Protein AF-0000000079854579 (afdb_homodimer)

Radius of gyration: 24.7 Å; Cα contacts (8 Å, |Δi|>4): 1040; chains: 2; bounding box: 47×77×63 Å

Secondary structure (DSSP, 8-state):
-HHHHHHHHHHHHHHHSEEEHHHHHHHHT--HHHHHHHHHHHHHTTSEEEETTEEEE-------S---HHHHHHTTHHHHHHHHHHHHTT--TT-EEEE-SSHHHHTHHHHTTT-SSEEEEE-BHHHHHHHTT-TTEEEEEPPEEEEGGGTEEESHHHHHHHTT--EEEEEE--SEEETTTEEEES-HHHHHHHHHHHHHEEEEEEE--GGGBT---SEEEE-GGG-SEEEESS---HHHHHHHHHTT-EEEE----/-HHHHHHHHHHHHHHHSEEEHHHHHHHHT--HHHHHHHHHHHHHTTSEEEETTEEEE-------S---HHHHHHTTHHHHHHHHHHHHTT--TT-EEEE-SSHHHHTHHHHTTT-SSEEEEE-BHHHHHHHTT-TTEEEEEPPEEEEGGGTEEESHHHHHHHTT--EEEEEE--SEEETTTEEEES-HHHHHHHHHHHHHEEEEEEE--GGGBT---SEEEE-GGG-SEEEESS---HHHHHHHHHTT-EEEE----

Sequence (514 aa):
MRAKRIDLIEQYIYECKSVSLDKLCEKFKVSKNTIRRDINYLTEKGVIKKVYGGVTINESSNISDLVSFEARHLTNMDEKNRIAKLAADYVNDGDTIFIDSGTTPLNMIDQLKDKKNLTIITYSVQIVIKAIQYPEITVISLPGVLKRPTYSFIGSGSYEYLQTFNINKAFMSCTGLSIENGICNASAEEFDIKKTAVSKSQTIILLADHSKFNKVALMTFCDMDKIHCIITDKTPSANFIEFFENNGIELQVIDKNMRAKRIDLIEQYIYECKSVSLDKLCEKFKVSKNTIRRDINYLTEKGVIKKVYGGVTINESSNISDLVSFEARHLTNMDEKNRIAKLAADYVNDGDTIFIDSGTTPLNMIDQLKDKKNLTIITYSVQIVIKAIQYPEITVISLPGVLKRPTYSFIGSGSYEYLQTFNINKAFMSCTGLSIENGICNASAEEFDIKKTAVSKSQTIILLADHSKFNKVALMTFCDMDKIHCIITDKTPSANFIEFFENNGIELQVIDKN

Structure (mmCIF, N/CA/C/O backbone):
data_AF-0000000079854579-model_v1
#
loop_
_entity.id
_entity.type
_entity.pdbx_description
1 polymer 'DeoR/GlpR transcriptional regulator'
#
loop_
_atom_site.group_PDB
_atom_site.id
_atom_site.type_symbol
_atom_site.label_atom_id
_atom_site.label_alt_id
_atom_site.label_comp_id
_atom_site.label_asym_id
_atom_site.label_entity_id
_atom_site.label_seq_id
_atom_site.pdbx_PDB_ins_code
_atom_site.Cartn_x
_atom_site.Cartn_y
_atom_site.Cartn_z
_atom_site.occupancy
_atom_site.B_iso_or_equiv
_atom_site.auth_seq_id
_atom_site.auth_comp_id
_atom_site.auth_asym_id
_atom_site.auth_atom_id
_atom_site.pdbx_PDB_model_num
ATOM 1 N N . MET A 1 1 ? -2.412 -4.328 26.125 1 54.38 1 MET A N 1
ATOM 2 C CA . MET A 1 1 ? -1.401 -3.945 27.109 1 54.38 1 MET A CA 1
ATOM 3 C C . MET A 1 1 ? 0.002 -4.105 26.531 1 54.38 1 MET A C 1
ATOM 5 O O . MET A 1 1 ? 0.815 -3.182 26.609 1 54.38 1 MET A O 1
ATOM 9 N N . ARG A 1 2 ? 0.23 -5.258 25.953 1 58.38 2 ARG A N 1
ATOM 10 C CA . ARG A 1 2 ? 1.58 -5.461 25.438 1 58.38 2 ARG A CA 1
ATOM 11 C C . ARG A 1 2 ? 1.857 -4.547 24.25 1 58.38 2 ARG A C 1
ATOM 13 O O . ARG A 1 2 ? 2.896 -3.887 24.203 1 58.38 2 ARG A O 1
ATOM 20 N N . ALA A 1 3 ? 0.937 -4.477 23.422 1 59.25 3 ALA A N 1
ATOM 21 C CA . ALA A 1 3 ? 1.143 -3.635 22.25 1 59.25 3 ALA A CA 1
ATOM 22 C C . ALA A 1 3 ? 1.315 -2.17 22.641 1 59.25 3 ALA A C 1
ATOM 24 O O . ALA A 1 3 ? 2.182 -1.475 22.109 1 59.25 3 ALA A O 1
ATOM 25 N N . LYS A 1 4 ? 0.489 -1.722 23.531 1 65.75 4 LYS A N 1
ATOM 26 C CA . LYS A 1 4 ? 0.638 -0.352 24 1 65.75 4 LYS A CA 1
ATOM 27 C C . LYS A 1 4 ? 1.994 -0.15 24.672 1 65.75 4 LYS A C 1
ATOM 29 O O . LYS A 1 4 ? 2.631 0.891 24.5 1 65.75 4 LYS A O 1
ATOM 34 N N . ARG A 1 5 ? 2.361 -1.203 25.453 1 75.75 5 ARG A N 1
ATOM 35 C CA . ARG A 1 5 ? 3.648 -1.107 26.141 1 75.75 5 ARG A CA 1
ATOM 36 C C . ARG A 1 5 ? 4.793 -1.029 25.125 1 75.75 5 ARG A C 1
ATOM 38 O O . ARG A 1 5 ? 5.703 -0.213 25.281 1 75.75 5 ARG A O 1
ATOM 45 N N . ILE A 1 6 ? 4.688 -1.819 24.141 1 77.12 6 ILE A N 1
ATOM 46 C CA . ILE A 1 6 ? 5.754 -1.854 23.141 1 77.12 6 ILE A CA 1
ATOM 47 C C . ILE A 1 6 ? 5.863 -0.495 22.453 1 77.12 6 ILE A C 1
ATOM 49 O O . ILE A 1 6 ? 6.965 0.014 22.234 1 77.12 6 ILE A O 1
ATOM 53 N N . ASP A 1 7 ? 4.746 0.039 22.25 1 70.94 7 ASP A N 1
ATOM 54 C CA . ASP A 1 7 ? 4.75 1.378 21.672 1 70.94 7 ASP A CA 1
ATOM 55 C C . ASP A 1 7 ? 5.406 2.385 22.609 1 70.94 7 ASP A C 1
ATOM 57 O O . ASP A 1 7 ? 6.168 3.248 22.172 1 70.94 7 ASP A O 1
ATOM 61 N N . LEU A 1 8 ? 5.047 2.238 23.844 1 76.81 8 LEU A N 1
ATOM 62 C CA . LEU A 1 8 ? 5.602 3.148 24.828 1 76.81 8 LEU A CA 1
ATOM 63 C C . LEU A 1 8 ? 7.102 2.926 25 1 76.81 8 LEU A C 1
ATOM 65 O O . LEU A 1 8 ? 7.859 3.885 25.172 1 76.81 8 LEU A O 1
ATOM 69 N N . ILE A 1 9 ? 7.484 1.666 24.953 1 80.94 9 ILE A N 1
ATOM 70 C CA . ILE A 1 9 ? 8.906 1.338 25.031 1 80.94 9 ILE A CA 1
ATOM 71 C C . ILE A 1 9 ? 9.641 1.938 23.844 1 80.94 9 ILE A C 1
ATOM 73 O O . ILE A 1 9 ? 10.688 2.568 24 1 80.94 9 ILE A O 1
ATOM 77 N N . GLU A 1 10 ? 9.055 1.75 22.75 1 76 10 GLU A N 1
ATOM 78 C CA . GLU A 1 10 ? 9.648 2.295 21.547 1 76 10 GLU A CA 1
ATOM 79 C C . GLU A 1 10 ? 9.773 3.814 21.625 1 76 10 GLU A C 1
ATOM 81 O O . GLU A 1 10 ? 10.812 4.379 21.281 1 76 10 GLU A O 1
ATOM 86 N N . GLN A 1 11 ? 8.758 4.434 22.109 1 72.38 11 GLN A N 1
ATOM 87 C CA . GLN A 1 11 ? 8.766 5.879 22.281 1 72.38 11 GLN A CA 1
ATOM 88 C C . GLN A 1 11 ? 9.867 6.305 23.25 1 72.38 11 GLN A C 1
ATOM 90 O O . GLN A 1 11 ? 10.57 7.285 23.016 1 72.38 11 GLN A O 1
ATOM 95 N N . TYR A 1 12 ? 9.875 5.539 24.281 1 76.25 12 TYR A N 1
ATOM 96 C CA . TYR A 1 12 ? 10.859 5.859 25.312 1 76.25 12 TYR A CA 1
ATOM 97 C C . TYR A 1 12 ? 12.281 5.699 24.781 1 76.25 12 TYR A C 1
ATOM 99 O O . TYR A 1 12 ? 13.148 6.539 25.031 1 76.25 12 TYR A O 1
ATOM 107 N N . ILE A 1 13 ? 12.531 4.711 24.016 1 76.31 13 ILE A N 1
ATOM 108 C CA . ILE A 1 13 ? 13.844 4.48 23.438 1 76.31 13 ILE A CA 1
ATOM 109 C C . ILE A 1 13 ? 14.188 5.617 22.469 1 76.31 13 ILE A C 1
ATOM 111 O O . ILE A 1 13 ? 15.32 6.094 22.438 1 76.31 13 ILE A O 1
ATOM 115 N N . TYR A 1 14 ? 13.211 6.008 21.797 1 67.94 14 TYR A N 1
ATOM 116 C CA . TYR A 1 14 ? 13.414 7.098 20.859 1 67.94 14 TYR A CA 1
ATOM 117 C C . TYR A 1 14 ? 13.727 8.398 21.578 1 67.94 14 TYR A C 1
ATOM 119 O O . TYR A 1 14 ? 14.609 9.156 21.156 1 67.94 14 TYR A O 1
ATOM 127 N N . GLU A 1 15 ? 13.023 8.625 22.578 1 67.31 15 GLU A N 1
ATOM 128 C CA . GLU A 1 15 ? 13.234 9.836 23.375 1 67.31 15 GLU A CA 1
ATOM 129 C C . GLU A 1 15 ? 14.625 9.844 24 1 67.31 15 GLU A C 1
ATOM 131 O O . GLU A 1 15 ? 15.281 10.891 24.047 1 67.31 15 GLU A O 1
ATOM 136 N N . CYS A 1 16 ? 15.031 8.672 24.406 1 68.25 16 CYS A N 1
ATOM 137 C CA . CYS A 1 16 ? 16.281 8.594 25.156 1 68.25 16 CYS A CA 1
ATOM 138 C C . CYS A 1 16 ? 17.453 8.297 24.219 1 68.25 16 CYS A C 1
ATOM 140 O O . CYS A 1 16 ? 18.609 8.312 24.656 1 68.25 16 CYS A O 1
ATOM 142 N N . LYS A 1 17 ? 17.094 8.125 22.875 1 67.12 17 LYS A N 1
ATOM 143 C CA . LYS A 1 17 ? 18.062 7.77 21.844 1 67.12 17 LYS A CA 1
ATOM 144 C C . LYS A 1 17 ? 18.75 6.445 22.156 1 67.12 17 LYS A C 1
ATOM 146 O O . LYS A 1 17 ? 18.906 5.59 21.281 1 67.12 17 LYS A O 1
ATOM 151 N N . SER A 1 18 ? 19.219 6.273 23.375 1 73.75 18 SER A N 1
ATOM 152 C CA . SER A 1 18 ? 19.797 5.035 23.891 1 73.75 18 SER A CA 1
ATOM 153 C C . SER A 1 18 ? 19.344 4.77 25.328 1 73.75 18 SER A C 1
ATOM 155 O O . SER A 1 18 ? 19.25 5.691 26.141 1 73.75 18 SER A O 1
ATOM 157 N N . VAL A 1 19 ? 18.859 3.479 25.5 1 82.38 19 VAL A N 1
ATOM 158 C CA . VAL A 1 19 ? 18.391 3.148 26.844 1 82.38 19 VAL A CA 1
ATOM 159 C C . VAL A 1 19 ? 18.875 1.756 27.234 1 82.38 19 VAL A C 1
ATOM 161 O O . VAL A 1 19 ? 18.891 0.843 26.406 1 82.38 19 VAL A O 1
ATOM 164 N N . SER A 1 20 ? 19.391 1.662 28.453 1 83.69 20 SER A N 1
ATOM 165 C CA . SER A 1 20 ? 19.797 0.353 28.953 1 83.69 20 SER A CA 1
ATOM 166 C C . SER A 1 20 ? 18.594 -0.533 29.234 1 83.69 20 SER A C 1
ATOM 168 O O . SER A 1 20 ? 17.5 -0.033 29.5 1 83.69 20 SER A O 1
ATOM 170 N N . LEU A 1 21 ? 18.797 -1.838 29.156 1 86.19 21 LEU A N 1
ATOM 171 C CA . LEU A 1 21 ? 17.719 -2.783 29.469 1 86.19 21 LEU A CA 1
ATOM 172 C C . LEU A 1 21 ? 17.234 -2.6 30.891 1 86.19 21 LEU A C 1
ATOM 174 O O . LEU A 1 21 ? 16.031 -2.688 31.156 1 86.19 21 LEU A O 1
ATOM 178 N N . ASP A 1 22 ? 18.125 -2.275 31.734 1 83.69 22 ASP A N 1
ATOM 179 C CA . ASP A 1 22 ? 17.781 -2.084 33.156 1 83.69 22 ASP A CA 1
ATOM 180 C C . ASP A 1 22 ? 16.875 -0.872 33.312 1 83.69 22 ASP A C 1
ATOM 182 O O . ASP A 1 22 ? 15.906 -0.92 34.094 1 83.69 22 ASP A O 1
ATOM 186 N N . LYS A 1 23 ? 17.172 0.177 32.656 1 86.62 23 LYS A N 1
ATOM 187 C CA . LYS A 1 23 ? 16.344 1.381 32.719 1 86.62 23 LYS A CA 1
ATOM 188 C C . LYS A 1 23 ? 14.945 1.12 32.156 1 86.62 23 LYS A C 1
ATOM 190 O O . LYS A 1 23 ? 13.961 1.635 32.719 1 86.62 23 LYS A O 1
ATOM 195 N N . LEU A 1 24 ? 14.859 0.379 31.141 1 87.44 24 LEU A N 1
ATOM 196 C CA . LEU A 1 24 ? 13.57 0.025 30.578 1 87.44 24 LEU A CA 1
ATOM 197 C C . LEU A 1 24 ? 12.75 -0.802 31.562 1 87.44 24 LEU A C 1
ATOM 199 O O . LEU A 1 24 ? 11.539 -0.593 31.688 1 87.44 24 LEU A O 1
ATOM 203 N N . CYS A 1 25 ? 13.383 -1.689 32.25 1 87.06 25 CYS A N 1
ATOM 204 C CA . CYS A 1 25 ? 12.727 -2.502 33.281 1 87.06 25 CYS A CA 1
ATOM 205 C C . CYS A 1 25 ? 12.164 -1.629 34.406 1 87.06 25 CYS A C 1
ATOM 207 O O . CYS A 1 25 ? 11.031 -1.834 34.844 1 87.06 25 CYS A O 1
ATOM 209 N N . GLU A 1 26 ? 12.984 -0.713 34.781 1 86.56 26 GLU A N 1
ATOM 210 C CA . GLU A 1 26 ? 12.586 0.188 35.844 1 86.56 26 GLU A CA 1
ATOM 211 C C . GLU A 1 26 ? 11.422 1.08 35.406 1 86.56 26 GLU A C 1
ATOM 213 O O . GLU A 1 26 ? 10.461 1.26 36.156 1 86.56 26 GLU A O 1
ATOM 218 N N . LYS A 1 27 ? 11.562 1.6 34.25 1 85.38 27 LYS A N 1
ATOM 219 C CA . LYS A 1 27 ? 10.602 2.572 33.75 1 85.38 27 LYS A CA 1
ATOM 220 C C . LYS A 1 27 ? 9.242 1.924 33.5 1 85.38 27 LYS A C 1
ATOM 222 O O . LYS A 1 27 ? 8.203 2.521 33.781 1 85.38 27 LYS A O 1
ATOM 227 N N . PHE A 1 28 ? 9.266 0.725 33 1 86.56 28 PHE A N 1
ATOM 228 C CA . PHE A 1 28 ? 8.023 0.102 32.562 1 86.56 28 PHE A CA 1
ATOM 229 C C . PHE A 1 28 ? 7.598 -0.999 33.531 1 86.56 28 PHE A C 1
ATOM 231 O O . PHE A 1 28 ? 6.578 -1.657 33.312 1 86.56 28 PHE A O 1
ATOM 238 N N . LYS A 1 29 ? 8.375 -1.166 34.5 1 85.31 29 LYS A N 1
ATOM 239 C CA . LYS A 1 29 ? 8.102 -2.076 35.625 1 85.31 29 LYS A CA 1
ATOM 240 C C . LYS A 1 29 ? 7.793 -3.482 35.125 1 85.31 29 LYS A C 1
ATOM 242 O O . LYS A 1 29 ? 6.793 -4.086 35.5 1 85.31 29 LYS A O 1
ATOM 247 N N . VAL A 1 30 ? 8.664 -3.879 34.219 1 85.94 30 VAL A N 1
ATOM 248 C CA . VAL A 1 30 ? 8.555 -5.242 33.719 1 85.94 30 VAL A CA 1
ATOM 249 C C . VAL A 1 30 ? 9.906 -5.949 33.844 1 85.94 30 VAL A C 1
ATOM 251 O O . VAL A 1 30 ? 10.938 -5.305 34.031 1 85.94 30 VAL A O 1
ATOM 254 N N . SER A 1 31 ? 9.883 -7.262 33.781 1 84.88 31 SER A N 1
ATOM 255 C CA . SER A 1 31 ? 11.102 -8.055 33.938 1 84.88 31 SER A CA 1
ATOM 256 C C . SER A 1 31 ? 12.047 -7.859 32.781 1 84.88 31 SER A C 1
ATOM 258 O O . SER A 1 31 ? 11.625 -7.43 31.688 1 84.88 31 SER A O 1
ATOM 260 N N . LYS A 1 32 ? 13.328 -8.164 33.031 1 85.69 32 LYS A N 1
ATOM 261 C CA . LYS A 1 32 ? 14.336 -8.078 31.969 1 85.69 32 LYS A CA 1
ATOM 262 C C . LYS A 1 32 ? 13.992 -8.992 30.797 1 85.69 32 LYS A C 1
ATOM 264 O O . LYS A 1 32 ? 14.25 -8.656 29.641 1 85.69 32 LYS A O 1
ATOM 269 N N . ASN A 1 33 ? 13.375 -10.109 31.125 1 84.06 33 ASN A N 1
ATOM 270 C CA . ASN A 1 33 ? 12.984 -11.047 30.078 1 84.06 33 ASN A CA 1
ATOM 271 C C . ASN A 1 33 ? 11.867 -10.477 29.203 1 84.06 33 ASN A C 1
ATOM 273 O O . ASN A 1 33 ? 11.891 -10.633 27.984 1 84.06 33 ASN A O 1
ATOM 277 N N . THR A 1 34 ? 11 -9.781 29.719 1 81.06 34 THR A N 1
ATOM 278 C CA . THR A 1 34 ? 9.914 -9.141 28.984 1 81.06 34 THR A CA 1
ATOM 279 C C . THR A 1 34 ? 10.438 -8.039 28.078 1 81.06 34 THR A C 1
ATOM 281 O O . THR A 1 34 ? 10.047 -7.945 26.906 1 81.06 34 THR A O 1
ATOM 284 N N . ILE A 1 35 ? 11.32 -7.27 28.703 1 86.31 35 ILE A N 1
ATOM 285 C CA . ILE A 1 35 ? 11.906 -6.18 27.922 1 86.31 35 ILE A CA 1
ATOM 286 C C . ILE A 1 35 ? 12.688 -6.746 26.734 1 86.31 35 ILE A C 1
ATOM 288 O O . ILE A 1 35 ? 12.602 -6.219 25.625 1 86.31 35 ILE A O 1
ATOM 292 N N . ARG A 1 36 ? 13.438 -7.801 26.984 1 83.5 36 ARG A N 1
ATOM 293 C CA . ARG A 1 36 ? 14.219 -8.414 25.906 1 83.5 36 ARG A CA 1
ATOM 294 C C . ARG A 1 36 ? 13.312 -8.883 24.766 1 83.5 36 ARG A C 1
ATOM 296 O O . ARG A 1 36 ? 13.648 -8.711 23.594 1 83.5 36 ARG A O 1
ATOM 303 N N . ARG A 1 37 ? 12.258 -9.359 25.094 1 80.69 37 ARG A N 1
ATOM 304 C CA . ARG A 1 37 ? 11.305 -9.828 24.094 1 80.69 37 ARG A CA 1
ATOM 305 C C . ARG A 1 37 ? 10.711 -8.664 23.312 1 80.69 37 ARG A C 1
ATOM 307 O O . ARG A 1 37 ? 10.594 -8.734 22.094 1 80.69 37 ARG A O 1
ATOM 314 N N . ASP A 1 38 ? 10.359 -7.703 24.062 1 81 38 ASP A N 1
ATOM 315 C CA . ASP A 1 38 ? 9.805 -6.512 23.422 1 81 38 ASP A CA 1
ATOM 316 C C . ASP A 1 38 ? 10.828 -5.848 22.5 1 81 38 ASP A C 1
ATOM 318 O O . ASP A 1 38 ? 10.484 -5.418 21.391 1 81 38 ASP A O 1
ATOM 322 N N . ILE A 1 39 ? 12.031 -5.887 23.016 1 80.94 39 ILE A N 1
ATOM 323 C CA . ILE A 1 39 ? 13.109 -5.258 22.266 1 80.94 39 ILE A CA 1
ATOM 324 C C . ILE A 1 39 ? 13.406 -6.066 21 1 80.94 39 ILE A C 1
ATOM 326 O O . ILE A 1 39 ? 13.648 -5.5 19.938 1 80.94 39 ILE A O 1
ATOM 330 N N . ASN A 1 40 ? 13.391 -7.312 21.109 1 78.31 40 ASN A N 1
ATOM 331 C CA . ASN A 1 40 ? 13.602 -8.156 19.938 1 78.31 40 ASN A CA 1
ATOM 332 C C . ASN A 1 40 ? 12.555 -7.883 18.859 1 78.31 40 ASN A C 1
ATOM 334 O O . ASN A 1 40 ? 12.883 -7.801 17.672 1 78.31 40 ASN A O 1
ATOM 338 N N . TYR A 1 41 ? 11.422 -7.707 19.312 1 73.81 41 TYR A N 1
ATOM 339 C CA . TYR A 1 41 ? 10.328 -7.352 18.406 1 73.81 41 TYR A CA 1
ATOM 340 C C . TYR A 1 41 ? 10.609 -6.027 17.703 1 73.81 41 TYR A C 1
ATOM 342 O O . TYR A 1 41 ? 10.438 -5.906 16.484 1 73.81 41 TYR A O 1
ATOM 350 N N . LEU A 1 42 ? 11.023 -5.133 18.438 1 74.56 42 LEU A N 1
ATOM 351 C CA . LEU A 1 42 ? 11.289 -3.793 17.938 1 74.56 42 LEU A CA 1
ATOM 352 C C . LEU A 1 42 ? 12.508 -3.787 17.016 1 74.56 42 LEU A C 1
ATOM 354 O O . LEU A 1 42 ? 12.547 -3.037 16.031 1 74.56 42 LEU A O 1
ATOM 358 N N . THR A 1 43 ? 13.469 -4.629 17.375 1 72.69 43 THR A N 1
ATOM 359 C CA . THR A 1 43 ? 14.672 -4.703 16.547 1 72.69 43 THR A CA 1
ATOM 360 C C . THR A 1 43 ? 14.359 -5.344 15.195 1 72.69 43 THR A C 1
ATOM 362 O O . THR A 1 43 ? 14.906 -4.938 14.172 1 72.69 43 THR A O 1
ATOM 365 N N . GLU A 1 44 ? 13.555 -6.211 15.258 1 65.81 44 GLU A N 1
ATOM 366 C CA . GLU A 1 44 ? 13.156 -6.895 14.039 1 65.81 44 GLU A CA 1
ATOM 367 C C . GLU A 1 44 ? 12.406 -5.949 13.102 1 65.81 44 GLU A C 1
ATOM 369 O O . GLU A 1 44 ? 12.484 -6.086 11.875 1 65.81 44 GLU A O 1
ATOM 374 N N . LYS A 1 45 ? 11.812 -5.02 13.734 1 60.5 45 LYS A N 1
ATOM 375 C CA . LYS A 1 45 ? 11.094 -3.996 12.969 1 60.5 45 LYS A CA 1
ATOM 376 C C . LYS A 1 45 ? 12.062 -2.996 12.344 1 60.5 45 LYS A C 1
ATOM 378 O O . LYS A 1 45 ? 11.688 -2.236 11.453 1 60.5 45 LYS A O 1
ATOM 383 N N . GLY A 1 46 ? 13.32 -3.066 12.859 1 59.34 46 GLY A N 1
ATOM 384 C CA . GLY A 1 46 ? 14.375 -2.221 12.328 1 59.34 46 GLY A CA 1
ATOM 385 C C . GLY A 1 46 ? 14.43 -0.852 12.984 1 59.34 46 GLY A C 1
ATOM 386 O O . GLY A 1 46 ? 15.188 0.018 12.555 1 59.34 46 GLY A O 1
ATOM 387 N N . VAL A 1 47 ? 13.695 -0.595 13.922 1 59.59 47 VAL A N 1
ATOM 388 C CA . VAL A 1 47 ? 13.547 0.724 14.523 1 59.59 47 VAL A CA 1
ATOM 389 C C . VAL A 1 47 ? 14.695 0.976 15.5 1 59.59 47 VAL A C 1
ATOM 391 O O . VAL A 1 47 ? 15.219 2.09 15.578 1 59.59 47 VAL A O 1
ATOM 394 N N . ILE A 1 48 ? 14.984 -0.115 16.219 1 69.88 48 ILE A N 1
ATOM 395 C CA . ILE A 1 48 ? 16.016 0.002 17.234 1 69.88 48 ILE A CA 1
ATOM 396 C C . ILE A 1 48 ? 17.062 -1.098 17.047 1 69.88 48 ILE A C 1
ATOM 398 O O . ILE A 1 48 ? 16.797 -2.105 16.391 1 69.88 48 ILE A O 1
ATOM 402 N N . LYS A 1 49 ? 18.188 -0.794 17.344 1 75.44 49 LYS A N 1
ATOM 403 C CA . LYS A 1 49 ? 19.234 -1.81 17.328 1 75.44 49 LYS A CA 1
ATOM 404 C C . LYS A 1 49 ? 19.75 -2.068 18.75 1 75.44 49 LYS A C 1
ATOM 406 O O . LYS A 1 49 ? 19.766 -1.162 19.578 1 75.44 49 LYS A O 1
ATOM 411 N N . LYS A 1 50 ? 20.094 -3.406 18.906 1 77.94 50 LYS A N 1
ATOM 412 C CA . LYS A 1 50 ? 20.656 -3.801 20.203 1 77.94 50 LYS A CA 1
ATOM 413 C C . LYS A 1 50 ? 22.125 -3.393 20.312 1 77.94 50 LYS A C 1
ATOM 415 O O . LYS A 1 50 ? 22.875 -3.477 19.328 1 77.94 50 LYS A O 1
ATOM 420 N N . VAL A 1 51 ? 22.422 -2.666 21.422 1 71.12 51 VAL A N 1
ATOM 421 C CA . VAL A 1 51 ? 23.812 -2.383 21.766 1 71.12 51 VAL A CA 1
ATOM 422 C C . VAL A 1 51 ? 24.156 -3.076 23.094 1 71.12 51 VAL A C 1
ATOM 424 O O . VAL A 1 51 ? 23.297 -3.662 23.734 1 71.12 51 VAL A O 1
ATOM 427 N N . TYR A 1 52 ? 25.5 -3.152 23.422 1 70.5 52 TYR A N 1
ATOM 428 C CA . TYR A 1 52 ? 25.922 -3.777 24.672 1 70.5 52 TYR A CA 1
ATOM 429 C C . TYR A 1 52 ? 25.141 -3.209 25.859 1 70.5 52 TYR A C 1
ATOM 431 O O . TYR A 1 52 ? 25.188 -2.004 26.109 1 70.5 52 TYR A O 1
ATOM 439 N N . GLY A 1 53 ? 24.312 -4.035 26.609 1 72.25 53 GLY A N 1
ATOM 440 C CA . GLY A 1 53 ? 23.609 -3.674 27.828 1 72.25 53 GLY A CA 1
ATOM 441 C C . GLY A 1 53 ? 22.344 -2.889 27.562 1 72.25 53 GLY A C 1
ATOM 442 O O . GLY A 1 53 ? 21.672 -2.441 28.5 1 72.25 53 GLY A O 1
ATOM 443 N N . GLY A 1 54 ? 22.078 -2.557 26.125 1 79 54 GLY A N 1
ATOM 444 C CA . GLY A 1 54 ? 20.906 -1.735 25.891 1 79 54 GLY A CA 1
ATOM 445 C C . GLY A 1 54 ? 20.484 -1.711 24.422 1 79 54 GLY A C 1
ATOM 446 O O . GLY A 1 54 ? 20.75 -2.658 23.688 1 79 54 GLY A O 1
ATOM 447 N N . VAL A 1 55 ? 19.625 -0.775 24.078 1 80.5 55 VAL A N 1
ATOM 448 C CA . VAL A 1 55 ? 19.109 -0.587 22.719 1 80.5 55 VAL A CA 1
ATOM 449 C C . VAL A 1 55 ? 19.281 0.869 22.297 1 80.5 55 VAL A C 1
ATOM 451 O O . VAL A 1 55 ? 19.312 1.769 23.141 1 80.5 55 VAL A O 1
ATOM 454 N N . THR A 1 56 ? 19.656 1.04 21.094 1 74.69 56 THR A N 1
ATOM 455 C CA . THR A 1 56 ? 19.719 2.373 20.516 1 74.69 56 THR A CA 1
ATOM 456 C C . THR A 1 56 ? 18.906 2.434 19.219 1 74.69 56 THR A C 1
ATOM 458 O O . THR A 1 56 ? 18.484 1.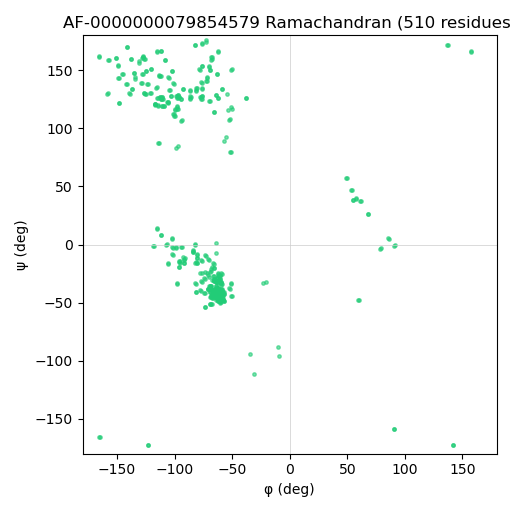399 18.688 1 74.69 56 THR A O 1
ATOM 461 N N . ILE A 1 57 ? 18.594 3.633 18.922 1 64.06 57 ILE A N 1
ATOM 462 C CA . ILE A 1 57 ? 17.875 3.812 17.672 1 64.06 57 ILE A CA 1
ATOM 463 C C . ILE A 1 57 ? 18.797 3.523 16.484 1 64.06 57 ILE A C 1
ATOM 465 O O . ILE A 1 57 ? 20 3.811 16.547 1 64.06 57 ILE A O 1
ATOM 469 N N . ASN A 1 58 ? 18.516 2.682 15.625 1 55.88 58 ASN A N 1
ATOM 470 C CA . ASN A 1 58 ? 19.297 2.443 14.414 1 55.88 58 ASN A CA 1
ATOM 471 C C . ASN A 1 58 ? 19.547 3.738 13.648 1 55.88 58 ASN A C 1
ATOM 473 O O . ASN A 1 58 ? 18.609 4.336 13.109 1 55.88 58 ASN A O 1
ATOM 477 N N . GLU A 1 59 ? 20.531 4.469 14.141 1 45.75 59 GLU A N 1
ATOM 478 C CA . GLU A 1 59 ? 20.922 5.723 13.5 1 45.75 59 GLU A CA 1
ATOM 479 C C . GLU A 1 59 ? 21.469 5.48 12.094 1 45.75 59 GLU A C 1
ATOM 481 O O . GLU A 1 59 ? 22.078 6.371 11.5 1 45.75 59 GLU A O 1
ATOM 486 N N . SER A 1 60 ? 21.578 4.258 11.461 1 39.31 60 SER A N 1
ATOM 487 C CA . SER A 1 60 ? 22.453 4.281 10.297 1 39.31 60 SER A CA 1
ATOM 488 C C . SER A 1 60 ? 22.422 5.641 9.609 1 39.31 60 SER A C 1
ATOM 490 O O . SER A 1 60 ? 23.469 6.211 9.297 1 39.31 60 SER A O 1
ATOM 492 N N . SER A 1 61 ? 21.766 5.594 8.242 1 33.78 61 SER A N 1
ATOM 493 C CA . SER A 1 61 ? 22.266 6.508 7.215 1 33.78 61 SER A CA 1
ATOM 494 C C . SER A 1 61 ? 22.25 7.949 7.707 1 33.78 61 SER A C 1
ATOM 496 O O . SER A 1 61 ? 21.406 8.32 8.523 1 33.78 61 SER A O 1
ATOM 498 N N . ASN A 1 62 ? 23.375 8.695 7.586 1 31.44 62 ASN A N 1
ATOM 499 C CA . ASN A 1 62 ? 23.75 10.109 7.551 1 31.44 62 ASN A CA 1
ATOM 500 C C . ASN A 1 62 ? 22.578 10.992 7.125 1 31.44 62 ASN A C 1
ATOM 502 O O . ASN A 1 62 ? 22.781 12.109 6.648 1 31.44 62 ASN A O 1
ATOM 506 N N . ILE A 1 63 ? 21.719 10.477 6.254 1 33.56 63 ILE A N 1
ATOM 507 C CA . ILE A 1 63 ? 20.938 11.531 5.605 1 33.56 63 ILE A CA 1
ATOM 508 C C . ILE A 1 63 ? 20.219 12.367 6.66 1 33.56 63 ILE A C 1
ATOM 510 O O . ILE A 1 63 ? 19.375 11.852 7.398 1 33.56 63 ILE A O 1
ATOM 514 N N . SER A 1 64 ? 20.781 13.391 7.191 1 36.62 64 SER A N 1
ATOM 515 C CA . SER A 1 64 ? 20.359 14.523 8.016 1 36.62 64 SER A CA 1
ATOM 516 C C . SER A 1 64 ? 18.844 14.602 8.117 1 36.62 64 SER A C 1
ATOM 518 O O . SER A 1 64 ? 18.297 14.68 9.219 1 36.62 64 SER A O 1
ATOM 520 N N . ASP A 1 65 ? 18.156 15.297 7.18 1 43.06 65 ASP A N 1
ATOM 521 C CA . ASP A 1 65 ? 16.953 16.109 7.328 1 43.06 65 ASP A CA 1
ATOM 522 C C . ASP A 1 65 ? 15.703 15.25 7.426 1 43.06 65 ASP A C 1
ATOM 524 O O . ASP A 1 65 ? 14.656 15.711 7.879 1 43.06 65 ASP A O 1
ATOM 528 N N . LEU A 1 66 ? 15.727 14 6.879 1 52.38 66 LEU A N 1
ATOM 529 C CA . LEU A 1 66 ? 14.43 13.352 7.027 1 52.38 66 LEU A CA 1
ATOM 530 C C . LEU A 1 66 ? 14.422 12.406 8.219 1 52.38 66 LEU A C 1
ATOM 532 O O . LEU A 1 66 ? 15.047 11.352 8.188 1 52.38 66 LEU A O 1
ATOM 536 N N . VAL A 1 67 ? 14.188 12.984 9.367 1 60.5 67 VAL A N 1
ATOM 537 C CA . VAL A 1 67 ? 13.836 12.141 10.5 1 60.5 67 VAL A CA 1
ATOM 538 C C . VAL A 1 67 ? 12.93 11 10.031 1 60.5 67 VAL A C 1
ATOM 540 O O . VAL A 1 67 ? 12.031 11.203 9.211 1 60.5 67 VAL A O 1
ATOM 543 N N . SER A 1 68 ? 13.383 9.75 10.375 1 73.5 68 SER A N 1
ATOM 544 C CA . SER A 1 68 ? 12.609 8.586 9.938 1 73.5 68 SER A CA 1
ATOM 545 C C . SER A 1 68 ? 11.141 8.742 10.305 1 73.5 68 SER A C 1
ATOM 547 O O . SER A 1 68 ? 10.797 9.477 11.234 1 73.5 68 SER A O 1
ATOM 549 N N . PHE A 1 69 ? 10.328 8.141 9.492 1 78.5 69 PHE A N 1
ATOM 550 C CA . PHE A 1 69 ? 8.898 8.125 9.773 1 78.5 69 PHE A CA 1
ATOM 551 C C . PHE A 1 69 ? 8.633 7.68 11.203 1 78.5 69 PHE A C 1
ATOM 553 O O . PHE A 1 69 ? 7.828 8.289 11.914 1 78.5 69 PHE A O 1
ATOM 560 N N . GLU A 1 70 ? 9.312 6.66 11.625 1 71.44 70 GLU A N 1
ATOM 561 C CA . GLU A 1 70 ? 9.109 6.105 12.961 1 71.44 70 GLU A CA 1
ATOM 562 C C . GLU A 1 70 ? 9.484 7.113 14.039 1 71.44 70 GLU A C 1
ATOM 564 O O . GLU A 1 70 ? 8.758 7.281 15.023 1 71.44 70 GLU A O 1
ATOM 569 N N . ALA A 1 71 ? 10.57 7.762 13.852 1 68.75 71 ALA A N 1
ATOM 570 C CA . ALA A 1 71 ? 11.016 8.781 14.797 1 68.75 71 ALA A CA 1
ATOM 571 C C . ALA A 1 71 ? 10.023 9.938 14.859 1 68.75 71 ALA A C 1
ATOM 573 O O . ALA A 1 71 ? 9.664 10.398 15.945 1 68.75 71 ALA A O 1
ATOM 574 N N . ARG A 1 72 ? 9.539 10.406 13.742 1 78.62 72 ARG A N 1
ATOM 575 C CA . ARG A 1 72 ? 8.547 11.477 13.688 1 78.62 72 ARG A CA 1
ATOM 576 C C . ARG A 1 72 ? 7.238 11.047 14.344 1 78.62 72 ARG A C 1
ATOM 578 O O . ARG A 1 72 ? 6.613 11.828 15.062 1 78.62 72 ARG A O 1
ATOM 585 N N . HIS A 1 73 ? 6.844 9.836 14.094 1 78.25 73 HIS A N 1
ATOM 586 C CA . HIS A 1 73 ? 5.598 9.305 14.633 1 78.25 73 HIS A CA 1
ATOM 587 C C . HIS A 1 73 ? 5.602 9.305 16.156 1 78.25 73 HIS A C 1
ATOM 589 O O . HIS A 1 73 ? 4.57 9.562 16.781 1 78.25 73 HIS A O 1
ATOM 595 N N . LEU A 1 74 ? 6.746 9.18 16.672 1 73.19 74 LEU A N 1
ATOM 596 C CA . LEU A 1 74 ? 6.867 9.039 18.125 1 73.19 74 LEU A CA 1
ATOM 597 C C . LEU A 1 74 ? 7.051 10.406 18.781 1 73.19 74 LEU A C 1
ATOM 599 O O . LEU A 1 74 ? 6.863 10.547 20 1 73.19 74 LEU A O 1
ATOM 603 N N . THR A 1 75 ? 7.383 11.352 18.031 1 73.75 75 THR A N 1
ATOM 604 C CA . THR A 1 75 ? 7.57 12.703 18.547 1 73.75 75 THR A CA 1
ATOM 605 C C . THR A 1 75 ? 6.246 13.461 18.594 1 73.75 75 THR A C 1
ATOM 607 O O . THR A 1 75 ? 5.504 13.469 17.609 1 73.75 75 THR A O 1
ATOM 610 N N . ASN A 1 76 ? 5.863 14.055 19.781 1 81.06 76 ASN A N 1
ATOM 611 C CA . ASN A 1 76 ? 4.641 14.828 19.953 1 81.06 76 ASN A CA 1
ATOM 612 C C . ASN A 1 76 ? 3.4 14.016 19.609 1 81.06 76 ASN A C 1
ATOM 614 O O . ASN A 1 76 ? 2.496 14.508 18.938 1 81.06 76 ASN A O 1
ATOM 618 N N . MET A 1 77 ? 3.408 12.812 19.969 1 84.62 77 MET A N 1
ATOM 619 C CA . MET A 1 77 ? 2.367 11.867 19.578 1 84.62 77 MET A CA 1
ATOM 620 C C . MET A 1 77 ? 1.002 12.32 20.078 1 84.62 77 MET A C 1
ATOM 622 O O . MET A 1 77 ? 0.011 12.258 19.359 1 84.62 77 MET A O 1
ATOM 626 N N . ASP A 1 78 ? 0.997 12.758 21.375 1 87 78 ASP A N 1
ATOM 627 C CA . ASP A 1 78 ? -0.269 13.203 21.938 1 87 78 ASP A CA 1
ATOM 628 C C . ASP A 1 78 ? -0.816 14.422 21.203 1 87 78 ASP A C 1
ATOM 630 O O . ASP A 1 78 ? -2.01 14.484 20.891 1 87 78 ASP A O 1
ATOM 634 N N . GLU A 1 79 ? 0.042 15.344 20.984 1 90.06 79 GLU A N 1
ATOM 635 C CA . GLU A 1 79 ? -0.347 16.531 20.234 1 90.06 79 GLU A CA 1
ATOM 636 C C . GLU A 1 79 ? -0.844 16.172 18.844 1 90.06 79 GLU A C 1
ATOM 638 O O . GLU A 1 79 ? -1.885 16.656 18.391 1 90.06 79 GLU A O 1
ATOM 643 N N . LYS A 1 80 ? -0.114 15.258 18.172 1 92.06 80 LYS A N 1
ATOM 644 C CA . LYS A 1 80 ? -0.493 14.844 16.828 1 92.06 80 LYS A CA 1
ATOM 645 C C . LYS A 1 80 ? -1.844 14.133 16.828 1 92.06 80 LYS A C 1
ATOM 647 O O . LYS A 1 80 ? -2.65 14.32 15.914 1 92.06 80 LYS A O 1
ATOM 652 N N . ASN A 1 81 ? -2.076 13.359 17.812 1 92.69 81 ASN A N 1
ATOM 653 C CA . ASN A 1 81 ? -3.357 12.672 17.922 1 92.69 81 ASN A CA 1
ATOM 654 C C . ASN A 1 81 ? -4.512 13.656 18.094 1 92.69 81 ASN A C 1
ATOM 656 O O . ASN A 1 81 ? -5.566 13.5 17.484 1 92.69 81 ASN A O 1
ATOM 660 N N . ARG A 1 82 ? -4.324 14.609 18.953 1 95.25 82 ARG A N 1
ATOM 661 C CA . ARG A 1 82 ? -5.363 15.609 19.203 1 95.25 82 ARG A CA 1
ATOM 662 C C . ARG A 1 82 ? -5.609 16.469 17.969 1 95.25 82 ARG A C 1
ATOM 664 O O . ARG A 1 82 ? -6.754 16.812 17.656 1 95.25 82 ARG A O 1
ATOM 671 N N . ILE A 1 83 ? -4.559 16.828 17.312 1 96.69 83 ILE A N 1
ATOM 672 C CA . ILE A 1 83 ? -4.688 17.562 16.062 1 96.69 83 ILE A CA 1
ATOM 673 C C . ILE A 1 83 ? -5.508 16.734 15.062 1 96.69 83 ILE A C 1
ATOM 675 O O . ILE A 1 83 ? -6.43 17.25 14.43 1 96.69 83 ILE A O 1
ATOM 679 N N . ALA A 1 84 ? -5.168 15.461 14.938 1 96.56 84 ALA A N 1
ATOM 680 C CA . ALA A 1 84 ? -5.844 14.555 14.008 1 96.56 84 ALA A CA 1
ATOM 681 C C . ALA A 1 84 ? -7.324 14.414 14.352 1 96.56 84 ALA A C 1
ATOM 683 O O . ALA A 1 84 ? -8.172 14.352 13.461 1 96.56 84 ALA A O 1
ATOM 684 N N . LYS A 1 85 ? -7.617 14.344 15.633 1 96.12 85 LYS A N 1
ATOM 685 C CA . LYS A 1 85 ? -9.008 14.25 16.078 1 96.12 85 LYS A CA 1
ATOM 686 C C . LYS A 1 85 ? -9.805 15.469 15.633 1 96.12 85 LYS A C 1
ATOM 688 O O . LYS A 1 85 ? -10.898 15.336 15.086 1 96.12 85 LYS A O 1
ATOM 693 N N . LEU A 1 86 ? -9.273 16.625 15.906 1 97.12 86 LEU A N 1
ATOM 694 C CA . LEU A 1 86 ? -9.938 17.844 15.484 1 97.12 86 LEU A CA 1
ATOM 695 C C . LEU A 1 86 ? -10.078 17.891 13.969 1 97.12 86 LEU A C 1
ATOM 697 O O . LEU A 1 86 ? -11.109 18.328 13.445 1 97.12 86 LEU A O 1
ATOM 701 N N . ALA A 1 87 ? -9.055 17.5 13.258 1 98.25 87 ALA A N 1
ATOM 702 C CA . ALA A 1 87 ? -9.086 17.469 11.797 1 98.25 87 ALA A CA 1
ATOM 703 C C . ALA A 1 87 ? -10.227 16.578 11.297 1 98.25 87 ALA A C 1
ATOM 705 O O . ALA A 1 87 ? -10.914 16.938 10.336 1 98.25 87 ALA A O 1
ATOM 706 N N . ALA A 1 88 ? -10.461 15.461 11.914 1 98.06 88 ALA A N 1
ATOM 707 C CA . ALA A 1 88 ? -11.492 14.508 11.516 1 98.06 88 ALA A CA 1
ATOM 708 C C . ALA A 1 88 ? -12.883 15.133 11.609 1 98.06 88 ALA A C 1
ATOM 710 O O . ALA A 1 88 ? -13.797 14.727 10.891 1 98.06 88 ALA A O 1
ATOM 711 N N . ASP A 1 89 ? -13.023 16.156 12.469 1 97.12 89 ASP A N 1
ATOM 712 C CA . ASP A 1 89 ? -14.305 16.828 12.641 1 97.12 89 ASP A CA 1
ATOM 713 C C . ASP A 1 89 ? -14.688 17.609 11.391 1 97.12 89 ASP A C 1
ATOM 715 O O . ASP A 1 89 ? -15.859 17.938 11.188 1 97.12 89 ASP A O 1
ATOM 719 N N . TYR A 1 90 ? -13.758 17.922 10.578 1 98.12 90 TYR A N 1
ATOM 720 C CA . TYR A 1 90 ? -14.023 18.672 9.359 1 98.12 90 TYR A CA 1
ATOM 721 C C . TYR A 1 90 ? -14.531 17.75 8.258 1 98.12 90 TYR A C 1
ATOM 723 O O . TYR A 1 90 ? -15.023 18.219 7.227 1 98.12 90 TYR A O 1
ATOM 731 N N . VAL A 1 91 ? -14.391 16.422 8.375 1 98.62 91 VAL A N 1
ATOM 732 C CA . VAL A 1 91 ? -14.781 15.445 7.352 1 98.62 91 VAL A CA 1
ATOM 733 C C . VAL A 1 91 ? -16.281 15.18 7.441 1 98.62 91 VAL A C 1
ATOM 735 O O . VAL A 1 91 ? -16.812 14.938 8.531 1 98.62 91 VAL A O 1
ATOM 738 N N . ASN A 1 92 ? -16.953 15.211 6.359 1 98.19 92 ASN A N 1
ATOM 739 C CA . ASN A 1 92 ? -18.375 14.914 6.277 1 98.19 92 ASN A CA 1
ATOM 740 C C . ASN A 1 92 ? -18.641 13.57 5.598 1 98.19 92 ASN A C 1
ATOM 742 O O . ASN A 1 92 ? -17.797 13.078 4.848 1 98.19 92 ASN A O 1
ATOM 746 N N . ASP A 1 93 ? -19.844 13.031 5.883 1 97.81 93 ASP A N 1
ATOM 747 C CA . ASP A 1 93 ? -20.281 11.875 5.117 1 97.81 93 ASP A CA 1
ATOM 748 C C . ASP A 1 93 ? -20.344 12.18 3.625 1 97.81 93 ASP A C 1
ATOM 750 O O . ASP A 1 93 ? -20.781 13.258 3.225 1 97.81 93 ASP A O 1
ATOM 754 N N . GLY A 1 94 ? -19.812 11.281 2.779 1 97.88 94 GLY A N 1
ATOM 755 C CA . GLY A 1 94 ? -19.859 11.453 1.336 1 97.88 94 GLY A CA 1
ATOM 756 C C . GLY A 1 94 ? -18.656 12.195 0.781 1 97.88 94 GLY A C 1
ATOM 757 O O . GLY A 1 94 ? -18.516 12.328 -0.436 1 97.88 94 GLY A O 1
ATOM 758 N N . ASP A 1 95 ? -17.75 12.594 1.675 1 98.5 95 ASP A N 1
ATOM 759 C CA . ASP A 1 95 ? -16.594 13.367 1.239 1 98.5 95 ASP A CA 1
ATOM 760 C C . ASP A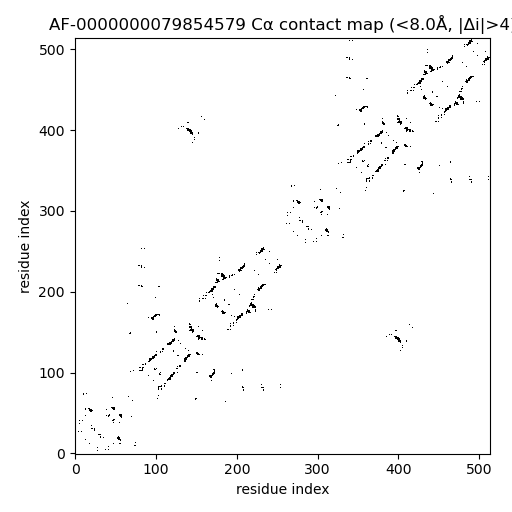 1 95 ? -15.617 12.484 0.467 1 98.5 95 ASP A C 1
ATOM 762 O O . ASP A 1 95 ? -15.492 11.289 0.74 1 98.5 95 ASP A O 1
ATOM 766 N N . THR A 1 96 ? -15.016 13.023 -0.509 1 98.81 96 THR A N 1
ATOM 767 C CA . THR A 1 96 ? -13.742 12.562 -1.048 1 98.81 96 THR A CA 1
ATOM 768 C C . THR A 1 96 ? -12.594 13.414 -0.52 1 98.81 96 THR A C 1
ATOM 770 O O . THR A 1 96 ? -12.516 14.609 -0.814 1 98.81 96 THR A O 1
ATOM 773 N N . ILE A 1 97 ? -11.719 12.766 0.225 1 98.94 97 ILE A N 1
ATOM 774 C CA . ILE A 1 97 ? -10.664 13.555 0.857 1 98.94 97 ILE A CA 1
ATOM 775 C C . ILE A 1 97 ? -9.297 12.992 0.467 1 98.94 97 ILE A C 1
ATOM 777 O O . ILE A 1 97 ? -9.18 11.812 0.116 1 98.94 97 ILE A O 1
ATOM 781 N N . PHE A 1 98 ? -8.352 13.922 0.421 1 98.88 98 PHE A N 1
ATOM 782 C CA . PHE A 1 98 ? -6.941 13.547 0.33 1 98.88 98 PHE A CA 1
ATOM 783 C C . PHE A 1 98 ? -6.281 13.594 1.702 1 98.88 98 PHE A C 1
ATOM 785 O O . PHE A 1 98 ? -6.438 14.562 2.443 1 98.88 98 PHE A O 1
ATOM 792 N N . ILE A 1 99 ? -5.629 12.508 2.07 1 98.81 99 ILE A N 1
ATOM 793 C CA . ILE A 1 99 ? -4.84 12.5 3.297 1 98.81 99 ILE A CA 1
ATOM 794 C C . ILE A 1 99 ? -3.361 12.328 2.959 1 98.81 99 ILE A C 1
ATOM 796 O O . ILE A 1 99 ? -2.959 11.305 2.404 1 98.81 99 ILE A O 1
ATOM 800 N N . ASP A 1 100 ? -2.602 13.312 3.344 1 98.06 100 ASP A N 1
ATOM 801 C CA . ASP A 1 100 ? -1.171 13.375 3.062 1 98.06 100 ASP A CA 1
ATOM 802 C C . ASP A 1 100 ? -0.411 12.289 3.824 1 98.06 100 ASP A C 1
ATOM 804 O O . ASP A 1 100 ? -0.948 11.688 4.754 1 98.06 100 ASP A O 1
ATOM 808 N N . SER A 1 101 ? 0.79 12.094 3.26 1 94.62 101 SER A N 1
ATOM 809 C CA . SER A 1 101 ? 1.693 11.219 3.998 1 94.62 101 SER A CA 1
ATOM 810 C C . SER A 1 101 ? 2.295 11.938 5.203 1 94.62 101 SER A C 1
ATOM 812 O O . SER A 1 101 ? 2.523 13.148 5.164 1 94.62 101 SER A O 1
ATOM 814 N N . GLY A 1 102 ? 2.328 11.344 6.352 1 91.12 102 GLY A N 1
ATOM 815 C CA . GLY A 1 102 ? 2.877 11.906 7.57 1 91.12 102 GLY A CA 1
ATOM 816 C C . GLY A 1 102 ? 2.33 11.266 8.828 1 91.12 102 GLY A C 1
ATOM 817 O O . GLY A 1 102 ? 1.312 10.57 8.781 1 91.12 102 GLY A O 1
ATOM 818 N N . THR A 1 103 ? 2.992 11.562 9.812 1 91.25 103 THR A N 1
ATOM 819 C CA . THR A 1 103 ? 2.652 10.914 11.078 1 91.25 103 THR A CA 1
ATOM 820 C C . THR A 1 103 ? 1.399 11.539 11.688 1 91.25 103 THR A C 1
ATOM 822 O O . THR A 1 103 ? 0.628 10.859 12.367 1 91.25 103 THR A O 1
ATOM 825 N N . THR A 1 104 ? 1.187 12.797 11.461 1 93.06 104 THR A N 1
ATOM 826 C CA . THR A 1 104 ? 0.015 13.461 12.016 1 93.06 104 THR A CA 1
ATOM 827 C C . THR A 1 104 ? -1.25 13.047 11.266 1 93.06 104 THR A C 1
ATOM 829 O O . THR A 1 104 ? -2.225 12.609 11.883 1 93.06 104 THR A O 1
ATOM 832 N N . PRO A 1 105 ? -1.28 13.172 9.953 1 96.5 105 PRO A N 1
ATOM 833 C CA . PRO A 1 105 ? -2.488 12.773 9.227 1 96.5 105 PRO A CA 1
ATOM 834 C C . PRO A 1 105 ? -2.838 11.305 9.43 1 96.5 105 PRO A C 1
ATOM 836 O O . PRO A 1 105 ? -4.016 10.93 9.383 1 96.5 105 PRO A O 1
ATOM 839 N N . LEU A 1 106 ? -1.854 10.469 9.602 1 95.44 106 LEU A N 1
ATOM 840 C CA . LEU A 1 106 ? -2.078 9.039 9.828 1 95.44 106 LEU A CA 1
ATOM 841 C C . LEU A 1 106 ? -3.064 8.82 10.969 1 95.44 106 LEU A C 1
ATOM 843 O O . LEU A 1 106 ? -3.91 7.926 10.898 1 95.44 106 LEU A O 1
ATOM 847 N N . ASN A 1 107 ? -2.971 9.609 11.961 1 94 107 ASN A N 1
ATOM 848 C CA . ASN A 1 107 ? -3.783 9.453 13.164 1 94 107 ASN A CA 1
ATOM 849 C C . ASN A 1 107 ? -5.246 9.797 12.898 1 94 107 ASN A C 1
ATOM 851 O O . ASN A 1 107 ? -6.117 9.484 13.711 1 94 107 ASN A O 1
ATOM 855 N N . MET A 1 108 ? -5.52 10.391 11.812 1 97.38 108 MET A N 1
ATOM 856 C CA . MET A 1 108 ? -6.898 10.711 11.461 1 97.38 108 MET A CA 1
ATOM 857 C C . MET A 1 108 ? -7.711 9.445 11.219 1 97.38 108 MET A C 1
ATOM 859 O O . MET A 1 108 ? -8.93 9.43 11.406 1 97.38 108 MET A O 1
ATOM 863 N N . ILE A 1 109 ? -7.102 8.406 10.742 1 97.12 109 ILE A N 1
ATOM 864 C CA . ILE A 1 109 ? -7.781 7.234 10.195 1 97.12 109 ILE A CA 1
ATOM 865 C C . ILE A 1 109 ? -8.695 6.625 11.258 1 97.12 109 ILE A C 1
ATOM 867 O O . ILE A 1 109 ? -9.867 6.348 10.992 1 97.12 109 ILE A O 1
ATOM 871 N N . ASP A 1 110 ? -8.211 6.52 12.461 1 93.62 110 ASP A N 1
ATOM 872 C CA . ASP A 1 110 ? -8.984 5.926 13.547 1 93.62 110 ASP A CA 1
ATOM 873 C C . ASP A 1 110 ? -10.203 6.777 13.883 1 93.62 110 ASP A C 1
ATOM 875 O O . ASP A 1 110 ? -11.219 6.262 14.352 1 93.62 110 ASP A O 1
ATOM 879 N N . GLN A 1 111 ? -10.047 8.031 13.672 1 96.19 111 GLN A N 1
ATOM 880 C CA . GLN A 1 111 ? -11.109 8.961 14.016 1 96.19 111 GLN A CA 1
ATOM 881 C C . GLN A 1 111 ? -12.195 8.984 12.945 1 96.19 111 GLN A C 1
ATOM 883 O O . GLN A 1 111 ? -13.266 9.562 13.148 1 96.19 111 GLN A O 1
ATOM 888 N N . LEU A 1 112 ? -11.945 8.336 11.82 1 98.06 112 LEU A N 1
ATOM 889 C CA . LEU A 1 112 ? -12.852 8.422 10.68 1 98.06 112 LEU A CA 1
ATOM 890 C C . LEU A 1 112 ? -13.711 7.164 10.57 1 98.06 112 LEU A C 1
ATOM 892 O O . LEU A 1 112 ? -14.469 7.008 9.617 1 98.06 112 LEU A O 1
ATOM 896 N N . LYS A 1 113 ? -13.633 6.273 11.508 1 93.44 113 LYS A N 1
ATOM 897 C CA . LYS A 1 113 ? -14.219 4.934 11.461 1 93.44 113 LYS A CA 1
ATOM 898 C C . LYS A 1 113 ? -15.734 5.004 11.305 1 93.44 113 LYS A C 1
ATOM 900 O O . LYS A 1 113 ? -16.344 4.094 10.742 1 93.44 113 LYS A O 1
ATOM 905 N N . ASP A 1 114 ? -16.375 6.094 11.766 1 94.62 114 ASP A N 1
ATOM 906 C CA . ASP A 1 114 ? -17.844 6.168 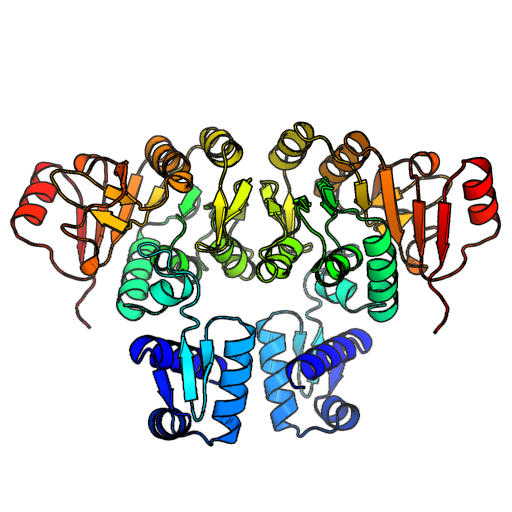11.781 1 94.62 114 ASP A CA 1
ATOM 907 C C . ASP A 1 114 ? -18.375 6.949 10.578 1 94.62 114 ASP A C 1
ATOM 909 O O . ASP A 1 114 ? -19.578 7.105 10.422 1 94.62 114 ASP A O 1
ATOM 913 N N . LYS A 1 115 ? -17.484 7.453 9.781 1 96.62 115 LYS A N 1
ATOM 914 C CA . LYS A 1 115 ? -17.938 8.219 8.617 1 96.62 115 LYS A CA 1
ATOM 915 C C . LYS A 1 115 ? -18.531 7.301 7.555 1 96.62 115 LYS A C 1
ATOM 917 O O . LYS A 1 115 ? -18.047 6.195 7.324 1 96.62 115 LYS A O 1
ATOM 922 N N . LYS A 1 116 ? -19.625 7.766 6.918 1 95.06 116 LYS A N 1
ATOM 923 C CA . LYS A 1 116 ? -20.328 6.988 5.906 1 95.06 116 LYS A CA 1
ATOM 924 C C . LYS A 1 116 ? -19.953 7.441 4.5 1 95.06 116 LYS A C 1
ATOM 926 O O . LYS A 1 116 ? -19.828 8.641 4.246 1 95.06 116 LYS A O 1
ATOM 931 N N . ASN A 1 117 ? -19.75 6.488 3.57 1 96 117 ASN A N 1
ATOM 932 C CA . ASN A 1 117 ? -19.469 6.75 2.16 1 96 117 ASN A CA 1
ATOM 933 C C . ASN A 1 117 ? -18.266 7.676 1.986 1 96 117 ASN A C 1
ATOM 935 O O . ASN A 1 117 ? -18.312 8.617 1.197 1 96 117 ASN A O 1
ATOM 939 N N . LEU A 1 118 ? -17.266 7.496 2.809 1 98.5 118 LEU A N 1
ATOM 940 C CA . LEU A 1 118 ? -16.047 8.281 2.752 1 98.5 118 LEU A CA 1
ATOM 941 C C . LEU A 1 118 ? -15.047 7.664 1.774 1 98.5 118 LEU A C 1
ATOM 943 O O . LEU A 1 118 ? -14.852 6.445 1.766 1 98.5 118 LEU A O 1
ATOM 947 N N . THR A 1 119 ? -14.492 8.469 0.935 1 98.69 119 THR A N 1
ATOM 948 C CA . THR A 1 119 ? -13.398 8.062 0.062 1 98.69 119 THR A CA 1
ATOM 949 C C . THR A 1 119 ? -12.109 8.781 0.448 1 98.69 119 THR A C 1
ATOM 951 O O . THR A 1 119 ? -12.078 10.008 0.546 1 98.69 119 THR A O 1
ATOM 954 N N . ILE A 1 120 ? -11.094 8.008 0.657 1 98.81 120 ILE A N 1
ATOM 955 C CA . ILE A 1 120 ? -9.773 8.547 0.963 1 98.81 120 ILE A CA 1
ATOM 956 C C . ILE A 1 120 ? -8.828 8.281 -0.207 1 98.81 120 ILE A C 1
ATOM 958 O O . ILE A 1 120 ? -8.688 7.145 -0.66 1 98.81 120 ILE A O 1
ATOM 962 N N . ILE A 1 121 ? -8.211 9.312 -0.676 1 98.81 121 ILE A N 1
ATOM 963 C CA . ILE A 1 121 ? -7.121 9.219 -1.639 1 98.81 121 ILE A CA 1
ATOM 964 C C . ILE A 1 121 ? -5.789 9.469 -0.934 1 98.81 121 ILE A C 1
ATOM 966 O O . ILE A 1 121 ? -5.656 10.422 -0.163 1 98.81 121 ILE A O 1
ATOM 970 N N . THR A 1 122 ? -4.805 8.641 -1.171 1 98.69 122 THR A N 1
ATOM 971 C CA . THR A 1 122 ? -3.533 8.797 -0.471 1 98.69 122 THR A CA 1
ATOM 972 C C . THR A 1 122 ? -2.398 8.141 -1.251 1 98.69 122 THR A C 1
ATOM 974 O O . THR A 1 122 ? -2.643 7.332 -2.148 1 98.69 122 THR A O 1
ATOM 977 N N . TYR A 1 123 ? -1.195 8.602 -0.942 1 98.06 123 TYR A N 1
ATOM 978 C CA . TYR A 1 123 ? 0.007 7.945 -1.447 1 98.06 123 TYR A CA 1
ATOM 979 C C . TYR A 1 123 ? 0.822 7.348 -0.307 1 98.06 123 TYR A C 1
ATOM 981 O O . TYR A 1 123 ? 1.996 7.012 -0.484 1 98.06 123 TYR A O 1
ATOM 989 N N . SER A 1 124 ? 0.208 7.254 0.887 1 97.62 124 SER A N 1
ATOM 990 C CA . SER A 1 124 ? 0.848 6.715 2.082 1 97.62 124 SER A CA 1
ATOM 991 C C . SER A 1 124 ? 0.539 5.23 2.254 1 97.62 124 SER A C 1
ATOM 993 O O . SER A 1 124 ? -0.627 4.84 2.344 1 97.62 124 SER A O 1
ATOM 995 N N . VAL A 1 125 ? 1.59 4.445 2.363 1 95.94 125 VAL A N 1
ATOM 996 C CA . VAL A 1 125 ? 1.446 3.018 2.625 1 95.94 125 VAL A CA 1
ATOM 997 C C . VAL A 1 125 ? 0.812 2.805 3.998 1 95.94 125 VAL A C 1
ATOM 999 O O . VAL A 1 125 ? -0.058 1.945 4.16 1 95.94 125 VAL A O 1
ATOM 1002 N N . GLN A 1 126 ? 1.134 3.621 4.914 1 93.5 126 GLN A N 1
ATOM 1003 C CA . GLN A 1 126 ? 0.663 3.473 6.289 1 93.5 126 GLN A CA 1
ATOM 1004 C C . GLN A 1 126 ? -0.828 3.781 6.395 1 93.5 126 GLN A C 1
ATOM 1006 O O . GLN A 1 126 ? -1.544 3.146 7.172 1 93.5 126 GLN A O 1
ATOM 1011 N N . ILE A 1 127 ? -1.223 4.742 5.68 1 96.69 127 ILE A N 1
ATOM 1012 C CA . ILE A 1 127 ? -2.641 5.082 5.68 1 96.69 127 ILE A CA 1
ATOM 1013 C C . ILE A 1 127 ? -3.449 3.918 5.109 1 96.69 127 ILE A C 1
ATOM 1015 O O . ILE A 1 127 ? -4.484 3.541 5.664 1 96.69 127 ILE A O 1
ATOM 1019 N N . VAL A 1 128 ? -2.984 3.332 4.016 1 97.06 128 VAL A N 1
ATOM 1020 C CA . VAL A 1 128 ? -3.646 2.182 3.41 1 97.06 128 VAL A CA 1
ATOM 1021 C C . VAL A 1 128 ? -3.758 1.053 4.434 1 97.06 128 VAL A C 1
ATOM 1023 O O . VAL A 1 128 ? -4.844 0.52 4.664 1 97.06 128 VAL A O 1
ATOM 1026 N N . ILE A 1 129 ? -2.682 0.771 5.074 1 92.38 129 ILE A N 1
ATOM 1027 C CA . ILE A 1 129 ? -2.611 -0.332 6.027 1 92.38 129 ILE A CA 1
ATOM 1028 C C . ILE A 1 129 ? -3.57 -0.0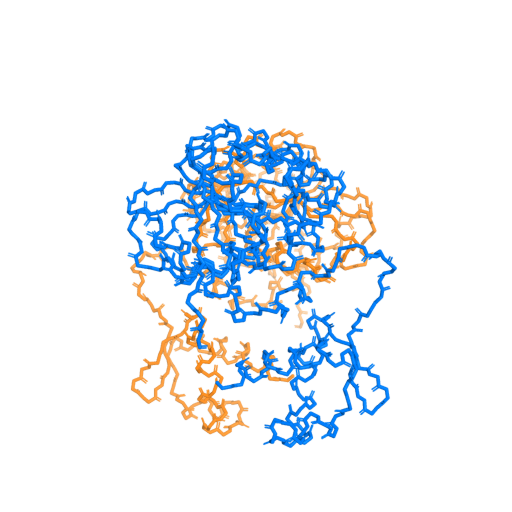75 7.188 1 92.38 129 ILE A C 1
ATOM 1030 O O . ILE A 1 129 ? -4.359 -0.949 7.551 1 92.38 129 ILE A O 1
ATOM 1034 N N . LYS A 1 130 ? -3.5 1.083 7.707 1 91.19 130 LYS A N 1
ATOM 1035 C CA . LYS A 1 130 ? -4.332 1.419 8.859 1 91.19 130 LYS A CA 1
ATOM 1036 C C . LYS A 1 130 ? -5.812 1.385 8.5 1 91.19 130 LYS A C 1
ATOM 1038 O O . LYS A 1 130 ? -6.652 1.018 9.32 1 91.19 130 LYS A O 1
ATOM 1043 N N . ALA A 1 131 ? -6.141 1.674 7.359 1 95.88 131 ALA A N 1
ATOM 1044 C CA . ALA A 1 131 ? -7.535 1.778 6.93 1 95.88 131 ALA A CA 1
ATOM 1045 C C . ALA A 1 131 ? -8.125 0.402 6.633 1 95.88 131 ALA A C 1
ATOM 1047 O O . ALA A 1 131 ? -9.336 0.257 6.496 1 95.88 131 ALA A O 1
ATOM 1048 N N . ILE A 1 132 ? -7.285 -0.622 6.48 1 90.75 132 ILE A N 1
ATOM 1049 C CA . ILE A 1 132 ? -7.727 -1.971 6.145 1 90.75 132 ILE A CA 1
ATOM 1050 C C . ILE A 1 132 ? -8.844 -2.4 7.098 1 90.75 132 ILE A C 1
ATOM 1052 O O . ILE A 1 132 ? -9.805 -3.043 6.684 1 90.75 132 ILE A O 1
ATOM 1056 N N . GLN A 1 133 ? -8.812 -1.984 8.312 1 87.19 133 GLN A N 1
ATOM 1057 C CA . GLN A 1 133 ? -9.719 -2.477 9.336 1 87.19 133 GLN A CA 1
ATOM 1058 C C . GLN A 1 133 ? -11.055 -1.739 9.297 1 87.19 133 GLN A C 1
ATOM 1060 O O . GLN A 1 133 ? -11.992 -2.098 10.008 1 87.19 133 GLN A O 1
ATOM 1065 N N . TYR A 1 134 ? -11.164 -0.745 8.492 1 92 134 TYR A N 1
ATOM 1066 C CA . TYR A 1 134 ? -12.398 0.035 8.414 1 92 134 TYR A CA 1
ATOM 1067 C C . TYR A 1 134 ? -13.062 -0.137 7.051 1 92 134 TYR A C 1
ATOM 1069 O O . TYR A 1 134 ? -12.875 0.688 6.152 1 92 134 TYR A O 1
ATOM 1077 N N . PRO A 1 135 ? -13.906 -1.153 6.871 1 89.31 135 PRO A N 1
ATOM 1078 C CA . PRO A 1 135 ? -14.461 -1.531 5.57 1 89.31 135 PRO A CA 1
ATOM 1079 C C . PRO A 1 135 ? -15.391 -0.466 4.992 1 89.31 135 PRO A C 1
ATOM 1081 O O . PRO A 1 135 ? -15.656 -0.455 3.789 1 89.31 135 PRO A O 1
ATOM 1084 N N . GLU A 1 136 ? -15.859 0.476 5.82 1 92.31 136 GLU A N 1
ATOM 1085 C CA . GLU A 1 136 ? -16.797 1.498 5.348 1 92.31 136 GLU A CA 1
ATOM 1086 C C . GLU A 1 136 ? -16.062 2.621 4.621 1 92.31 136 GLU A C 1
ATOM 1088 O O . GLU A 1 136 ? -16.672 3.453 3.961 1 92.31 136 GLU A O 1
ATOM 1093 N N . ILE A 1 137 ? -14.766 2.631 4.727 1 97.12 137 ILE A N 1
ATOM 1094 C CA . ILE A 1 137 ? -13.961 3.668 4.094 1 97.12 137 ILE A CA 1
ATOM 1095 C C . ILE A 1 137 ? -13.414 3.154 2.762 1 97.12 137 ILE A C 1
ATOM 1097 O O . ILE A 1 137 ? -12.742 2.121 2.717 1 97.12 137 ILE A O 1
ATOM 1101 N N . THR A 1 138 ? -13.766 3.779 1.697 1 98.06 138 THR A N 1
ATOM 1102 C CA . THR A 1 138 ? -13.125 3.506 0.415 1 98.06 138 THR A CA 1
ATOM 1103 C C . THR A 1 138 ? -11.75 4.156 0.349 1 98.06 138 THR A C 1
ATOM 1105 O O . THR A 1 138 ? -11.609 5.355 0.603 1 98.06 138 THR A O 1
ATOM 1108 N N . VAL A 1 139 ? -10.734 3.361 0.071 1 98.5 139 VAL A N 1
ATOM 1109 C CA . VAL A 1 139 ? -9.375 3.881 -0.018 1 98.5 139 VAL A CA 1
ATOM 1110 C C . VAL A 1 139 ? -8.859 3.738 -1.448 1 98.5 139 VAL A C 1
ATOM 1112 O O . VAL A 1 139 ? -8.906 2.65 -2.027 1 98.5 139 VAL A O 1
ATOM 1115 N N . ILE A 1 140 ? -8.414 4.805 -2.004 1 98.5 140 ILE A N 1
ATOM 1116 C CA . ILE A 1 140 ? -7.758 4.82 -3.307 1 98.5 140 ILE A CA 1
ATOM 1117 C C . ILE A 1 140 ? -6.277 5.148 -3.137 1 98.5 140 ILE A C 1
ATOM 1119 O O . ILE A 1 140 ? -5.922 6.215 -2.635 1 98.5 140 ILE A O 1
ATOM 1123 N N . SER A 1 141 ? -5.469 4.211 -3.561 1 98.44 141 SER A N 1
ATOM 1124 C CA . SER A 1 141 ? -4.023 4.406 -3.508 1 98.44 141 SER A CA 1
ATOM 1125 C C . SER A 1 141 ? -3.494 4.988 -4.812 1 98.44 141 SER A C 1
ATOM 1127 O O . SER A 1 141 ? -3.877 4.539 -5.898 1 98.44 141 SER A O 1
ATOM 1129 N N . LEU A 1 142 ? -2.65 5.992 -4.688 1 98.19 142 LEU A N 1
ATOM 1130 C CA . LEU A 1 142 ? -1.884 6.477 -5.828 1 98.19 142 LEU A CA 1
ATOM 1131 C C . LEU A 1 142 ? -0.724 5.539 -6.145 1 98.19 142 LEU A C 1
ATOM 1133 O O . LEU A 1 142 ? -0.271 4.789 -5.273 1 98.19 142 LEU A O 1
ATOM 1137 N N . PRO A 1 143 ? -0.301 5.535 -7.395 1 97.38 143 PRO A N 1
ATOM 1138 C CA . PRO A 1 143 ? 0.799 4.648 -7.789 1 97.38 143 PRO A CA 1
ATOM 1139 C C . PRO A 1 143 ? 2.17 5.23 -7.457 1 97.38 143 PRO A C 1
ATOM 1141 O O . PRO A 1 143 ? 2.275 6.402 -7.082 1 97.38 143 PRO A O 1
ATOM 1144 N N . GLY A 1 144 ? 3.197 4.332 -7.652 1 97.06 144 GLY A N 1
ATOM 1145 C CA . GLY A 1 144 ? 4.562 4.836 -7.699 1 97.06 144 GLY A CA 1
ATOM 1146 C C . GLY A 1 144 ? 5.559 3.92 -7.016 1 97.06 144 GLY A C 1
ATOM 1147 O O . GLY A 1 144 ? 5.234 2.781 -6.68 1 97.06 144 GLY A O 1
ATOM 1148 N N . VAL A 1 145 ? 6.77 4.488 -6.926 1 97.56 145 VAL A N 1
ATOM 1149 C CA . VAL A 1 145 ? 7.871 3.768 -6.297 1 97.56 145 VAL A CA 1
ATOM 1150 C C . VAL A 1 145 ? 7.773 3.895 -4.781 1 97.56 145 VAL A C 1
ATOM 1152 O O . VAL A 1 145 ? 7.512 4.98 -4.258 1 97.56 145 VAL A O 1
ATOM 1155 N N . LEU A 1 146 ? 7.961 2.746 -4.121 1 96.88 146 LEU A N 1
ATOM 1156 C CA . LEU A 1 146 ? 7.953 2.746 -2.66 1 96.88 146 LEU A CA 1
ATOM 1157 C C . LEU A 1 146 ? 9.141 3.529 -2.111 1 96.88 146 LEU A C 1
ATOM 1159 O O . LEU A 1 146 ? 10.297 3.139 -2.314 1 96.88 146 LEU A O 1
ATOM 1163 N N . LYS A 1 147 ? 8.812 4.633 -1.464 1 94.75 147 LYS A N 1
ATOM 1164 C CA . LYS A 1 147 ? 9.805 5.402 -0.719 1 94.75 147 LYS A CA 1
ATOM 1165 C C . LYS A 1 147 ? 9.828 4.996 0.751 1 94.75 147 LYS A C 1
ATOM 1167 O O . LYS A 1 147 ? 8.914 5.348 1.51 1 94.75 147 LYS A O 1
ATOM 1172 N N . ARG A 1 148 ? 10.812 4.301 1.17 1 89.88 148 ARG A N 1
ATOM 1173 C CA . ARG A 1 148 ? 10.859 3.631 2.465 1 89.88 148 ARG A CA 1
ATOM 1174 C C . ARG A 1 148 ? 10.977 4.641 3.602 1 89.88 148 ARG A C 1
ATOM 1176 O O . ARG A 1 148 ? 10.289 4.523 4.617 1 89.88 148 ARG A O 1
ATOM 1183 N N . PRO A 1 149 ? 11.719 5.734 3.5 1 85.81 149 PRO A N 1
ATOM 1184 C CA . PRO A 1 149 ? 11.859 6.664 4.621 1 85.81 149 PRO A CA 1
ATOM 1185 C C . PRO A 1 149 ? 10.531 7.297 5.031 1 85.81 149 PRO A C 1
ATOM 1187 O O . PRO A 1 149 ? 10.344 7.641 6.199 1 85.81 149 PRO A O 1
ATOM 1190 N N . THR A 1 150 ? 9.609 7.402 4.105 1 88.31 150 THR A N 1
ATOM 1191 C CA . THR A 1 150 ? 8.336 8.055 4.406 1 88.31 150 THR A CA 1
ATOM 1192 C C . THR A 1 150 ? 7.18 7.078 4.242 1 88.31 150 THR A C 1
ATOM 1194 O O . THR A 1 150 ? 6.016 7.449 4.414 1 88.31 150 THR A O 1
ATOM 1197 N N . TYR A 1 151 ? 7.465 5.832 3.842 1 92.31 151 TYR A N 1
ATOM 1198 C CA . TYR A 1 151 ? 6.438 4.832 3.557 1 92.31 151 TYR A CA 1
ATOM 1199 C C . TYR A 1 151 ? 5.359 5.402 2.645 1 92.31 151 TYR A C 1
ATOM 1201 O O . TYR A 1 151 ? 4.172 5.359 2.973 1 92.31 151 TYR A O 1
ATOM 1209 N N . SER A 1 152 ? 5.836 5.844 1.534 1 95.56 152 SER A N 1
ATOM 1210 C CA . SER A 1 152 ? 4.957 6.492 0.566 1 95.56 152 SER A CA 1
ATOM 1211 C C . SER A 1 152 ? 5.273 6.039 -0.856 1 95.56 152 SER A C 1
ATOM 1213 O O . SER A 1 152 ? 6.309 5.418 -1.101 1 95.56 152 SER A O 1
ATOM 1215 N N . PHE A 1 153 ? 4.348 6.211 -1.728 1 97.38 153 PHE A N 1
ATOM 1216 C CA . PHE A 1 153 ? 4.547 5.988 -3.154 1 97.38 153 PHE A CA 1
ATOM 1217 C C . PHE A 1 153 ? 4.855 7.297 -3.869 1 97.38 153 PHE A C 1
ATOM 1219 O O . PHE A 1 153 ? 4.121 8.281 -3.725 1 97.38 153 PHE A O 1
ATOM 1226 N N . ILE A 1 154 ? 5.969 7.297 -4.656 1 95.56 154 ILE A N 1
ATOM 1227 C CA . ILE A 1 154 ? 6.391 8.531 -5.309 1 95.56 154 ILE A CA 1
ATOM 1228 C C . ILE A 1 154 ? 6.66 8.266 -6.789 1 95.56 154 ILE A C 1
ATOM 1230 O O . ILE A 1 154 ? 6.914 7.121 -7.184 1 95.56 154 ILE A O 1
ATOM 1234 N N . GLY A 1 155 ? 6.582 9.297 -7.617 1 92.81 155 GLY A N 1
ATOM 1235 C CA . GLY A 1 155 ? 6.859 9.219 -9.039 1 92.81 155 GLY A CA 1
ATOM 1236 C C . GLY A 1 155 ? 5.859 9.984 -9.891 1 92.81 155 GLY A C 1
ATOM 1237 O O . GLY A 1 155 ? 4.82 10.422 -9.391 1 92.81 155 GLY A O 1
ATOM 1238 N N . SER A 1 156 ? 6.133 10.094 -11.125 1 87.62 156 SER A N 1
ATOM 1239 C CA . SER A 1 156 ? 5.32 10.906 -12.023 1 87.62 156 SER A CA 1
ATOM 1240 C C . SER A 1 156 ? 3.908 10.344 -12.148 1 87.62 156 SER A C 1
ATOM 1242 O O . SER A 1 156 ? 2.941 11.094 -12.281 1 87.62 156 SER A O 1
ATOM 1244 N N . GLY A 1 157 ? 3.789 9.102 -12.055 1 91.81 157 GLY A N 1
ATOM 1245 C CA . GLY A 1 157 ? 2.471 8.492 -12.141 1 91.81 157 GLY A CA 1
ATOM 1246 C C . GLY A 1 157 ? 1.527 8.945 -11.047 1 91.81 157 GLY A C 1
ATOM 1247 O O . GLY A 1 157 ? 0.314 9.008 -11.25 1 91.81 157 GLY A O 1
ATOM 1248 N N . SER A 1 158 ? 2.051 9.25 -9.93 1 93.5 158 SER A N 1
ATOM 1249 C CA . SER A 1 158 ? 1.234 9.602 -8.773 1 93.5 158 SER A CA 1
ATOM 1250 C C . SER A 1 158 ? 0.518 10.938 -8.992 1 93.5 158 SER A C 1
ATOM 1252 O O . SER A 1 158 ? -0.699 11.023 -8.812 1 93.5 158 SER A O 1
ATOM 1254 N N . TYR A 1 159 ? 1.259 11.961 -9.367 1 91.56 159 TYR A N 1
ATOM 1255 C CA . TYR A 1 159 ? 0.593 13.25 -9.508 1 91.56 159 TYR A CA 1
ATOM 1256 C C . TYR A 1 159 ? -0.277 13.281 -10.758 1 91.56 159 TYR A C 1
ATOM 1258 O O . TYR A 1 159 ? -1.318 13.938 -10.789 1 91.56 159 TYR A O 1
ATOM 1266 N N . GLU A 1 160 ? 0.104 12.484 -11.867 1 92.94 160 GLU A N 1
ATOM 1267 C CA . GLU A 1 160 ? -0.75 12.383 -13.047 1 92.94 160 GLU A CA 1
ATOM 1268 C C . GLU A 1 160 ? -2.096 11.75 -12.703 1 92.94 160 GLU A C 1
ATOM 1270 O O . GLU A 1 160 ? -3.145 12.242 -13.117 1 92.94 160 GLU A O 1
ATOM 1275 N N . TYR A 1 161 ? -2.043 10.727 -11.969 1 95.44 161 TYR A N 1
ATOM 1276 C CA . TYR A 1 161 ? -3.264 10.055 -11.539 1 95.44 161 TYR A CA 1
ATOM 1277 C C . TYR A 1 161 ? -4.082 10.945 -10.609 1 95.44 161 TYR A C 1
ATOM 1279 O O . TYR A 1 161 ? -5.301 11.047 -10.75 1 95.44 161 TYR A O 1
ATOM 1287 N N . LEU A 1 162 ? -3.473 11.648 -9.711 1 97.38 162 LEU A N 1
ATOM 1288 C CA . LEU A 1 162 ? -4.141 12.531 -8.758 1 97.38 162 LEU A CA 1
ATOM 1289 C C . LEU A 1 162 ? -4.863 13.664 -9.477 1 97.38 162 LEU A C 1
ATOM 1291 O O . LEU A 1 162 ? -5.922 14.109 -9.031 1 97.38 162 LEU A O 1
ATOM 1295 N N . GLN A 1 163 ? -4.359 14.047 -10.633 1 96.62 163 GLN A N 1
ATOM 1296 C CA . GLN A 1 163 ? -4.93 15.148 -11.406 1 96.62 163 GLN A CA 1
ATOM 1297 C C . GLN A 1 163 ? -6.328 14.797 -11.906 1 96.62 163 GLN A C 1
ATOM 1299 O O . GLN A 1 163 ? -7.109 15.688 -12.258 1 96.62 163 GLN A O 1
ATOM 1304 N N . THR A 1 164 ? -6.637 13.57 -11.961 1 95.62 164 THR A N 1
ATOM 1305 C CA . THR A 1 164 ? -7.914 13.148 -12.531 1 95.62 164 THR A CA 1
ATOM 1306 C C . THR A 1 164 ? -9.023 13.234 -11.484 1 95.62 164 THR A C 1
ATOM 1308 O O . THR A 1 164 ? -10.203 13.078 -11.82 1 95.62 164 THR A O 1
ATOM 1311 N N . PHE A 1 165 ? -8.734 13.539 -10.25 1 97.5 165 PHE A N 1
ATOM 1312 C CA . PHE A 1 165 ? -9.711 13.508 -9.172 1 97.5 165 PHE A CA 1
ATOM 1313 C C . PHE A 1 165 ? -10.18 14.914 -8.82 1 97.5 165 PHE A C 1
ATOM 1315 O O . PHE A 1 165 ? -9.461 15.891 -9.062 1 97.5 165 PHE A O 1
ATOM 1322 N N . ASN A 1 166 ? -11.414 14.992 -8.383 1 97.81 166 ASN A N 1
ATOM 1323 C CA . ASN A 1 166 ? -11.922 16.156 -7.664 1 97.81 166 ASN A CA 1
ATOM 1324 C C . ASN A 1 166 ? -12.016 15.898 -6.164 1 97.81 166 ASN A C 1
ATOM 1326 O O . ASN A 1 166 ? -12.656 14.938 -5.73 1 97.81 166 ASN A O 1
ATOM 1330 N N . ILE A 1 167 ? -11.461 16.75 -5.383 1 98.62 167 ILE A N 1
ATOM 1331 C CA . ILE A 1 167 ? -11.289 16.469 -3.959 1 98.62 167 ILE A CA 1
ATOM 1332 C C . ILE A 1 167 ? -12.008 17.531 -3.135 1 98.62 167 ILE A C 1
ATOM 1334 O O . ILE A 1 167 ? -11.852 18.734 -3.385 1 98.62 167 ILE A O 1
ATOM 1338 N N . ASN A 1 168 ? -12.836 17.094 -2.16 1 98.75 168 ASN A N 1
ATOM 1339 C CA . ASN A 1 168 ? -13.516 18.031 -1.28 1 98.75 168 ASN A CA 1
ATOM 1340 C C . ASN A 1 168 ? -12.531 18.719 -0.341 1 98.75 168 ASN A C 1
ATOM 1342 O O . ASN A 1 168 ? -12.516 19.953 -0.25 1 98.75 168 ASN A O 1
ATOM 1346 N N . LYS A 1 169 ? -11.727 17.906 0.325 1 98.81 169 LYS A N 1
ATOM 1347 C CA . LYS A 1 169 ? -10.82 18.438 1.339 1 98.81 169 LYS A CA 1
ATOM 1348 C C . LYS A 1 169 ? -9.477 17.703 1.313 1 98.81 169 LYS A C 1
ATOM 1350 O O . LYS A 1 169 ? -9.43 16.484 1.143 1 98.81 169 LYS A O 1
ATOM 1355 N N . ALA A 1 170 ? -8.445 18.438 1.44 1 98.88 170 ALA A N 1
ATOM 1356 C CA . ALA A 1 170 ? -7.109 17.875 1.601 1 98.88 170 ALA A CA 1
ATOM 1357 C C . ALA A 1 170 ? -6.562 18.156 3 1 98.88 170 ALA A C 1
ATOM 1359 O O . ALA A 1 170 ? -6.547 19.297 3.455 1 98.88 170 ALA A O 1
ATOM 1360 N N . PHE A 1 171 ? -6.164 17.109 3.67 1 98.88 171 PHE A N 1
ATOM 1361 C CA . PHE A 1 171 ? -5.473 17.203 4.953 1 98.88 171 PHE A CA 1
ATOM 1362 C C . PHE A 1 171 ? -3.971 17.031 4.773 1 98.88 171 PHE A C 1
ATOM 1364 O O . PHE A 1 171 ? -3.492 15.922 4.523 1 98.88 171 PHE A O 1
ATOM 1371 N N . MET A 1 172 ? -3.277 18.125 4.98 1 98.62 172 MET A N 1
ATOM 1372 C CA . MET A 1 172 ? -1.879 18.203 4.57 1 98.62 172 MET A CA 1
ATOM 1373 C C . MET A 1 172 ? -0.961 18.281 5.785 1 98.62 172 MET A C 1
ATOM 1375 O O . MET A 1 172 ? -1.316 18.891 6.797 1 98.62 172 MET A O 1
ATOM 1379 N N . SER A 1 173 ? 0.197 17.672 5.66 1 97.12 173 SER A N 1
ATOM 1380 C CA . SER A 1 173 ? 1.294 17.859 6.605 1 97.12 173 SER A CA 1
ATOM 1381 C C . SER A 1 173 ? 2.465 18.594 5.957 1 97.12 173 SER A C 1
ATOM 1383 O O . SER A 1 173 ? 2.498 18.766 4.734 1 97.12 173 SER A O 1
ATOM 1385 N N . CYS A 1 174 ? 3.389 19.047 6.84 1 96.12 174 CYS A N 1
ATOM 1386 C CA . CYS A 1 174 ? 4.527 19.781 6.309 1 96.12 174 CYS A CA 1
ATOM 1387 C C . CYS A 1 174 ? 5.754 19.594 7.195 1 96.12 174 CYS A C 1
ATOM 1389 O O . CYS A 1 174 ? 5.645 19.141 8.336 1 96.12 174 CYS A O 1
ATOM 1391 N N . THR A 1 175 ? 6.887 19.875 6.586 1 92.62 175 THR A N 1
ATOM 1392 C CA . THR A 1 175 ? 8.133 19.906 7.34 1 92.62 175 THR A CA 1
ATOM 1393 C C . THR A 1 175 ? 8.305 21.234 8.062 1 92.62 175 THR A C 1
ATOM 1395 O O . THR A 1 175 ? 8.883 21.281 9.148 1 92.62 175 THR A O 1
ATOM 1398 N N . GLY A 1 176 ? 7.824 22.281 7.445 1 94.62 176 GLY A N 1
ATOM 1399 C CA . GLY A 1 176 ? 7.879 23.609 8.008 1 94.62 176 GLY A CA 1
ATOM 1400 C C . GLY A 1 176 ? 6.973 24.609 7.293 1 94.62 176 GLY A C 1
ATOM 1401 O O . GLY A 1 176 ? 6.52 24.344 6.18 1 94.62 176 GLY A O 1
ATOM 1402 N N . LEU A 1 177 ? 6.727 25.703 8.062 1 97.5 177 LEU A N 1
ATOM 1403 C CA . LEU A 1 177 ? 5.938 26.781 7.457 1 97.5 177 LEU A CA 1
ATOM 1404 C C . LEU A 1 177 ? 6.414 28.141 7.941 1 97.5 177 LEU A C 1
ATOM 1406 O O . LEU A 1 177 ? 6.875 28.281 9.078 1 97.5 177 LEU A O 1
ATOM 1410 N N . SER A 1 178 ? 6.344 29.125 7.121 1 95.5 178 SER A N 1
ATOM 1411 C CA . SER A 1 178 ? 6.602 30.531 7.422 1 95.5 178 SER A CA 1
ATOM 1412 C C . SER A 1 178 ? 5.758 31.453 6.551 1 95.5 178 SER A C 1
ATOM 1414 O O . SER A 1 178 ? 5.328 31.062 5.465 1 95.5 178 SER A O 1
ATOM 1416 N N . ILE A 1 179 ? 5.508 32.594 7.051 1 95.38 179 ILE A N 1
ATOM 1417 C CA . ILE A 1 179 ? 4.68 33.562 6.328 1 95.38 179 ILE A CA 1
ATOM 1418 C C . ILE A 1 179 ? 5.355 33.938 5.012 1 95.38 179 ILE A C 1
ATOM 1420 O O . ILE A 1 179 ? 4.699 34.031 3.973 1 95.38 179 ILE A O 1
ATOM 1424 N N . GLU A 1 180 ? 6.637 34.062 5 1 90.75 180 GLU A N 1
ATOM 1425 C CA . GLU A 1 180 ? 7.406 34.531 3.859 1 90.75 180 GLU A CA 1
ATOM 1426 C C . GLU A 1 180 ? 7.57 33.438 2.805 1 90.75 180 GLU A C 1
ATOM 1428 O O . GLU A 1 180 ? 7.438 33.688 1.608 1 90.75 180 GLU A O 1
ATOM 1433 N N . ASN A 1 181 ? 7.781 32.219 3.248 1 92.5 181 ASN A N 1
ATOM 1434 C CA . ASN A 1 181 ? 8.188 31.188 2.312 1 92.5 181 ASN A CA 1
ATOM 1435 C C . ASN A 1 181 ? 7.043 30.219 2.021 1 92.5 181 ASN A C 1
ATOM 1437 O O . ASN A 1 181 ? 7.102 29.453 1.06 1 92.5 181 ASN A O 1
ATOM 1441 N N . GLY A 1 182 ? 6.023 30.25 2.855 1 97.44 182 GLY A N 1
ATOM 1442 C CA . GLY A 1 182 ? 4.906 29.359 2.637 1 97.44 182 GLY A CA 1
ATOM 1443 C C . GLY A 1 182 ? 5.062 28.016 3.35 1 97.44 182 GLY A C 1
ATOM 1444 O O . GLY A 1 182 ? 5.742 27.938 4.375 1 97.44 182 GLY A O 1
ATOM 1445 N N . ILE A 1 183 ? 4.328 27 2.859 1 98.19 183 ILE A N 1
ATOM 1446 C CA . ILE A 1 183 ? 4.34 25.656 3.441 1 98.19 183 ILE A CA 1
ATOM 1447 C C . ILE A 1 183 ? 5.324 24.781 2.68 1 98.19 183 ILE A C 1
ATOM 1449 O O . ILE A 1 183 ? 5.215 24.625 1.462 1 98.19 183 ILE A O 1
ATOM 1453 N N . CYS A 1 184 ? 6.254 24.156 3.506 1 94.62 184 CYS A N 1
ATOM 1454 C CA . CYS A 1 184 ? 7.406 23.516 2.871 1 94.62 184 CYS A CA 1
ATOM 1455 C C . CYS A 1 184 ? 7.457 22.031 3.186 1 94.62 184 CYS A C 1
ATOM 1457 O O . CYS A 1 184 ? 6.891 21.594 4.188 1 94.62 184 CYS A O 1
ATOM 1459 N N . ASN A 1 185 ? 8.023 21.281 2.258 1 92.69 185 ASN A N 1
ATOM 1460 C CA . ASN A 1 185 ? 8.383 19.891 2.494 1 92.69 185 ASN A CA 1
ATOM 1461 C C . ASN A 1 185 ? 9.844 19.625 2.131 1 92.69 185 ASN A C 1
ATOM 1463 O O . ASN A 1 185 ? 10.438 20.359 1.351 1 92.69 185 ASN A O 1
ATOM 1467 N N . ALA A 1 186 ? 10.367 18.578 2.629 1 87.44 186 ALA A N 1
ATOM 1468 C CA . ALA A 1 186 ? 11.797 18.297 2.516 1 87.44 186 ALA A CA 1
ATOM 1469 C C . ALA A 1 186 ? 12.094 17.391 1.325 1 87.44 186 ALA A C 1
ATOM 1471 O O . ALA A 1 186 ? 13.242 17.25 0.907 1 87.44 186 ALA A O 1
ATOM 1472 N N . SER A 1 187 ? 11.102 16.75 0.786 1 87.5 187 SER A N 1
ATOM 1473 C CA . SER A 1 187 ? 11.297 15.781 -0.283 1 87.5 187 SER A CA 1
ATOM 1474 C C . SER A 1 187 ? 10.836 16.344 -1.627 1 87.5 187 SER A C 1
ATOM 1476 O O . SER A 1 187 ? 9.656 16.656 -1.802 1 87.5 187 SER A O 1
ATOM 1478 N N . ALA A 1 188 ? 11.758 16.359 -2.564 1 86.31 188 ALA A N 1
ATOM 1479 C CA . ALA A 1 188 ? 11.414 16.828 -3.906 1 86.31 188 ALA A CA 1
ATOM 1480 C C . ALA A 1 188 ? 10.406 15.891 -4.57 1 86.31 188 ALA A C 1
ATOM 1482 O O . ALA A 1 188 ? 9.539 16.344 -5.324 1 86.31 188 ALA A O 1
ATOM 1483 N N . GLU A 1 189 ? 10.5 14.648 -4.215 1 88.19 189 GLU A N 1
ATOM 1484 C CA . GLU A 1 189 ? 9.664 13.625 -4.844 1 88.19 189 GLU A CA 1
ATOM 1485 C C . GLU A 1 189 ? 8.203 13.766 -4.426 1 88.19 189 GLU A C 1
ATOM 1487 O O . GLU A 1 189 ? 7.297 13.43 -5.188 1 88.19 189 GLU A O 1
ATOM 1492 N N . GLU A 1 190 ? 7.996 14.297 -3.27 1 93.25 190 GLU A N 1
ATOM 1493 C CA . GLU A 1 190 ? 6.637 14.445 -2.76 1 93.25 190 GLU A CA 1
ATOM 1494 C C . GLU A 1 190 ? 6.039 15.797 -3.146 1 93.25 190 GLU A C 1
ATOM 1496 O O . GLU A 1 190 ? 4.832 16 -3.029 1 93.25 190 GLU A O 1
ATOM 1501 N N . PHE A 1 191 ? 6.941 16.688 -3.654 1 93.31 191 PHE A N 1
ATOM 1502 C CA . PHE A 1 191 ? 6.555 18.062 -3.938 1 93.31 191 PHE A CA 1
ATOM 1503 C C . PHE A 1 191 ? 5.398 18.109 -4.934 1 93.31 191 PHE A C 1
ATOM 1505 O O . PHE A 1 191 ? 4.375 18.75 -4.676 1 93.31 191 PHE A O 1
ATOM 1512 N N . ASP A 1 192 ? 5.496 17.375 -6.008 1 93.94 192 ASP A N 1
ATOM 1513 C CA . ASP A 1 192 ? 4.504 17.438 -7.074 1 93.94 192 ASP A CA 1
ATOM 1514 C C . ASP A 1 192 ? 3.164 16.859 -6.609 1 93.94 192 ASP A C 1
ATOM 1516 O O . ASP A 1 192 ? 2.104 17.375 -6.98 1 93.94 192 ASP A O 1
ATOM 1520 N N . ILE A 1 193 ? 3.203 15.812 -5.852 1 97.56 193 ILE A N 1
ATOM 1521 C CA . ILE A 1 193 ? 1.98 15.203 -5.34 1 97.56 193 ILE A CA 1
ATOM 1522 C C . ILE A 1 193 ? 1.264 16.188 -4.414 1 97.56 193 ILE A C 1
ATOM 1524 O O . ILE A 1 193 ? 0.058 16.406 -4.551 1 97.56 193 ILE A O 1
ATOM 1528 N N . LYS A 1 194 ? 2 16.781 -3.496 1 97.94 194 LYS A N 1
ATOM 1529 C CA . LYS A 1 194 ? 1.424 17.734 -2.547 1 97.94 194 LYS A CA 1
ATOM 1530 C C . LYS A 1 194 ? 0.867 18.953 -3.264 1 97.94 194 LYS A C 1
ATOM 1532 O O . LYS A 1 194 ? -0.242 19.406 -2.965 1 97.94 194 LYS A O 1
ATOM 1537 N N . LYS A 1 195 ? 1.638 19.469 -4.188 1 97.44 195 LYS A N 1
ATOM 1538 C CA . LYS A 1 195 ? 1.181 20.609 -4.965 1 97.44 195 LYS A CA 1
ATOM 1539 C C . LYS A 1 195 ? -0.108 20.281 -5.719 1 97.44 195 LYS A C 1
ATOM 1541 O O . LYS A 1 195 ? -1.029 21.109 -5.762 1 97.44 195 LYS A O 1
ATOM 1546 N N . THR A 1 196 ? -0.159 19.109 -6.309 1 98 196 THR A N 1
ATOM 1547 C CA . THR A 1 196 ? -1.346 18.672 -7.043 1 98 196 THR A CA 1
ATOM 1548 C C . THR A 1 196 ? -2.537 18.531 -6.102 1 98 196 THR A C 1
ATOM 1550 O O . THR A 1 196 ? -3.65 18.938 -6.43 1 98 196 THR A O 1
ATOM 1553 N N . ALA A 1 197 ? -2.32 17.953 -4.918 1 98.44 197 ALA A N 1
ATOM 1554 C CA . ALA A 1 197 ? -3.393 17.812 -3.934 1 98.44 197 ALA A CA 1
ATOM 1555 C C . ALA A 1 197 ? -3.99 19.188 -3.592 1 98.44 197 ALA A C 1
ATOM 1557 O O . ALA A 1 197 ? -5.215 19.328 -3.529 1 98.44 197 ALA A O 1
ATOM 1558 N N . VAL A 1 198 ? -3.117 20.141 -3.432 1 98.31 198 VAL A N 1
ATOM 1559 C CA . VAL A 1 198 ? -3.551 21.484 -3.107 1 98.31 198 VAL A CA 1
ATOM 1560 C C . VAL A 1 198 ? -4.383 22.062 -4.254 1 98.31 198 VAL A C 1
ATOM 1562 O O . VAL A 1 198 ? -5.461 22.609 -4.031 1 98.31 198 VAL A O 1
ATOM 1565 N N . SER A 1 199 ? -3.928 21.828 -5.484 1 97.75 199 SER A N 1
ATOM 1566 C CA . SER A 1 199 ? -4.574 22.422 -6.652 1 97.75 199 SER A CA 1
ATOM 1567 C C . SER A 1 199 ? -5.91 21.734 -6.941 1 97.75 199 SER A C 1
ATOM 1569 O O . SER A 1 199 ? -6.812 22.359 -7.516 1 97.75 199 SER A O 1
ATOM 1571 N N . LYS A 1 200 ? -6.125 20.531 -6.539 1 98.19 200 LYS A N 1
ATOM 1572 C CA . LYS A 1 200 ? -7.297 19.75 -6.914 1 98.19 200 LYS A CA 1
ATOM 1573 C C . LYS A 1 200 ? -8.328 19.734 -5.793 1 98.19 200 LYS A C 1
ATOM 1575 O O . LYS A 1 200 ? -9.422 19.172 -5.953 1 98.19 200 LYS A O 1
ATOM 1580 N N . SER A 1 201 ? -8.047 20.344 -4.652 1 98.56 201 SER A N 1
ATOM 1581 C CA . SER A 1 201 ? -8.93 20.266 -3.494 1 98.56 201 SER A CA 1
ATOM 1582 C C . SER A 1 201 ? -9.695 21.578 -3.295 1 98.56 201 SER A C 1
ATOM 1584 O O . SER A 1 201 ? -9.141 22.656 -3.49 1 98.56 201 SER A O 1
ATOM 1586 N N . GLN A 1 202 ? -10.914 21.469 -2.869 1 98.5 202 GLN A N 1
ATOM 1587 C CA . GLN A 1 202 ? -11.75 22.641 -2.586 1 98.5 202 GLN A CA 1
ATOM 1588 C C . GLN A 1 202 ? -11.312 23.312 -1.291 1 98.5 202 GLN A C 1
ATOM 1590 O O . GLN A 1 202 ? -11.312 24.547 -1.201 1 98.5 202 GLN A O 1
ATOM 1595 N N . THR A 1 203 ? -11.023 22.562 -0.32 1 98.69 203 THR A N 1
ATOM 1596 C CA . THR A 1 203 ? -10.602 23.062 0.983 1 98.69 203 THR A CA 1
ATOM 1597 C C . THR A 1 203 ? -9.258 22.453 1.39 1 98.69 203 THR A C 1
ATOM 1599 O O . THR A 1 203 ? -9.086 21.234 1.331 1 98.69 203 THR A O 1
ATOM 1602 N N . ILE A 1 204 ? -8.352 23.281 1.769 1 98.81 204 ILE A N 1
ATOM 1603 C CA . ILE A 1 204 ? -7.023 22.844 2.197 1 98.81 204 ILE A CA 1
ATOM 1604 C C . ILE A 1 204 ? -6.879 23.047 3.705 1 98.81 204 ILE A C 1
ATOM 1606 O O . ILE A 1 204 ? -6.969 24.172 4.203 1 98.81 204 ILE A O 1
ATOM 1610 N N . ILE A 1 205 ? -6.648 21.953 4.441 1 98.88 205 ILE A N 1
ATOM 1611 C CA . ILE A 1 205 ? -6.477 21.984 5.891 1 98.88 205 ILE A CA 1
ATOM 1612 C C . ILE A 1 205 ? -5.066 21.516 6.246 1 98.88 205 ILE A C 1
ATOM 1614 O O . ILE A 1 205 ? -4.684 20.375 5.934 1 98.88 205 ILE A O 1
ATOM 1618 N N . LEU A 1 206 ? -4.332 22.359 6.891 1 98.81 206 LEU A N 1
ATOM 1619 C CA . LEU A 1 206 ? -2.957 22.047 7.273 1 98.81 206 LEU A CA 1
ATOM 1620 C C . LEU A 1 206 ? -2.895 21.562 8.719 1 98.81 206 LEU A C 1
ATOM 1622 O O . LEU A 1 206 ? -3.418 22.219 9.625 1 98.81 206 LEU A O 1
ATOM 1626 N N . LEU A 1 207 ? -2.297 20.391 8.867 1 98.56 207 LEU A N 1
ATOM 1627 C CA . LEU A 1 207 ? -2.025 19.844 10.188 1 98.56 207 LEU A CA 1
ATOM 1628 C C . LEU A 1 207 ? -0.565 20.047 10.578 1 98.56 207 LEU A C 1
ATOM 1630 O O . LEU A 1 207 ? 0.33 19.438 9.992 1 98.56 207 LEU A O 1
ATOM 1634 N N . ALA A 1 208 ? -0.337 20.906 11.586 1 96.94 208 ALA A N 1
ATOM 1635 C CA . ALA A 1 208 ? 1.036 21.234 11.953 1 96.94 208 ALA A CA 1
ATOM 1636 C C . ALA A 1 208 ? 1.15 21.531 13.453 1 96.94 208 ALA A C 1
ATOM 1638 O O . ALA A 1 208 ? 0.483 22.422 13.969 1 96.94 208 ALA A O 1
ATOM 1639 N N . ASP A 1 209 ? 2.008 20.75 14.078 1 95.06 209 ASP A N 1
ATOM 1640 C CA . ASP A 1 209 ? 2.27 21.109 15.469 1 95.06 209 ASP A CA 1
ATOM 1641 C C . ASP A 1 209 ? 3.188 22.328 15.555 1 95.06 209 ASP A C 1
ATOM 1643 O O . ASP A 1 209 ? 3.744 22.766 14.547 1 95.06 209 ASP A O 1
ATOM 1647 N N . HIS A 1 210 ? 3.381 22.844 16.766 1 94.06 210 HIS A N 1
ATOM 1648 C CA . HIS A 1 210 ? 4.078 24.094 16.984 1 94.06 210 HIS A CA 1
ATOM 1649 C C . HIS A 1 210 ? 5.5 24.047 16.438 1 94.06 210 HIS A C 1
ATOM 1651 O O . HIS A 1 210 ? 6.078 25.078 16.094 1 94.06 210 HIS A O 1
ATOM 1657 N N . SER A 1 211 ? 6.062 22.828 16.344 1 91.81 211 SER A N 1
ATOM 1658 C CA . SER A 1 211 ? 7.465 22.703 15.969 1 91.81 211 SER A CA 1
ATOM 1659 C C . SER A 1 211 ? 7.66 23 14.484 1 91.81 211 SER A C 1
ATOM 1661 O O . SER A 1 211 ? 8.789 23.188 14.023 1 91.81 211 SER A O 1
ATOM 1663 N N . LYS A 1 212 ? 6.586 23.141 13.703 1 94.38 212 LYS A N 1
ATOM 1664 C CA . LYS A 1 212 ? 6.691 23.344 12.258 1 94.38 212 LYS A CA 1
ATOM 1665 C C . LYS A 1 212 ? 6.719 24.844 11.922 1 94.38 212 LYS A C 1
ATOM 1667 O O . LYS A 1 212 ? 7.047 25.219 10.797 1 94.38 212 LYS A O 1
ATOM 1672 N N . PHE A 1 213 ? 6.371 25.75 12.875 1 95.69 213 PHE A N 1
ATOM 1673 C CA . PHE A 1 213 ? 6.238 27.188 12.617 1 95.69 213 PHE A CA 1
ATOM 1674 C C . PHE A 1 213 ? 7.605 27.844 12.523 1 95.69 213 PHE A C 1
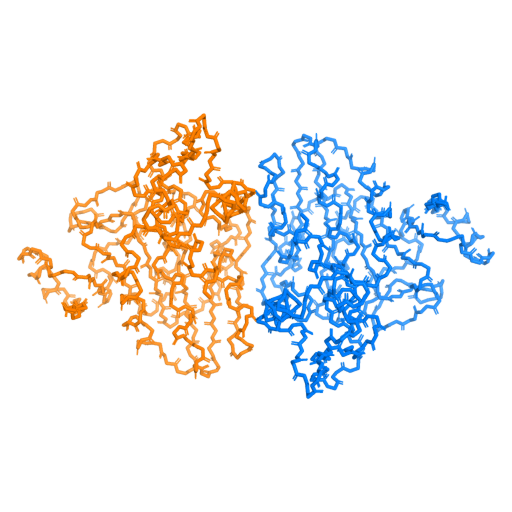ATOM 1676 O O . PHE A 1 213 ? 8.508 27.531 13.297 1 95.69 213 PHE A O 1
ATOM 1683 N N . ASN A 1 214 ? 7.691 28.719 11.594 1 94.62 214 ASN A N 1
ATOM 1684 C CA . ASN A 1 214 ? 8.898 29.5 11.328 1 94.62 214 ASN A CA 1
ATOM 1685 C C . ASN A 1 214 ? 10.07 28.594 10.945 1 94.62 214 ASN A C 1
ATOM 1687 O O . ASN A 1 214 ? 11.195 28.797 11.406 1 94.62 214 ASN A O 1
ATOM 1691 N N . LYS A 1 215 ? 9.781 27.562 10.203 1 92.81 215 LYS A N 1
ATOM 1692 C CA . LYS A 1 215 ? 10.766 26.656 9.625 1 92.81 215 LYS A CA 1
ATOM 1693 C C . LYS A 1 215 ? 10.625 26.594 8.109 1 92.81 215 LYS A C 1
ATOM 1695 O O . LYS A 1 215 ? 9.508 26.562 7.582 1 92.81 215 LYS A O 1
ATOM 1700 N N . VAL A 1 216 ? 11.773 26.609 7.516 1 87.75 216 VAL A N 1
ATOM 1701 C CA . VAL A 1 216 ? 11.812 26.516 6.059 1 87.75 216 VAL A CA 1
ATOM 1702 C C . VAL A 1 216 ? 12.492 25.219 5.633 1 87.75 216 VAL A C 1
ATOM 1704 O O . VAL A 1 216 ? 13.508 24.828 6.219 1 87.75 216 VAL A O 1
ATOM 1707 N N . ALA A 1 217 ? 11.891 24.562 4.672 1 91.12 217 ALA A N 1
ATOM 1708 C CA . ALA A 1 217 ? 12.469 23.344 4.117 1 91.12 217 ALA A CA 1
ATOM 1709 C C . ALA A 1 217 ? 12.68 23.469 2.611 1 91.12 217 ALA A C 1
ATOM 1711 O O . ALA A 1 217 ? 12.523 24.562 2.047 1 91.12 217 ALA A O 1
ATOM 1712 N N . LEU A 1 218 ? 13.039 22.453 1.979 1 86.56 218 LEU A N 1
ATOM 1713 C CA . LEU A 1 218 ? 13.633 22.422 0.648 1 86.56 218 LEU A CA 1
ATOM 1714 C C . LEU A 1 218 ? 12.688 23.031 -0.386 1 86.56 218 LEU A C 1
ATOM 1716 O O . LEU A 1 218 ? 13.109 23.797 -1.246 1 86.56 218 LEU A O 1
ATOM 1720 N N . MET A 1 219 ? 11.422 22.703 -0.376 1 92.25 219 MET A N 1
ATOM 1721 C CA . MET A 1 219 ? 10.492 23.125 -1.419 1 92.25 219 MET A CA 1
ATOM 1722 C C . MET A 1 219 ? 9.195 23.641 -0.811 1 92.25 219 MET A C 1
ATOM 1724 O O . MET A 1 219 ? 8.703 23.094 0.171 1 92.25 219 MET A O 1
ATOM 1728 N N . THR A 1 220 ? 8.664 24.656 -1.432 1 95 220 THR A N 1
ATOM 1729 C CA . THR A 1 220 ? 7.367 25.219 -1.048 1 95 220 THR A CA 1
ATOM 1730 C C . THR A 1 220 ? 6.254 24.656 -1.927 1 95 220 THR A C 1
ATOM 1732 O O . THR A 1 220 ? 6.227 24.891 -3.135 1 95 220 THR A O 1
ATOM 1735 N N . PHE A 1 221 ? 5.285 23.906 -1.322 1 96.88 221 PHE A N 1
ATOM 1736 C CA . PHE A 1 221 ? 4.266 23.281 -2.154 1 96.88 221 PHE A CA 1
ATOM 1737 C C . PHE A 1 221 ? 2.961 24.062 -2.094 1 96.88 221 PHE A C 1
ATOM 1739 O O . PHE A 1 221 ? 2.035 23.797 -2.865 1 96.88 221 PHE A O 1
ATOM 1746 N N . CYS A 1 222 ? 2.867 25.047 -1.208 1 97.94 222 CYS A N 1
ATOM 1747 C CA . CYS A 1 222 ? 1.655 25.844 -1.028 1 97.94 222 CYS A CA 1
ATOM 1748 C C . CYS A 1 222 ? 1.974 27.172 -0.378 1 97.94 222 CYS A C 1
ATOM 1750 O O . CYS A 1 222 ? 2.689 27.234 0.624 1 97.94 222 CYS A O 1
ATOM 1752 N N . ASP A 1 223 ? 1.453 28.203 -1.032 1 96.44 223 ASP A N 1
ATOM 1753 C CA . ASP A 1 223 ? 1.556 29.5 -0.373 1 96.44 223 ASP A CA 1
ATOM 1754 C C . ASP A 1 223 ? 0.67 29.562 0.87 1 96.44 223 ASP A C 1
ATOM 1756 O O . ASP A 1 223 ? -0.408 28.969 0.897 1 96.44 223 ASP A O 1
ATOM 1760 N N . MET A 1 224 ? 1.09 30.344 1.837 1 96.56 224 MET A N 1
ATOM 1761 C CA . MET A 1 224 ? 0.392 30.406 3.119 1 96.56 224 MET A CA 1
ATOM 1762 C C . MET A 1 224 ? -1.031 30.922 2.939 1 96.56 224 MET A C 1
ATOM 1764 O O . MET A 1 224 ? -1.942 30.516 3.66 1 96.56 224 MET A O 1
ATOM 1768 N N . ASP A 1 225 ? -1.224 31.781 2.008 1 96.44 225 ASP A N 1
ATOM 1769 C CA . ASP A 1 225 ? -2.525 32.406 1.872 1 96.44 225 ASP A CA 1
ATOM 1770 C C . ASP A 1 225 ? -3.5 31.531 1.101 1 96.44 225 ASP A C 1
ATOM 1772 O O . ASP A 1 225 ? -4.656 31.906 0.892 1 96.44 225 ASP A O 1
ATOM 1776 N N . LYS A 1 226 ? -3.055 30.375 0.688 1 96.88 226 LYS A N 1
ATOM 1777 C CA . LYS A 1 226 ? -3.91 29.469 -0.068 1 96.88 226 LYS A CA 1
ATOM 1778 C C . LYS A 1 226 ? -4.555 28.438 0.85 1 96.88 226 LYS A C 1
ATOM 1780 O O . LYS A 1 226 ? -5.492 27.734 0.449 1 96.88 226 LYS A O 1
ATOM 1785 N N . ILE A 1 227 ? -4.062 28.328 2.045 1 97.81 227 ILE A N 1
ATOM 1786 C CA . ILE A 1 227 ? -4.68 27.359 2.949 1 97.81 227 ILE A CA 1
ATOM 1787 C C . ILE A 1 227 ? -5.973 27.938 3.52 1 97.81 227 ILE A C 1
ATOM 1789 O O . ILE A 1 227 ? -6.105 29.156 3.66 1 97.81 227 ILE A O 1
ATOM 1793 N N . HIS A 1 228 ? -6.863 27.094 3.82 1 98.56 228 HIS A N 1
ATOM 1794 C CA . HIS A 1 228 ? -8.164 27.5 4.344 1 98.56 228 HIS A CA 1
ATOM 1795 C C . HIS A 1 228 ? -8.203 27.406 5.863 1 98.56 228 HIS A C 1
ATOM 1797 O O . HIS A 1 228 ? -8.898 28.172 6.527 1 98.56 228 HIS A O 1
ATOM 1803 N N . CYS A 1 229 ? -7.516 26.438 6.363 1 98.62 229 CYS A N 1
ATOM 1804 C CA . CYS A 1 229 ? -7.516 26.172 7.797 1 98.62 229 CYS A CA 1
ATOM 1805 C C . CYS A 1 229 ? -6.18 25.594 8.242 1 98.62 229 CYS A C 1
ATOM 1807 O O . CYS A 1 229 ? -5.547 24.828 7.508 1 98.62 229 CYS A O 1
ATOM 1809 N N . ILE A 1 230 ? -5.793 26 9.414 1 98.69 230 ILE A N 1
ATOM 1810 C CA . ILE A 1 230 ? -4.633 25.391 10.055 1 98.69 230 ILE A CA 1
ATOM 1811 C C . ILE A 1 230 ? -5.008 24.906 11.453 1 98.69 230 ILE A C 1
ATOM 1813 O O . ILE A 1 230 ? -5.637 25.641 12.227 1 98.69 230 ILE A O 1
ATOM 1817 N N . ILE A 1 231 ? -4.664 23.672 11.727 1 98.62 231 ILE A N 1
ATOM 1818 C CA . ILE A 1 231 ? -4.875 23.078 13.039 1 98.62 231 ILE A CA 1
ATOM 1819 C C . ILE A 1 231 ? -3.529 22.828 13.719 1 98.62 231 ILE A C 1
ATOM 1821 O O . ILE A 1 231 ? -2.646 22.188 13.148 1 98.62 231 ILE A O 1
ATOM 1825 N N . THR A 1 232 ? -3.373 23.375 14.93 1 98.19 232 THR A N 1
ATOM 1826 C CA . THR A 1 232 ? -2.092 23.297 15.625 1 98.19 232 THR A CA 1
ATOM 1827 C C . THR A 1 232 ? -2.299 23.062 17.125 1 98.19 232 THR A C 1
ATOM 1829 O O . THR A 1 232 ? -3.436 23 17.594 1 98.19 232 THR A O 1
ATOM 1832 N N . ASP A 1 233 ? -1.195 22.781 17.781 1 96.12 233 ASP A N 1
ATOM 1833 C CA . ASP A 1 233 ? -1.28 22.391 19.188 1 96.12 233 ASP A CA 1
ATOM 1834 C C . ASP A 1 233 ? -1.041 23.594 20.094 1 96.12 233 ASP A C 1
ATOM 1836 O O . ASP A 1 233 ? -1.365 23.547 21.281 1 96.12 233 ASP A O 1
ATOM 1840 N N . LYS A 1 234 ? -0.439 24.672 19.625 1 95.75 234 LYS A N 1
ATOM 1841 C CA . LYS A 1 234 ? -0.158 25.875 20.375 1 95.75 234 LYS A CA 1
ATOM 1842 C C . LYS A 1 234 ? -0.512 27.125 19.578 1 95.75 234 LYS A C 1
ATOM 1844 O O . LYS A 1 234 ? -0.357 27.141 18.344 1 95.75 234 LYS A O 1
ATOM 1849 N N . THR A 1 235 ? -0.937 28.125 20.359 1 96.38 235 THR A N 1
ATOM 1850 C CA . THR A 1 235 ? -1.199 29.391 19.688 1 96.38 235 THR A CA 1
ATOM 1851 C C . THR A 1 235 ? 0.076 29.953 19.062 1 96.38 235 THR A C 1
ATOM 1853 O O . THR A 1 235 ? 1.102 30.078 19.734 1 96.38 235 THR A O 1
ATOM 1856 N N . PRO A 1 236 ? 0.007 30.234 17.812 1 96.94 236 PRO A N 1
ATOM 1857 C CA . PRO A 1 236 ? 1.202 30.797 17.172 1 96.94 236 PRO A CA 1
ATOM 1858 C C . PRO A 1 236 ? 1.468 32.25 17.578 1 96.94 236 PRO A C 1
ATOM 1860 O O . PRO A 1 236 ? 0.691 32.812 18.344 1 96.94 236 PRO A O 1
ATOM 1863 N N . SER A 1 237 ? 2.6 32.781 17.125 1 96.25 237 SER A N 1
ATOM 1864 C CA . SER A 1 237 ? 2.988 34.156 17.422 1 96.25 237 SER A CA 1
ATOM 1865 C C . SER A 1 237 ? 1.984 35.156 16.859 1 96.25 237 SER A C 1
ATOM 1867 O O . SER A 1 237 ? 1.195 34.812 15.977 1 96.25 237 SER A O 1
ATOM 1869 N N . ALA A 1 238 ? 2.031 36.344 17.266 1 97.31 238 ALA A N 1
ATOM 1870 C CA . ALA A 1 238 ? 1.096 37.406 16.891 1 97.31 238 ALA A CA 1
ATOM 1871 C C . ALA A 1 238 ? 1.143 37.656 15.391 1 97.31 238 ALA A C 1
ATOM 1873 O O . ALA A 1 238 ? 0.112 37.938 14.766 1 97.31 238 ALA A O 1
ATOM 1874 N N . ASN A 1 239 ? 2.285 37.625 14.852 1 96.56 239 ASN A N 1
ATOM 1875 C CA . ASN A 1 239 ? 2.42 37.875 13.422 1 96.56 239 ASN A CA 1
ATOM 1876 C C . ASN A 1 239 ? 1.653 36.844 12.602 1 96.56 239 ASN A C 1
ATOM 1878 O O . ASN A 1 239 ? 1.03 37.156 11.594 1 96.56 239 ASN A O 1
ATOM 1882 N N . PHE A 1 240 ? 1.678 35.594 13.055 1 97.81 240 PHE A N 1
ATOM 1883 C CA . PHE A 1 240 ? 0.916 34.562 12.391 1 97.81 240 PHE A CA 1
ATOM 1884 C C . PHE A 1 240 ? -0.581 34.781 12.539 1 97.81 240 PHE A C 1
ATOM 1886 O O . PHE A 1 240 ? -1.337 34.656 11.578 1 97.81 240 PHE A O 1
ATOM 1893 N N . ILE A 1 241 ? -0.96 35.125 13.719 1 97.88 241 ILE A N 1
ATOM 1894 C CA . ILE A 1 241 ? -2.373 35.344 14 1 97.88 241 ILE A CA 1
ATOM 1895 C C . ILE A 1 241 ? -2.9 36.469 13.109 1 97.88 241 ILE A C 1
ATOM 1897 O O . ILE A 1 241 ? -3.961 36.344 12.5 1 97.88 241 ILE A O 1
ATOM 1901 N N . GLU A 1 242 ? -2.197 37.531 13.07 1 97.88 242 GLU A N 1
ATOM 1902 C CA . GLU A 1 242 ? -2.57 38.656 12.227 1 97.88 242 GLU A CA 1
ATOM 1903 C C . GLU A 1 242 ? -2.658 38.25 10.758 1 97.88 242 GLU A C 1
ATOM 1905 O O . GLU A 1 242 ? -3.6 38.625 10.062 1 97.88 242 GLU A O 1
ATOM 1910 N N . PHE A 1 243 ? -1.654 37.531 10.328 1 97.62 243 PHE A N 1
ATOM 1911 C CA . PHE A 1 243 ? -1.641 37.062 8.953 1 97.62 243 PHE A CA 1
ATOM 1912 C C . PHE A 1 243 ? -2.877 36.219 8.648 1 97.62 243 PHE A C 1
ATOM 1914 O O . PHE A 1 243 ? -3.523 36.406 7.617 1 97.62 243 PHE A O 1
ATOM 1921 N N . PHE A 1 244 ? -3.207 35.281 9.5 1 98.38 244 PHE A N 1
ATOM 1922 C CA . PHE A 1 244 ? -4.359 34.406 9.312 1 98.38 244 PHE A CA 1
ATOM 1923 C C . PHE A 1 244 ? -5.648 35.219 9.242 1 98.38 244 PHE A C 1
ATOM 1925 O O . PHE A 1 244 ? -6.477 34.969 8.359 1 98.38 244 PHE A O 1
ATOM 1932 N N . GLU A 1 245 ? -5.797 36.156 10.133 1 97.75 245 GLU A N 1
ATOM 1933 C CA . GLU A 1 245 ? -6.98 37 10.172 1 97.75 245 GLU A CA 1
ATOM 1934 C C . GLU A 1 245 ? -7.117 37.812 8.883 1 97.75 245 GLU A C 1
ATOM 1936 O O . GLU A 1 245 ? -8.195 37.875 8.289 1 97.75 245 GLU A O 1
ATOM 1941 N N . ASN A 1 246 ? -6.031 38.344 8.438 1 97.94 246 ASN A N 1
ATOM 1942 C CA . ASN A 1 246 ? -6.031 39.219 7.27 1 97.94 246 ASN A CA 1
ATOM 1943 C C . ASN A 1 246 ? -6.336 38.438 5.992 1 97.94 246 ASN A C 1
ATOM 1945 O O . ASN A 1 246 ? -6.789 39.031 5.004 1 97.94 246 ASN A O 1
ATOM 1949 N N . ASN A 1 247 ? -6.086 37.156 5.996 1 97.94 247 ASN A N 1
ATOM 1950 C CA . ASN A 1 247 ? -6.254 36.375 4.781 1 97.94 247 ASN A CA 1
ATOM 1951 C C . ASN A 1 247 ? -7.422 35.406 4.906 1 97.94 247 ASN A C 1
ATOM 1953 O O . ASN A 1 247 ? -7.605 34.531 4.047 1 97.94 247 ASN A O 1
ATOM 1957 N N . GLY A 1 248 ? -8.18 35.531 5.973 1 98.06 248 GLY A N 1
ATOM 1958 C CA . GLY A 1 248 ? -9.359 34.688 6.16 1 98.06 248 GLY A CA 1
ATOM 1959 C C . GLY A 1 248 ? -9.039 33.25 6.395 1 98.06 248 GLY A C 1
ATOM 1960 O O . GLY A 1 248 ? -9.789 32.344 5.969 1 98.06 248 GLY A O 1
ATOM 1961 N N . ILE A 1 249 ? -7.914 32.938 6.906 1 98.56 249 ILE A N 1
ATOM 1962 C CA . ILE A 1 249 ? -7.5 31.562 7.223 1 98.56 249 ILE A CA 1
ATOM 1963 C C . ILE A 1 249 ? -7.984 31.188 8.625 1 98.56 249 ILE A C 1
ATOM 1965 O O . ILE A 1 249 ? -7.711 31.906 9.586 1 98.56 249 ILE A O 1
ATOM 1969 N N . GLU A 1 250 ? -8.68 30.109 8.734 1 98.5 250 GLU A N 1
ATOM 1970 C CA . GLU A 1 250 ? -9.164 29.656 10.031 1 98.5 250 GLU A CA 1
ATOM 1971 C C . GLU A 1 250 ? -8.047 29.016 10.844 1 98.5 250 GLU A C 1
ATOM 1973 O O . GLU A 1 250 ? -7.328 28.141 10.352 1 98.5 250 GLU A O 1
ATOM 1978 N N . LEU A 1 251 ? -7.891 29.484 12.062 1 98.31 251 LEU A N 1
ATOM 1979 C CA . LEU A 1 251 ? -6.934 28.906 13.008 1 98.31 251 LEU A CA 1
ATOM 1980 C C . LEU A 1 251 ? -7.652 28.094 14.078 1 98.31 251 LEU A C 1
ATOM 1982 O O . LEU A 1 251 ? -8.547 28.609 14.758 1 98.31 251 LEU A O 1
ATOM 1986 N N . GLN A 1 252 ? -7.273 26.828 14.172 1 97.94 252 GLN A N 1
ATOM 1987 C CA . GLN A 1 252 ? -7.773 25.953 15.242 1 97.94 252 GLN A CA 1
ATOM 1988 C C . GLN A 1 252 ? -6.637 25.484 16.141 1 97.94 252 GLN A C 1
ATOM 1990 O O . GLN A 1 252 ? -5.688 24.859 15.672 1 97.94 252 GLN A O 1
ATOM 1995 N N . VAL A 1 253 ? -6.727 25.797 17.422 1 97.12 253 VAL A N 1
ATOM 1996 C CA . VAL A 1 253 ? -5.746 25.359 18.422 1 97.12 253 VAL A CA 1
ATOM 1997 C C . VAL A 1 253 ? -6.375 24.344 19.344 1 97.12 253 VAL A C 1
ATOM 1999 O O . VAL A 1 253 ? -7.465 24.562 19.891 1 97.12 253 VAL A O 1
ATOM 2002 N N . ILE A 1 254 ? -5.719 23.188 19.438 1 93.06 254 ILE A N 1
ATOM 2003 C CA . ILE A 1 254 ? -6.258 22.156 20.312 1 93.06 254 ILE A CA 1
ATOM 2004 C C . ILE A 1 254 ? -6.25 22.641 21.75 1 93.06 254 ILE A C 1
ATOM 2006 O O . ILE A 1 254 ? -5.422 23.484 22.125 1 93.06 254 ILE A O 1
ATOM 2010 N N . ASP A 1 255 ? -7.238 22.188 22.469 1 78.62 255 ASP A N 1
ATOM 2011 C CA . ASP A 1 255 ? -7.352 22.578 23.875 1 78.62 255 ASP A CA 1
ATOM 2012 C C . ASP A 1 255 ? -6.168 22.047 24.688 1 78.62 255 ASP A C 1
ATOM 2014 O O . ASP A 1 255 ? -5.637 20.984 24.406 1 78.62 255 ASP A O 1
ATOM 2018 N N . LYS A 1 256 ? -5.566 22.922 25.391 1 64.56 256 LYS A N 1
ATOM 2019 C CA . LYS A 1 256 ? -4.539 22.5 26.344 1 64.56 256 LYS A CA 1
ATOM 2020 C C . LYS A 1 256 ? -5.062 21.406 27.266 1 64.56 256 LYS A C 1
ATOM 2022 O O . LYS A 1 256 ? -6.234 21.422 27.656 1 64.56 256 LYS A O 1
ATOM 2027 N N . ASN A 1 257 ? -4.688 20.094 27.203 1 49.16 257 ASN A N 1
ATOM 2028 C CA . ASN A 1 257 ? -5.027 19.234 28.344 1 49.16 257 ASN A CA 1
ATOM 2029 C C . ASN A 1 257 ? -4.586 19.859 29.656 1 49.16 257 ASN A C 1
ATOM 2031 O O . ASN A 1 257 ? -3.572 20.562 29.719 1 49.16 257 ASN A O 1
ATOM 2035 N N . MET B 1 1 ? 9.867 -17.094 18.266 1 54.31 1 MET B N 1
ATOM 2036 C CA . MET B 1 1 ? 9.094 -18.203 18.828 1 54.31 1 MET B CA 1
ATOM 2037 C C . MET B 1 1 ? 7.617 -17.828 18.938 1 54.31 1 MET B C 1
ATOM 2039 O O . MET B 1 1 ? 6.746 -18.578 18.484 1 54.31 1 MET B O 1
ATOM 2043 N N . ARG B 1 2 ? 7.383 -16.688 19.516 1 58.78 2 ARG B N 1
ATOM 2044 C CA . ARG B 1 2 ? 5.984 -16.312 19.703 1 58.78 2 ARG B CA 1
ATOM 2045 C C . ARG B 1 2 ? 5.312 -16.031 18.359 1 58.78 2 ARG B C 1
ATOM 2047 O O . ARG B 1 2 ? 4.227 -16.547 18.078 1 58.78 2 ARG B O 1
ATOM 2054 N N . ALA B 1 3 ? 5.98 -15.336 17.562 1 59.09 3 ALA B N 1
ATOM 2055 C CA . ALA B 1 3 ? 5.387 -15.008 16.266 1 59.09 3 ALA B CA 1
ATOM 2056 C C . ALA B 1 3 ? 5.145 -16.266 15.445 1 59.09 3 ALA B C 1
ATOM 2058 O O . ALA B 1 3 ? 4.094 -16.406 14.812 1 59.09 3 ALA B O 1
ATOM 2059 N N . LYS B 1 4 ? 6.109 -17.141 15.414 1 65.62 4 LYS B N 1
ATOM 2060 C CA . LYS B 1 4 ? 5.918 -18.406 14.711 1 65.62 4 LYS B CA 1
ATOM 2061 C C . LYS B 1 4 ? 4.758 -19.203 15.297 1 65.62 4 LYS B C 1
ATOM 2063 O O . LYS B 1 4 ? 3.979 -19.812 14.57 1 65.62 4 LYS B O 1
ATOM 2068 N N . ARG B 1 5 ? 4.738 -19.156 16.672 1 75.94 5 ARG B N 1
ATOM 2069 C CA . ARG B 1 5 ? 3.658 -19.875 17.328 1 75.94 5 ARG B CA 1
ATOM 2070 C C . ARG B 1 5 ? 2.299 -19.312 16.953 1 75.94 5 ARG B C 1
ATOM 2072 O O . ARG B 1 5 ? 1.363 -20.047 16.656 1 75.94 5 ARG B O 1
ATOM 2079 N N . ILE B 1 6 ? 2.229 -18.031 16.906 1 77.31 6 ILE B N 1
ATOM 2080 C CA . ILE B 1 6 ? 0.961 -17.375 16.594 1 77.31 6 ILE B CA 1
ATOM 2081 C C . ILE B 1 6 ? 0.527 -17.75 15.188 1 77.31 6 ILE B C 1
ATOM 2083 O O . ILE B 1 6 ? -0.646 -18.047 14.945 1 77.31 6 ILE B O 1
ATOM 2087 N N . ASP B 1 7 ? 1.479 -17.812 14.391 1 71.19 7 ASP B N 1
ATOM 2088 C CA . ASP B 1 7 ? 1.175 -18.234 13.031 1 71.19 7 ASP B CA 1
ATOM 2089 C C . ASP B 1 7 ? 0.664 -19.672 13 1 71.19 7 ASP B C 1
ATOM 2091 O O . ASP B 1 7 ? -0.281 -19.984 12.273 1 71.19 7 ASP B O 1
ATOM 2095 N N . LEU B 1 8 ? 1.337 -20.453 13.766 1 77.12 8 LEU B N 1
ATOM 2096 C CA . LEU B 1 8 ? 0.944 -21.859 13.82 1 77.12 8 LEU B CA 1
ATOM 2097 C C . LEU B 1 8 ? -0.431 -22.016 14.461 1 77.12 8 LEU B C 1
ATOM 2099 O O . LEU B 1 8 ? -1.229 -22.859 14.031 1 77.12 8 LEU B O 1
ATOM 2103 N N . ILE B 1 9 ? -0.663 -21.219 15.477 1 81 9 ILE B N 1
ATOM 2104 C CA . ILE B 1 9 ? -1.969 -21.234 16.125 1 81 9 ILE B CA 1
ATOM 2105 C C . ILE B 1 9 ? -3.045 -20.797 15.133 1 81 9 ILE B C 1
ATOM 2107 O O . ILE B 1 9 ? -4.086 -21.453 15.016 1 81 9 ILE B O 1
ATOM 2111 N N . GLU B 1 10 ? -2.723 -19.797 14.469 1 76.19 10 GLU B N 1
ATOM 2112 C CA . GLU B 1 10 ? -3.666 -19.312 13.469 1 76.19 10 GLU B CA 1
ATOM 2113 C C . GLU B 1 10 ? -3.941 -20.359 12.406 1 76.19 10 GLU B C 1
ATOM 2115 O O . GLU B 1 10 ? -5.094 -20.594 12.031 1 76.19 10 GLU B O 1
ATOM 2120 N N . GLN B 1 11 ? -2.916 -21 11.984 1 72.5 11 GLN B N 1
ATOM 2121 C CA . GLN B 1 11 ? -3.047 -22.078 11 1 72.5 11 GLN B CA 1
ATOM 2122 C C . GLN B 1 11 ? -3.91 -23.219 11.547 1 72.5 11 GLN B C 1
ATOM 2124 O O . GLN B 1 11 ? -4.77 -23.75 10.836 1 72.5 11 GLN B O 1
ATOM 2129 N N . TYR B 1 12 ? -3.58 -23.5 12.75 1 76.44 12 TYR B N 1
ATOM 2130 C CA . TYR B 1 12 ? -4.305 -24.594 13.375 1 76.44 12 TYR B CA 1
ATOM 2131 C C . TYR B 1 12 ? -5.781 -24.266 13.539 1 76.44 12 TYR B C 1
ATOM 2133 O O . TYR B 1 12 ? -6.648 -25.094 13.273 1 76.44 12 TYR B O 1
ATOM 2141 N N . ILE B 1 13 ? -6.094 -23.078 13.883 1 76.44 13 ILE B N 1
ATOM 2142 C CA . ILE B 1 13 ? -7.477 -22.625 14.031 1 76.44 13 ILE B CA 1
ATOM 2143 C C . ILE B 1 13 ? -8.18 -22.672 12.672 1 76.44 13 ILE B C 1
ATOM 2145 O O . ILE B 1 13 ? -9.336 -23.094 12.586 1 76.44 13 ILE B O 1
ATOM 2149 N N . TYR B 1 14 ? -7.453 -22.312 11.727 1 68.19 14 TYR B N 1
ATOM 2150 C CA . TYR B 1 14 ? -8.016 -22.328 10.375 1 68.19 14 TYR B CA 1
ATOM 2151 C C . TYR B 1 14 ? -8.289 -23.75 9.914 1 68.19 14 TYR B C 1
ATOM 2153 O O . TYR B 1 14 ? -9.328 -24.016 9.312 1 68.19 14 TYR B O 1
ATOM 2161 N N . GLU B 1 15 ? -7.383 -24.562 10.172 1 67.31 15 GLU B N 1
ATOM 2162 C CA . GLU B 1 15 ? -7.527 -25.969 9.797 1 67.31 15 GLU B CA 1
ATOM 2163 C C . GLU B 1 15 ? -8.711 -26.609 10.516 1 67.31 15 GLU B C 1
ATOM 2165 O O . GLU B 1 15 ? -9.445 -27.406 9.93 1 67.31 15 GLU B O 1
ATOM 2170 N N . CYS B 1 16 ? -8.867 -26.203 11.742 1 68.44 16 CYS B N 1
ATOM 2171 C CA . CYS B 1 16 ? -9.875 -26.859 12.57 1 68.44 16 CYS B CA 1
ATOM 2172 C C . CYS B 1 16 ? -11.195 -26.109 12.531 1 68.44 16 CYS B C 1
ATOM 2174 O O . CYS B 1 16 ? -12.203 -26.578 13.062 1 68.44 16 CYS B O 1
ATOM 2176 N N . LYS B 1 17 ? -11.156 -24.922 11.758 1 67.44 17 LYS B N 1
ATOM 2177 C CA . LYS B 1 17 ? -12.305 -24.031 11.641 1 67.44 17 LYS B CA 1
ATOM 2178 C C . LYS B 1 17 ? -12.727 -23.5 13.008 1 67.44 17 LYS B C 1
ATOM 2180 O O . LYS B 1 17 ? -13 -22.312 13.164 1 67.44 17 LYS B O 1
ATOM 2185 N N . SER B 1 18 ? -12.859 -24.359 13.992 1 74 18 SER B N 1
ATOM 2186 C CA . SER B 1 18 ? -13.141 -24.031 15.391 1 74 18 SER B CA 1
ATOM 2187 C C . SER B 1 18 ? -12.32 -24.875 16.344 1 74 18 SER B C 1
ATOM 2189 O O . SER B 1 18 ? -12.133 -26.078 16.109 1 74 18 SER B O 1
ATOM 2191 N N . VAL B 1 19 ? -11.648 -24.141 17.297 1 82.56 19 VAL B N 1
ATOM 2192 C CA . VAL B 1 19 ? -10.82 -24.875 18.25 1 82.56 19 VAL B CA 1
ATOM 2193 C C . VAL B 1 19 ? -11.023 -24.328 19.656 1 82.56 19 VAL B C 1
ATOM 2195 O O . VAL B 1 19 ? -11.141 -23.125 19.844 1 82.56 19 VAL B O 1
ATOM 2198 N N . SER B 1 20 ? -11.211 -25.266 20.609 1 83.38 20 SER B N 1
ATOM 2199 C CA . SER B 1 20 ? -11.32 -24.844 22 1 83.38 20 SER B CA 1
ATOM 2200 C C . SER B 1 20 ? -9.984 -24.344 22.531 1 83.38 20 SER B C 1
ATOM 2202 O O . SER B 1 20 ? -8.922 -24.719 22.031 1 83.38 20 SER B O 1
ATOM 2204 N N . LEU B 1 21 ? -10.055 -23.453 23.516 1 86.12 21 LEU B N 1
ATOM 2205 C CA . LEU B 1 21 ? -8.836 -22.953 24.141 1 86.12 21 LEU B CA 1
ATOM 2206 C C . LEU B 1 21 ? -8.031 -24.094 24.75 1 86.12 21 LEU B C 1
ATOM 2208 O O . LEU B 1 21 ? -6.797 -24.094 24.688 1 86.12 21 LEU B O 1
ATOM 2212 N N . ASP B 1 22 ? -8.711 -25.062 25.234 1 83.44 22 ASP B N 1
ATOM 2213 C CA . ASP B 1 22 ? -8.047 -26.203 25.859 1 83.44 22 ASP B CA 1
ATOM 2214 C C . ASP B 1 22 ? -7.27 -27.016 24.812 1 83.44 22 ASP B C 1
ATOM 2216 O O . ASP B 1 22 ? -6.145 -27.438 25.078 1 83.44 22 ASP B O 1
ATOM 2220 N N . LYS B 1 23 ? -7.848 -27.203 23.688 1 86.44 23 LYS B N 1
ATOM 2221 C CA . LYS B 1 23 ? -7.184 -27.922 22.625 1 86.44 23 LYS B CA 1
ATOM 2222 C C . LYS B 1 23 ? -5.941 -27.188 22.125 1 86.44 23 LYS B C 1
ATOM 2224 O O . LYS B 1 23 ? -4.926 -27.812 21.812 1 86.44 23 LYS B O 1
ATOM 2229 N N . LEU B 1 24 ? -6.043 -25.922 22.062 1 87.44 24 LEU B N 1
ATOM 2230 C CA . LEU B 1 24 ? -4.902 -25.109 21.656 1 87.44 24 LEU B CA 1
ATOM 2231 C C . LEU B 1 24 ? -3.768 -25.219 22.672 1 87.44 24 LEU B C 1
ATOM 2233 O O . LEU B 1 24 ? -2.598 -25.312 22.281 1 87.44 24 LEU B O 1
ATOM 2237 N N . CYS B 1 25 ? -4.098 -25.266 23.922 1 87.19 25 CYS B N 1
ATOM 2238 C CA . CYS B 1 25 ? -3.115 -25.438 24.984 1 87.19 25 CYS B CA 1
ATOM 2239 C C . CYS B 1 25 ? -2.4 -26.781 24.859 1 87.19 25 CYS B C 1
ATOM 2241 O O . CYS B 1 25 ? -1.179 -26.844 25.016 1 87.19 25 CYS B O 1
ATOM 2243 N N . GLU B 1 26 ? -3.197 -27.75 24.594 1 86.56 26 GLU B N 1
ATOM 2244 C CA . GLU B 1 26 ? -2.65 -29.094 24.469 1 86.56 26 GLU B CA 1
ATOM 2245 C C . GLU B 1 26 ? -1.748 -29.219 23.25 1 86.56 26 GLU B C 1
ATOM 2247 O O . GLU B 1 26 ? -0.658 -29.781 23.328 1 86.56 26 GLU B O 1
ATOM 2252 N N . LYS B 1 27 ? -2.24 -28.688 22.172 1 85.38 27 LYS B N 1
ATOM 2253 C CA . LYS B 1 27 ? -1.555 -28.812 20.891 1 85.38 27 LYS B CA 1
ATOM 2254 C C . LYS B 1 27 ? -0.232 -28.047 20.891 1 85.38 27 LYS B C 1
ATOM 2256 O O . LYS B 1 27 ? 0.766 -28.531 20.344 1 85.38 27 LYS B O 1
ATOM 2261 N N . PHE B 1 28 ? -0.25 -26.891 21.5 1 86.38 28 PHE B N 1
ATOM 2262 C CA . PHE B 1 28 ? 0.911 -26.016 21.406 1 86.38 28 PHE B CA 1
ATOM 2263 C C . PHE B 1 28 ? 1.688 -25.984 22.703 1 86.38 28 PHE B C 1
ATOM 2265 O O . PHE B 1 28 ? 2.695 -25.281 22.828 1 86.38 28 PHE B O 1
ATOM 2272 N N . LYS B 1 29 ? 1.195 -26.734 23.625 1 85.31 29 LYS B N 1
ATOM 2273 C CA . LYS B 1 29 ? 1.844 -26.938 24.906 1 85.31 29 LYS B CA 1
ATOM 2274 C C . LYS B 1 29 ? 2.178 -25.625 25.594 1 85.31 29 LYS B C 1
ATOM 2276 O O . LYS B 1 29 ? 3.309 -25.406 26.031 1 85.31 29 LYS B O 1
ATOM 2281 N N . VAL B 1 30 ? 1.186 -24.797 25.578 1 85.81 30 VAL B N 1
ATOM 2282 C CA . VAL B 1 30 ? 1.322 -23.516 26.266 1 85.81 30 VAL B CA 1
ATOM 2283 C C . VAL B 1 30 ? 0.145 -23.297 27.219 1 85.81 30 VAL B C 1
ATOM 2285 O O . VAL B 1 30 ? -0.878 -23.984 27.109 1 85.81 30 VAL B O 1
ATOM 2288 N N . SER B 1 31 ? 0.305 -22.422 28.172 1 84.88 31 SER B N 1
ATOM 2289 C CA . SER B 1 31 ? -0.728 -22.172 29.172 1 84.88 31 SER B CA 1
ATOM 2290 C C . SER B 1 31 ? -1.953 -21.516 28.547 1 84.88 31 SER B C 1
ATOM 2292 O O . SER B 1 31 ? -1.866 -20.922 27.469 1 84.88 31 SER B O 1
ATOM 2294 N N . LYS B 1 32 ? -3.092 -21.641 29.266 1 85.69 32 LYS B N 1
ATOM 2295 C CA . LYS B 1 32 ? -4.332 -21.016 28.812 1 85.69 32 LYS B CA 1
ATOM 2296 C C . LYS B 1 32 ? -4.184 -19.5 28.719 1 85.69 32 LYS B C 1
ATOM 2298 O O . LYS B 1 32 ? -4.754 -18.875 27.812 1 85.69 32 LYS B O 1
ATOM 2303 N N . ASN B 1 33 ? -3.383 -18.953 29.594 1 83.94 33 ASN B N 1
ATOM 2304 C CA . ASN B 1 33 ? -3.156 -17.516 29.562 1 83.94 33 ASN B CA 1
ATOM 2305 C C . ASN B 1 33 ? -2.367 -17.094 28.328 1 83.94 33 ASN B C 1
ATOM 2307 O O . ASN B 1 33 ? -2.672 -16.062 27.719 1 83.94 33 ASN B O 1
ATOM 2311 N N . THR B 1 34 ? -1.492 -17.828 27.891 1 81.06 34 THR B N 1
ATOM 2312 C CA . THR B 1 34 ? -0.699 -17.578 26.688 1 81.06 34 THR B CA 1
ATOM 2313 C C . THR B 1 34 ? -1.566 -17.656 25.438 1 81.06 34 THR B C 1
ATOM 2315 O O . THR B 1 34 ? -1.49 -16.797 24.562 1 81.06 34 THR B O 1
ATOM 2318 N N . ILE B 1 35 ? -2.352 -18.734 25.469 1 86.31 35 ILE B N 1
ATOM 2319 C CA . ILE B 1 35 ? -3.232 -18.922 24.328 1 86.31 35 ILE B CA 1
ATOM 2320 C C . ILE B 1 35 ? -4.211 -17.75 24.219 1 86.31 35 ILE B C 1
ATOM 2322 O O . ILE B 1 35 ? -4.469 -17.25 23.125 1 86.31 35 ILE B O 1
ATOM 2326 N N . ARG B 1 36 ? -4.754 -17.344 25.344 1 83.44 36 ARG B N 1
ATOM 2327 C CA . ARG B 1 36 ? -5.699 -16.234 25.344 1 83.44 36 ARG B CA 1
ATOM 2328 C C . ARG B 1 36 ? -5.062 -14.961 24.781 1 83.44 36 ARG B C 1
ATOM 2330 O O . ARG B 1 36 ? -5.695 -14.227 24.031 1 83.44 36 ARG B O 1
ATOM 2337 N N . ARG B 1 37 ? -3.908 -14.766 25.078 1 80.75 37 ARG B N 1
ATOM 2338 C CA . ARG B 1 37 ? -3.189 -13.594 24.594 1 80.75 37 ARG B CA 1
ATOM 2339 C C . ARG B 1 37 ? -2.951 -13.68 23.094 1 80.75 37 ARG B C 1
ATOM 2341 O O . ARG B 1 37 ? -3.129 -12.695 22.375 1 80.75 37 ARG B O 1
ATOM 2348 N N . ASP B 1 38 ? -2.547 -14.836 22.734 1 81 38 ASP B N 1
ATOM 2349 C CA . ASP B 1 38 ? -2.311 -15.062 21.312 1 81 38 ASP B CA 1
ATOM 2350 C C . ASP B 1 38 ? -3.6 -14.906 20.516 1 81 38 ASP B C 1
ATOM 2352 O O . ASP B 1 38 ? -3.6 -14.312 19.422 1 81 38 ASP B O 1
ATOM 2356 N N . ILE B 1 39 ? -4.617 -15.406 21.141 1 80.94 39 ILE B N 1
ATOM 2357 C CA . ILE B 1 39 ? -5.918 -15.375 20.484 1 80.94 39 ILE B CA 1
ATOM 2358 C C . ILE B 1 39 ? -6.422 -13.938 20.406 1 80.94 39 ILE B C 1
ATOM 2360 O O . ILE B 1 39 ? -6.988 -13.523 19.391 1 80.94 39 ILE B O 1
ATOM 2364 N N . ASN B 1 40 ? -6.238 -13.219 21.422 1 78.38 40 ASN B N 1
ATOM 2365 C CA . ASN B 1 40 ? -6.633 -11.82 21.391 1 78.38 40 ASN B CA 1
ATOM 2366 C C . ASN B 1 40 ? -5.93 -11.055 20.281 1 78.38 40 ASN B C 1
ATOM 2368 O O . ASN B 1 40 ? -6.551 -10.25 19.578 1 78.38 40 ASN B O 1
ATOM 2372 N N . TYR B 1 41 ? -4.746 -11.375 20.125 1 73.81 41 TYR B N 1
ATOM 2373 C CA . TYR B 1 41 ? -3.973 -10.789 19.031 1 73.81 41 TYR B CA 1
ATOM 2374 C C . TYR B 1 41 ? -4.574 -11.148 17.672 1 73.81 41 TYR B C 1
ATOM 2376 O O . TYR B 1 41 ? -4.727 -10.289 16.812 1 73.81 41 TYR B O 1
ATOM 2384 N N . LEU B 1 42 ? -4.895 -12.328 17.562 1 74.5 42 LEU B N 1
ATOM 2385 C CA . LEU B 1 42 ? -5.434 -12.844 16.297 1 74.5 42 LEU B CA 1
ATOM 2386 C C . LEU B 1 42 ? -6.832 -12.289 16.047 1 74.5 42 LEU B C 1
ATOM 2388 O O . LEU B 1 42 ? -7.199 -12.039 14.891 1 74.5 42 LEU B O 1
ATOM 2392 N N . THR B 1 43 ? -7.562 -12.133 17.125 1 72.81 43 THR B N 1
ATOM 2393 C CA . THR B 1 43 ? -8.914 -11.602 16.984 1 72.81 43 THR B CA 1
ATOM 2394 C C . THR B 1 43 ? -8.875 -10.133 16.578 1 72.81 43 THR B C 1
ATOM 2396 O O . THR B 1 43 ? -9.711 -9.68 15.781 1 72.81 43 THR B O 1
ATOM 2399 N N . GLU B 1 44 ? -7.988 -9.531 17.062 1 65.62 44 GLU B N 1
ATOM 2400 C CA . GLU B 1 44 ? -7.82 -8.117 16.734 1 65.62 44 GLU B CA 1
ATOM 2401 C C . GLU B 1 44 ? -7.453 -7.934 15.266 1 65.62 44 GLU B C 1
ATOM 2403 O O . GLU B 1 44 ? -7.82 -6.93 14.648 1 65.62 44 GLU B O 1
ATOM 2408 N N . LYS B 1 45 ? -6.836 -8.953 14.789 1 60.66 45 LYS B N 1
ATOM 2409 C CA . LYS B 1 45 ? -6.461 -8.953 13.383 1 60.66 45 LYS B CA 1
ATOM 2410 C C . LYS B 1 45 ? -7.664 -9.242 12.492 1 60.66 45 LYS B C 1
ATOM 2412 O O . LYS B 1 45 ? -7.621 -9.016 11.281 1 60.66 45 LYS B O 1
ATOM 2417 N N . GLY B 1 46 ? -8.734 -9.719 13.188 1 59.5 46 GLY B N 1
ATOM 2418 C CA . GLY B 1 46 ? -9.984 -9.992 12.492 1 59.5 46 GLY B CA 1
ATOM 2419 C C . GLY B 1 46 ? -10.031 -11.375 11.867 1 59.5 46 GLY B C 1
ATOM 2420 O O . GLY B 1 46 ? -10.961 -11.703 11.133 1 59.5 46 GLY B O 1
ATOM 2421 N N . VAL B 1 47 ? -9.125 -12.164 12.062 1 59.69 47 VAL B N 1
ATOM 2422 C CA . VAL B 1 47 ? -8.977 -13.453 11.398 1 59.69 47 VAL B CA 1
ATOM 2423 C C . VAL B 1 47 ? -9.867 -14.492 12.086 1 59.69 47 VAL B C 1
ATOM 2425 O O . VAL B 1 47 ? -10.477 -15.328 11.422 1 59.69 47 VAL B O 1
ATOM 2428 N N . ILE B 1 48 ? -9.844 -14.359 13.414 1 69.81 48 ILE B N 1
ATOM 2429 C CA . ILE B 1 48 ? -10.594 -15.328 14.203 1 69.81 48 ILE B CA 1
ATOM 2430 C C . ILE B 1 48 ? -11.516 -14.602 15.18 1 69.81 48 ILE B C 1
ATOM 2432 O O . ILE B 1 48 ? -11.312 -13.414 15.469 1 69.81 48 ILE B O 1
ATOM 2436 N N . LYS B 1 49 ? -12.562 -15.156 15.422 1 75.31 49 LYS B N 1
ATOM 2437 C CA . LYS B 1 49 ? -13.453 -14.625 16.453 1 75.31 49 LYS B CA 1
ATOM 2438 C C . LYS B 1 49 ? -13.562 -15.578 17.625 1 75.31 49 LYS B C 1
ATOM 2440 O O . LYS B 1 49 ? -13.477 -16.797 17.469 1 75.31 49 LYS B O 1
ATOM 2445 N N . LYS B 1 50 ? -13.688 -14.867 18.828 1 77.75 50 LYS B N 1
ATOM 2446 C CA . LYS B 1 50 ? -13.859 -15.648 20.047 1 77.75 50 LYS B CA 1
ATOM 2447 C C . LYS B 1 50 ? -15.289 -16.172 20.172 1 77.75 50 LYS B C 1
ATOM 2449 O O . LYS B 1 50 ? -16.234 -15.469 19.828 1 77.75 50 LYS B O 1
ATOM 2454 N N . VAL B 1 51 ? -15.375 -17.516 20.375 1 71.25 51 VAL B N 1
ATOM 2455 C CA . VAL B 1 51 ? -16.656 -18.125 20.719 1 71.25 51 VAL B CA 1
ATOM 2456 C C . VAL B 1 51 ? -16.578 -18.719 22.141 1 71.25 51 VAL B C 1
ATOM 2458 O O . VAL B 1 51 ? -15.5 -18.734 22.75 1 71.25 51 VAL B O 1
ATOM 2461 N N . TYR B 1 52 ? -17.766 -19.062 22.734 1 70.31 52 TYR B N 1
ATOM 2462 C CA . TYR B 1 52 ? -17.766 -19.641 24.078 1 70.31 52 TYR B CA 1
ATOM 2463 C C . TYR B 1 52 ? -16.797 -20.812 24.156 1 70.31 52 TYR B C 1
ATOM 2465 O O . TYR B 1 52 ? -16.922 -21.797 23.422 1 70.31 52 TYR B O 1
ATOM 2473 N N . GLY B 1 53 ? -15.719 -20.766 25.031 1 72.12 53 GLY B N 1
ATOM 2474 C CA . GLY B 1 53 ? -14.773 -21.828 25.312 1 72.12 53 GLY B CA 1
ATOM 2475 C C . GLY B 1 53 ? -13.711 -21.984 24.234 1 72.12 53 GLY B C 1
ATOM 2476 O O . GLY B 1 53 ? -12.898 -22.906 24.297 1 72.12 53 GLY B O 1
ATOM 2477 N N . GLY B 1 54 ? -13.875 -21.094 23.047 1 78.94 54 GLY B N 1
ATOM 2478 C CA . GLY B 1 54 ? -12.914 -21.312 21.984 1 78.94 54 GLY B CA 1
ATOM 2479 C C . GLY B 1 54 ? -12.875 -20.188 20.984 1 78.94 54 GLY B C 1
ATOM 2480 O O . GLY B 1 54 ? -13.203 -19.047 21.312 1 78.94 54 GLY B O 1
ATOM 2481 N N . VAL B 1 55 ? -12.258 -20.422 19.844 1 80.44 55 VAL B N 1
ATOM 2482 C CA . VAL B 1 55 ? -12.117 -19.453 18.75 1 80.44 55 VAL B CA 1
ATOM 2483 C C . VAL B 1 55 ? -12.57 -20.094 17.438 1 80.44 55 VAL B C 1
ATOM 2485 O O . VAL B 1 55 ? -12.5 -21.328 17.281 1 80.44 55 VAL B O 1
ATOM 2488 N N . THR B 1 56 ? -13.25 -19.344 16.672 1 74.62 56 THR B N 1
ATOM 2489 C CA . THR B 1 56 ? -13.617 -19.781 15.328 1 74.62 56 THR B CA 1
ATOM 2490 C C . THR B 1 56 ? -13.18 -18.75 14.297 1 74.62 56 THR B C 1
ATOM 2492 O O . THR B 1 56 ? -12.789 -17.625 14.656 1 74.62 56 THR B O 1
ATOM 2495 N N . ILE B 1 57 ? -13.094 -19.266 13.125 1 64.12 57 ILE B N 1
ATOM 2496 C CA . ILE B 1 57 ? -12.734 -18.344 12.039 1 64.12 57 ILE B CA 1
ATOM 2497 C C . ILE B 1 57 ? -13.898 -17.391 11.773 1 64.12 57 ILE B C 1
ATOM 2499 O O . ILE B 1 57 ? -15.062 -17.766 11.898 1 64.12 57 ILE B O 1
ATOM 2503 N N . ASN B 1 58 ? -13.758 -16.156 11.82 1 55.84 58 ASN B N 1
ATOM 2504 C CA . ASN B 1 58 ? -14.789 -15.188 11.461 1 55.84 58 ASN B CA 1
ATOM 2505 C C . ASN B 1 58 ? -15.383 -15.484 10.086 1 55.84 58 ASN B C 1
ATOM 2507 O O . ASN B 1 58 ? -14.703 -15.352 9.07 1 55.84 58 ASN B O 1
ATOM 2511 N N . GLU B 1 59 ? -16.281 -16.438 10.086 1 45.94 59 GLU B N 1
ATOM 2512 C CA . GLU B 1 59 ? -16.969 -16.844 8.859 1 45.94 59 GLU B CA 1
ATOM 2513 C C . GLU B 1 59 ? -17.828 -15.703 8.312 1 45.94 59 GLU B C 1
ATOM 2515 O O . GLU B 1 59 ? -18.641 -15.906 7.398 1 45.94 59 GLU B O 1
ATOM 2520 N N . SER B 1 60 ? -18.062 -14.492 8.977 1 39.44 60 SER B N 1
ATOM 2521 C CA . SER B 1 60 ? -19.219 -13.758 8.477 1 39.44 60 SER B CA 1
ATOM 2522 C C . SER B 1 60 ? -19.391 -13.945 6.977 1 39.44 60 SER B C 1
ATOM 2524 O O . SER B 1 60 ? -20.516 -13.953 6.473 1 39.44 60 SER B O 1
ATOM 2526 N N . SER B 1 61 ? -18.766 -12.891 6.188 1 34.06 61 SER B N 1
ATOM 2527 C CA . SER B 1 61 ? -19.484 -12.625 4.945 1 34.06 61 SER B CA 1
ATOM 2528 C C . SER B 1 61 ? -19.672 -13.898 4.133 1 34.06 61 SER B C 1
ATOM 2530 O O . SER B 1 61 ? -18.797 -14.766 4.109 1 34.06 61 SER B O 1
ATOM 2532 N N . ASN B 1 62 ? -20.891 -14.367 3.912 1 31.78 62 ASN B N 1
ATOM 2533 C CA . ASN B 1 62 ? -21.5 -15.258 2.926 1 31.78 62 ASN B CA 1
ATOM 2534 C C . ASN B 1 62 ? -20.656 -15.352 1.66 1 31.78 62 ASN B C 1
ATOM 2536 O O . ASN B 1 62 ? -21.156 -15.688 0.59 1 31.78 62 ASN B O 1
ATOM 2540 N N . ILE B 1 63 ? -19.969 -14.273 1.307 1 33.91 63 ILE B N 1
ATOM 2541 C CA . ILE B 1 63 ? -19.547 -14.352 -0.087 1 33.91 63 ILE B CA 1
ATOM 2542 C C . ILE B 1 63 ? -18.75 -15.641 -0.318 1 33.91 63 ILE B C 1
ATOM 2544 O O . ILE B 1 63 ? -17.703 -15.852 0.289 1 33.91 63 ILE B O 1
ATOM 2548 N N . SER B 1 64 ? -19.359 -16.719 -0.713 1 36.84 64 SER B N 1
ATOM 2549 C CA . SER B 1 64 ? -18.922 -18 -1.236 1 36.84 64 SER B CA 1
ATOM 2550 C C . SER B 1 64 ? -17.422 -18 -1.561 1 36.84 64 SER B C 1
ATOM 2552 O O . SER B 1 64 ? -16.688 -18.844 -1.081 1 36.84 64 SER B O 1
ATOM 2554 N N . ASP B 1 65 ? -17.047 -17.75 -2.844 1 43.56 65 ASP B N 1
ATOM 2555 C CA . ASP B 1 65 ? -15.961 -18.297 -3.648 1 43.56 65 ASP B CA 1
ATOM 2556 C C . ASP B 1 65 ? -14.617 -17.688 -3.246 1 43.56 65 ASP B C 1
ATOM 2558 O O . ASP B 1 65 ? -13.562 -18.25 -3.553 1 43.56 65 ASP B O 1
ATOM 2562 N N . LEU B 1 66 ? -14.609 -16.453 -2.654 1 53.19 66 LEU B N 1
ATOM 2563 C CA . LEU B 1 66 ? -13.234 -16.016 -2.424 1 53.19 66 LEU B CA 1
ATOM 2564 C C . LEU B 1 66 ? -12.805 -16.312 -0.989 1 53.19 66 LEU B C 1
ATOM 2566 O O . LEU B 1 66 ? -13.281 -15.656 -0.054 1 53.19 66 LEU B O 1
ATOM 2570 N N . VAL B 1 67 ? -12.367 -17.5 -0.78 1 61.41 67 VAL B N 1
ATOM 2571 C CA . VAL B 1 67 ? -11.633 -17.766 0.455 1 61.41 67 VAL B CA 1
ATOM 2572 C C . VAL B 1 67 ? -10.75 -16.578 0.8 1 61.41 67 VAL B C 1
ATOM 2574 O O . VAL B 1 67 ? -10.117 -15.984 -0.081 1 61.41 67 VAL B O 1
ATOM 2577 N N . SER B 1 68 ? -10.945 -16.078 2.064 1 74.06 68 SER B N 1
ATOM 2578 C CA . SER B 1 68 ? -10.172 -14.914 2.477 1 74.06 68 SER B CA 1
ATOM 2579 C C . SER B 1 68 ? -8.688 -15.109 2.209 1 74.06 68 SER B C 1
ATOM 2581 O O . SER B 1 68 ? -8.211 -16.234 2.121 1 74.06 68 SER B O 1
ATOM 2583 N N . PHE B 1 69 ? -8.039 -14.016 1.979 1 79.31 69 PHE B N 1
ATOM 2584 C CA . PHE B 1 69 ? -6.59 -14.047 1.793 1 79.31 69 PHE B CA 1
ATOM 2585 C C . PHE B 1 69 ? -5.918 -14.812 2.928 1 79.31 69 PHE B C 1
ATOM 2587 O O . PHE B 1 69 ? -5.039 -15.641 2.686 1 79.31 69 PHE B O 1
ATOM 2594 N N . GLU B 1 70 ? -6.344 -14.555 4.121 1 71.88 70 GLU B N 1
ATOM 2595 C CA . GLU B 1 70 ? -5.742 -15.18 5.293 1 71.88 70 GLU B CA 1
ATOM 2596 C C . GLU B 1 70 ? -5.945 -16.688 5.281 1 71.88 70 GLU B C 1
ATOM 2598 O O . GLU B 1 70 ? -5.02 -17.453 5.562 1 71.88 70 GLU B O 1
ATOM 2603 N N . ALA B 1 71 ? -7.117 -17.094 4.957 1 69.31 71 ALA B N 1
ATOM 2604 C CA . ALA B 1 71 ? -7.422 -18.516 4.875 1 69.31 71 ALA B CA 1
ATOM 2605 C C . ALA B 1 71 ? -6.59 -19.203 3.783 1 69.31 71 ALA B C 1
ATOM 2607 O O . ALA B 1 71 ? -6.027 -20.266 4 1 69.31 71 ALA B O 1
ATOM 2608 N N . ARG B 1 72 ? -6.473 -18.594 2.623 1 79.12 72 ARG B N 1
ATOM 2609 C CA . ARG B 1 72 ? -5.66 -19.125 1.531 1 79.12 72 ARG B CA 1
ATOM 2610 C C . ARG B 1 72 ? -4.188 -19.188 1.921 1 79.12 72 ARG B C 1
ATOM 2612 O O . ARG B 1 72 ? -3.498 -20.156 1.61 1 79.12 72 ARG B O 1
ATOM 2619 N N . HIS B 1 73 ? -3.725 -18.172 2.588 1 78.75 73 HIS B N 1
ATOM 2620 C CA . HIS B 1 73 ? -2.328 -18.078 2.996 1 78.75 73 HIS B CA 1
ATOM 2621 C C . HIS B 1 73 ? -1.944 -19.234 3.91 1 78.75 73 HIS B C 1
ATOM 2623 O O . HIS B 1 73 ? -0.828 -19.75 3.832 1 78.75 73 HIS B O 1
ATOM 2629 N N . LEU B 1 74 ? -2.898 -19.688 4.617 1 73.44 74 LEU B N 1
ATOM 2630 C CA . LEU B 1 74 ? -2.631 -20.703 5.621 1 73.44 74 LEU B CA 1
ATOM 2631 C C . LEU B 1 74 ? -2.801 -22.109 5.031 1 73.44 74 LEU B C 1
ATOM 2633 O O . LEU B 1 74 ? -2.326 -23.094 5.605 1 73.44 74 LEU B O 1
ATOM 2637 N N . THR B 1 75 ? -3.418 -22.188 3.949 1 74.44 75 THR B N 1
ATOM 2638 C CA . THR B 1 75 ? -3.629 -23.484 3.289 1 74.44 75 THR B CA 1
ATOM 2639 C C . THR B 1 75 ? -2.438 -23.828 2.404 1 74.44 75 THR B C 1
ATOM 2641 O O . THR B 1 75 ? -1.975 -23 1.615 1 74.44 75 THR B O 1
ATOM 2644 N N . ASN B 1 76 ? -1.84 -25.062 2.578 1 81.44 76 ASN B N 1
ATOM 2645 C CA . ASN B 1 76 ? -0.717 -25.562 1.785 1 81.44 76 ASN B CA 1
ATOM 2646 C C . ASN B 1 76 ? 0.482 -24.609 1.87 1 81.44 76 ASN B C 1
ATOM 2648 O O . ASN B 1 76 ? 1.12 -24.328 0.857 1 81.44 76 ASN B O 1
ATOM 2652 N N . MET B 1 77 ? 0.709 -24.109 3 1 84.88 77 MET B N 1
ATOM 2653 C CA . MET B 1 77 ? 1.725 -23.078 3.215 1 84.88 77 MET B CA 1
ATOM 2654 C C . MET B 1 77 ? 3.107 -23.594 2.822 1 84.88 77 MET B C 1
ATOM 2656 O O . MET B 1 77 ? 3.875 -22.875 2.176 1 84.88 77 MET B O 1
ATOM 2660 N N . ASP B 1 78 ? 3.395 -24.844 3.266 1 87.38 78 ASP B N 1
ATOM 2661 C CA . ASP B 1 78 ? 4.703 -25.406 2.951 1 87.38 78 ASP B CA 1
ATOM 2662 C C . ASP B 1 78 ? 4.887 -25.547 1.442 1 87.38 78 ASP B C 1
ATOM 2664 O O . ASP B 1 78 ? 5.945 -25.219 0.905 1 87.38 78 ASP B O 1
ATOM 2668 N N . GLU B 1 79 ? 3.9 -26.094 0.839 1 90.31 79 GLU B N 1
ATOM 2669 C CA . GLU B 1 79 ? 3.936 -26.25 -0.612 1 90.31 79 GLU B CA 1
ATOM 2670 C C . GLU B 1 79 ? 4.098 -24.891 -1.305 1 90.31 79 GLU B C 1
ATOM 2672 O O . GLU B 1 79 ? 4.926 -24.75 -2.207 1 90.31 79 GLU B O 1
ATOM 2677 N N . LYS B 1 80 ? 3.334 -23.891 -0.834 1 92.31 80 LYS B N 1
ATOM 2678 C CA . LYS B 1 80 ? 3.4 -22.562 -1.435 1 92.31 80 LYS B CA 1
ATOM 2679 C C . LYS B 1 80 ? 4.777 -21.938 -1.239 1 92.31 80 LYS B C 1
ATOM 2681 O O . LYS B 1 80 ? 5.297 -21.281 -2.137 1 92.31 80 LYS B O 1
ATOM 2686 N N . ASN B 1 81 ? 5.352 -22.172 -0.131 1 92.81 81 ASN B N 1
ATOM 2687 C CA . ASN B 1 81 ? 6.688 -21.656 0.132 1 92.81 81 ASN B CA 1
ATOM 2688 C C . ASN B 1 81 ? 7.727 -22.281 -0.795 1 92.81 81 ASN B C 1
ATOM 2690 O O . ASN B 1 81 ? 8.602 -21.578 -1.316 1 92.81 81 ASN B O 1
ATOM 2694 N N . ARG B 1 82 ? 7.656 -23.562 -0.958 1 95.44 82 ARG B N 1
ATOM 2695 C CA . ARG B 1 82 ? 8.602 -24.266 -1.821 1 95.44 82 ARG B CA 1
ATOM 2696 C C . ARG B 1 82 ? 8.414 -23.859 -3.279 1 95.44 82 ARG B C 1
ATOM 2698 O O . ARG B 1 82 ? 9.391 -23.703 -4.016 1 95.44 82 ARG B O 1
ATOM 2705 N N . ILE B 1 83 ? 7.199 -23.719 -3.676 1 96.88 83 ILE B N 1
ATOM 2706 C CA . ILE B 1 83 ? 6.91 -23.234 -5.02 1 96.88 83 ILE B CA 1
ATOM 2707 C C . ILE B 1 83 ? 7.539 -21.859 -5.207 1 96.88 83 ILE B C 1
ATOM 2709 O O . ILE B 1 83 ? 8.195 -21.594 -6.215 1 96.88 83 ILE B O 1
ATOM 2713 N N . ALA B 1 84 ? 7.34 -20.984 -4.227 1 96.62 84 ALA B N 1
ATOM 2714 C CA . ALA B 1 84 ? 7.855 -19.609 -4.285 1 96.62 84 ALA B CA 1
ATOM 2715 C C . ALA B 1 84 ? 9.383 -19.609 -4.348 1 96.62 84 ALA B C 1
ATOM 2717 O O . ALA B 1 84 ? 9.977 -18.797 -5.055 1 96.62 84 ALA B O 1
ATOM 2718 N N . LYS B 1 85 ? 10 -20.484 -3.596 1 96.06 85 LYS B N 1
ATOM 2719 C CA . LYS B 1 85 ? 11.453 -20.594 -3.615 1 96.06 85 LYS B CA 1
ATOM 2720 C C . LYS B 1 85 ? 11.961 -20.953 -5.008 1 96.06 85 LYS B C 1
ATOM 2722 O O . LYS B 1 85 ? 12.891 -20.328 -5.516 1 96.06 85 LYS B O 1
ATOM 2727 N N . LEU B 1 86 ? 11.375 -21.953 -5.57 1 97.25 86 LEU B N 1
ATOM 2728 C CA . LEU B 1 86 ? 11.75 -22.344 -6.922 1 97.25 86 LEU B CA 1
ATOM 2729 C C . LEU B 1 86 ? 11.5 -21.219 -7.91 1 97.25 86 LEU B C 1
ATOM 2731 O O . LEU B 1 86 ? 12.305 -20.984 -8.812 1 97.25 86 LEU B O 1
ATOM 2735 N N . ALA B 1 87 ? 10.391 -20.562 -7.781 1 98.25 87 ALA B N 1
ATOM 2736 C CA . ALA B 1 87 ? 10.055 -19.422 -8.641 1 98.25 87 ALA B CA 1
ATOM 2737 C C . ALA B 1 87 ? 11.125 -18.344 -8.57 1 98.25 87 ALA B C 1
ATOM 2739 O O . ALA B 1 87 ? 11.5 -17.766 -9.586 1 98.25 87 ALA B O 1
ATOM 2740 N N . ALA B 1 88 ? 11.641 -18.062 -7.406 1 98.06 88 ALA B N 1
ATOM 2741 C CA . ALA B 1 88 ? 12.641 -17.016 -7.188 1 98.06 88 ALA B CA 1
ATOM 2742 C C . ALA B 1 88 ? 13.922 -17.328 -7.961 1 98.06 88 ALA B C 1
ATOM 2744 O O . ALA B 1 88 ? 14.664 -16.406 -8.328 1 98.06 88 ALA B O 1
ATOM 2745 N N . ASP B 1 89 ? 14.164 -18.625 -8.25 1 97.19 89 ASP B N 1
ATOM 2746 C CA . ASP B 1 89 ? 15.352 -19.031 -8.984 1 97.19 89 ASP B CA 1
ATOM 2747 C C . ASP B 1 89 ? 15.305 -18.547 -10.43 1 97.19 89 ASP B C 1
ATOM 2749 O O . ASP B 1 89 ? 16.344 -18.453 -11.094 1 97.19 89 ASP B O 1
ATOM 2753 N N . TYR B 1 90 ? 14.164 -18.234 -10.906 1 98.19 90 TYR B N 1
ATOM 2754 C CA . TYR B 1 90 ? 14.016 -17.766 -12.281 1 98.19 90 TYR B CA 1
ATOM 2755 C C . TYR B 1 90 ? 14.336 -16.281 -12.383 1 98.19 90 TYR B C 1
ATOM 2757 O O . TYR B 1 90 ? 14.484 -15.742 -13.484 1 98.19 90 TYR B O 1
ATOM 2765 N N . VAL B 1 91 ? 14.391 -15.523 -11.273 1 98.62 91 VAL B N 1
ATOM 2766 C CA . VAL B 1 91 ? 14.617 -14.086 -11.266 1 98.62 91 VAL B CA 1
ATOM 2767 C C . VAL B 1 91 ? 16.109 -13.797 -11.391 1 98.62 91 VAL B C 1
ATOM 2769 O O . VAL B 1 91 ? 16.938 -14.398 -10.688 1 98.62 91 VAL B O 1
ATOM 2772 N N . ASN B 1 92 ? 16.484 -12.914 -12.227 1 98.19 92 ASN B N 1
ATOM 2773 C CA . ASN B 1 92 ? 17.859 -12.492 -12.422 1 98.19 92 ASN B CA 1
ATOM 2774 C C . ASN B 1 92 ? 18.094 -11.078 -11.883 1 98.19 92 ASN B C 1
ATOM 2776 O O . ASN B 1 92 ? 17.156 -10.297 -11.75 1 98.19 92 ASN B O 1
ATOM 2780 N N . ASP B 1 93 ? 19.391 -10.805 -11.617 1 97.81 93 ASP B N 1
ATOM 2781 C CA . ASP B 1 93 ? 19.75 -9.422 -11.312 1 97.81 93 ASP B CA 1
ATOM 2782 C C . ASP B 1 93 ? 19.391 -8.492 -12.461 1 97.81 93 ASP B C 1
ATOM 2784 O O . ASP B 1 93 ? 19.594 -8.828 -13.633 1 97.81 93 ASP B O 1
ATOM 2788 N N . GLY B 1 94 ? 18.766 -7.34 -12.156 1 97.88 94 GLY B N 1
ATOM 2789 C CA . GLY B 1 94 ? 18.438 -6.355 -13.164 1 97.88 94 GLY B CA 1
ATOM 2790 C C . GLY B 1 94 ? 17.047 -6.562 -13.758 1 97.88 94 GLY B C 1
ATOM 2791 O O . GLY B 1 94 ? 16.578 -5.742 -14.555 1 97.88 94 GLY B O 1
ATOM 2792 N N . ASP B 1 95 ? 16.359 -7.598 -13.289 1 98.5 95 ASP B N 1
ATOM 2793 C CA . ASP B 1 95 ? 15.039 -7.906 -13.836 1 98.5 95 ASP B CA 1
ATOM 2794 C C . ASP B 1 95 ? 14.008 -6.871 -13.391 1 98.5 95 ASP B C 1
ATOM 2796 O O . ASP B 1 95 ? 14.109 -6.316 -12.297 1 98.5 95 ASP B O 1
ATOM 2800 N N . THR B 1 96 ? 13.125 -6.555 -14.227 1 98.81 96 THR B N 1
ATOM 2801 C CA . THR B 1 96 ? 11.82 -6.004 -13.883 1 98.81 96 THR B CA 1
ATOM 2802 C C . THR B 1 96 ? 10.75 -7.09 -13.914 1 98.81 96 THR B C 1
ATOM 2804 O O . THR B 1 96 ? 10.453 -7.641 -14.977 1 98.81 96 THR B O 1
ATOM 2807 N N . ILE B 1 97 ? 10.18 -7.344 -12.75 1 98.94 97 ILE B N 1
ATOM 2808 C CA . ILE B 1 97 ? 9.234 -8.453 -12.688 1 98.94 97 ILE B CA 1
ATOM 2809 C C . ILE B 1 97 ? 7.891 -7.965 -12.148 1 98.94 97 ILE B C 1
ATOM 2811 O O . ILE B 1 97 ? 7.832 -6.953 -11.445 1 98.94 97 ILE B O 1
ATOM 2815 N N . PHE B 1 98 ? 6.863 -8.641 -12.641 1 98.88 98 PHE B N 1
ATOM 2816 C CA . PHE B 1 98 ? 5.535 -8.5 -12.055 1 98.88 98 PHE B CA 1
ATOM 2817 C C . PHE B 1 98 ? 5.246 -9.641 -11.094 1 98.88 98 PHE B C 1
ATOM 2819 O O . PHE B 1 98 ? 5.473 -10.812 -11.414 1 98.88 98 PHE B O 1
ATOM 2826 N N . ILE B 1 99 ? 4.844 -9.297 -9.883 1 98.81 99 ILE B N 1
ATOM 2827 C CA . ILE B 1 99 ? 4.402 -10.32 -8.938 1 98.81 99 ILE B CA 1
ATOM 2828 C C . ILE B 1 99 ? 2.916 -10.133 -8.633 1 98.81 99 ILE B C 1
ATOM 2830 O O . ILE B 1 99 ? 2.514 -9.102 -8.086 1 98.81 99 ILE B O 1
ATOM 2834 N N . ASP B 1 100 ? 2.168 -11.148 -8.938 1 98.06 100 ASP B N 1
ATOM 2835 C CA . ASP B 1 100 ? 0.716 -11.148 -8.797 1 98.06 100 ASP B CA 1
ATOM 2836 C C . ASP B 1 100 ? 0.313 -11.117 -7.32 1 98.06 100 ASP B C 1
ATOM 2838 O O . ASP B 1 100 ? 1.136 -11.383 -6.441 1 98.06 100 ASP B O 1
ATOM 2842 N N . SER B 1 101 ? -0.95 -10.711 -7.191 1 94.88 101 SER B N 1
ATOM 2843 C CA . SER B 1 101 ? -1.521 -10.82 -5.852 1 94.88 101 SER B CA 1
ATOM 2844 C C . SER B 1 101 ? -1.874 -12.266 -5.523 1 94.88 101 SER B C 1
ATOM 2846 O O . SER B 1 101 ? -2.26 -13.031 -6.406 1 94.88 101 SER B O 1
ATOM 2848 N N . GLY B 1 102 ? -1.554 -12.742 -4.379 1 91.5 102 GLY B N 1
ATOM 2849 C CA . GLY B 1 102 ? -1.833 -14.102 -3.936 1 91.5 102 GLY B CA 1
ATOM 2850 C C . GLY B 1 102 ? -0.912 -14.57 -2.826 1 91.5 102 GLY B C 1
ATOM 2851 O O . GLY B 1 102 ? 0.137 -13.969 -2.586 1 91.5 102 GLY B O 1
ATOM 2852 N N . THR B 1 103 ? -1.331 -15.586 -2.281 1 91.5 103 THR B N 1
ATOM 2853 C CA . THR B 1 103 ? -0.603 -16.094 -1.12 1 91.5 103 THR B CA 1
ATOM 2854 C C . THR B 1 103 ? 0.681 -16.797 -1.549 1 91.5 103 THR B C 1
ATOM 2856 O O . THR B 1 103 ? 1.681 -16.766 -0.827 1 91.5 103 THR B O 1
ATOM 2859 N N . THR B 1 104 ? 0.674 -17.406 -2.68 1 93.25 104 THR B N 1
ATOM 2860 C CA . THR B 1 104 ? 1.859 -18.109 -3.152 1 93.25 104 THR B CA 1
ATOM 2861 C C . THR B 1 104 ? 2.928 -17.125 -3.615 1 93.25 104 THR B C 1
ATOM 2863 O O . THR B 1 104 ? 4.074 -17.188 -3.166 1 93.25 104 THR B O 1
ATOM 2866 N N . PRO B 1 105 ? 2.605 -16.203 -4.512 1 96.62 105 PRO B N 1
ATOM 2867 C CA . PRO B 1 105 ? 3.623 -15.25 -4.961 1 96.62 105 PRO B CA 1
ATOM 2868 C C . PRO B 1 105 ? 4.191 -14.414 -3.816 1 96.62 105 PRO B C 1
ATOM 2870 O O . PRO B 1 105 ? 5.352 -14 -3.867 1 96.62 105 PRO B O 1
ATOM 2873 N N . LEU B 1 106 ? 3.398 -14.125 -2.814 1 95.56 106 LEU B N 1
ATOM 2874 C CA . LEU B 1 106 ? 3.844 -13.352 -1.662 1 95.56 106 LEU B CA 1
ATOM 2875 C C . LEU B 1 106 ? 5.109 -13.953 -1.059 1 95.56 106 LEU B C 1
ATOM 2877 O O . LEU B 1 106 ? 6.012 -13.219 -0.641 1 95.56 106 LEU B O 1
ATOM 2881 N N . ASN B 1 107 ? 5.18 -15.227 -1.049 1 94.06 107 ASN B N 1
ATOM 2882 C CA . ASN B 1 107 ? 6.285 -15.938 -0.415 1 94.06 107 ASN B CA 1
ATOM 2883 C C . ASN B 1 107 ? 7.578 -15.781 -1.207 1 94.06 107 ASN B C 1
ATOM 2885 O O . ASN B 1 107 ? 8.664 -16.094 -0.703 1 94.06 107 ASN B O 1
ATOM 2889 N N . MET B 1 108 ? 7.492 -15.297 -2.377 1 97.44 108 MET B N 1
ATOM 2890 C CA . MET B 1 108 ? 8.688 -15.086 -3.186 1 97.44 108 MET B CA 1
ATOM 2891 C C . MET B 1 108 ? 9.562 -13.984 -2.586 1 97.44 108 MET B C 1
ATOM 2893 O O . MET B 1 108 ? 10.773 -13.977 -2.775 1 97.44 108 MET B O 1
ATOM 2897 N N . ILE B 1 109 ? 8.977 -13.023 -1.93 1 97.19 109 ILE B N 1
ATOM 2898 C CA . ILE B 1 109 ? 9.633 -11.781 -1.551 1 97.19 109 ILE B CA 1
ATOM 2899 C C . ILE B 1 109 ? 10.852 -12.078 -0.682 1 97.19 109 ILE B C 1
ATOM 2901 O O . ILE B 1 109 ? 11.945 -11.562 -0.93 1 97.19 109 ILE B O 1
ATOM 2905 N N . ASP B 1 110 ? 10.711 -12.984 0.244 1 93.62 110 ASP B N 1
ATOM 2906 C CA . ASP B 1 110 ? 11.797 -13.328 1.153 1 93.62 110 ASP B CA 1
ATOM 2907 C C . ASP B 1 110 ? 12.953 -13.984 0.403 1 93.62 110 ASP B C 1
ATOM 2909 O O . ASP B 1 110 ? 14.109 -13.891 0.821 1 93.62 110 ASP B O 1
ATOM 2913 N N . GLN B 1 111 ? 12.594 -14.648 -0.637 1 96.19 111 GLN B N 1
ATOM 2914 C CA . GLN B 1 111 ? 13.594 -15.383 -1.404 1 96.19 111 GLN B CA 1
ATOM 2915 C C . GLN B 1 111 ? 14.359 -14.461 -2.346 1 96.19 111 GLN B C 1
ATOM 2917 O O . GLN B 1 111 ? 15.359 -14.859 -2.938 1 96.19 111 GLN B O 1
ATOM 2922 N N . LEU B 1 112 ? 13.914 -13.219 -2.469 1 98.06 112 LEU B N 1
ATOM 2923 C CA . LEU B 1 112 ? 14.477 -12.297 -3.449 1 98.06 112 LEU B CA 1
ATOM 2924 C C . LEU B 1 112 ? 15.43 -11.312 -2.783 1 98.06 112 LEU B C 1
ATOM 2926 O O . LEU B 1 112 ? 15.93 -10.391 -3.434 1 98.06 112 LEU B O 1
ATOM 2930 N N . LYS B 1 113 ? 15.703 -11.453 -1.521 1 93.44 113 LYS B N 1
ATOM 2931 C CA . LYS B 1 113 ? 16.406 -10.492 -0.686 1 93.44 113 LYS B CA 1
ATOM 2932 C C . LYS B 1 113 ? 17.812 -10.234 -1.218 1 93.44 113 LYS B C 1
ATOM 2934 O O . LYS B 1 113 ? 18.375 -9.148 -1.022 1 93.44 113 LYS B O 1
ATOM 2939 N N . ASP B 1 114 ? 18.422 -11.195 -1.939 1 94.62 114 ASP B N 1
ATOM 2940 C CA . ASP B 1 114 ? 19.812 -11.086 -2.357 1 94.62 114 ASP B CA 1
ATOM 2941 C C . ASP B 1 114 ? 19.906 -10.609 -3.805 1 94.62 114 ASP B C 1
ATOM 2943 O O . ASP B 1 114 ? 21.016 -10.445 -4.332 1 94.62 114 ASP B O 1
ATOM 2947 N N . LYS B 1 115 ? 18.812 -10.438 -4.438 1 96.62 115 LYS B N 1
ATOM 2948 C CA . LYS B 1 115 ? 18.844 -9.992 -5.828 1 96.62 115 LYS B CA 1
ATOM 2949 C C . LYS B 1 115 ? 19.266 -8.531 -5.926 1 96.62 115 LYS B C 1
ATOM 2951 O O . LYS B 1 115 ? 18.859 -7.703 -5.105 1 96.62 115 LYS B O 1
ATOM 2956 N N . LYS B 1 116 ? 20.078 -8.219 -6.945 1 95.19 116 LYS B N 1
ATOM 2957 C CA . LYS B 1 116 ? 20.594 -6.867 -7.152 1 95.19 116 LYS B CA 1
ATOM 2958 C C . LYS B 1 116 ? 19.812 -6.148 -8.25 1 95.19 116 LYS B C 1
ATOM 2960 O O . LYS B 1 116 ? 19.484 -6.746 -9.273 1 95.19 116 LYS B O 1
ATOM 2965 N N . ASN B 1 117 ? 19.5 -4.852 -8.047 1 96.06 117 ASN B N 1
ATOM 2966 C CA . ASN B 1 117 ? 18.844 -3.992 -9.031 1 96.06 117 ASN B CA 1
ATOM 2967 C C . ASN B 1 117 ? 17.531 -4.602 -9.523 1 96.06 117 ASN B C 1
ATOM 2969 O O . ASN B 1 117 ? 17.266 -4.609 -10.727 1 96.06 117 ASN B O 1
ATOM 2973 N N . LEU B 1 118 ? 16.812 -5.223 -8.633 1 98.5 118 LEU B N 1
ATOM 2974 C CA . LEU B 1 118 ? 15.523 -5.836 -8.938 1 98.5 118 LEU B CA 1
ATOM 2975 C C . LEU B 1 118 ? 14.398 -4.82 -8.805 1 98.5 118 LEU B C 1
ATOM 2977 O O . LEU B 1 118 ? 14.352 -4.051 -7.844 1 98.5 118 LEU B O 1
ATOM 2981 N N . THR B 1 119 ? 13.547 -4.777 -9.781 1 98.69 119 THR B N 1
ATOM 2982 C CA . THR B 1 119 ? 12.32 -3.99 -9.719 1 98.69 119 THR B CA 1
ATOM 2983 C C . THR B 1 119 ? 11.094 -4.898 -9.695 1 98.69 119 THR B C 1
ATOM 2985 O O . THR B 1 119 ? 10.938 -5.766 -10.562 1 98.69 119 THR B O 1
ATOM 2988 N N . ILE B 1 120 ? 10.273 -4.68 -8.734 1 98.81 120 ILE B N 1
ATOM 2989 C CA . ILE B 1 120 ? 9.016 -5.418 -8.617 1 98.81 120 ILE B CA 1
ATOM 2990 C C . ILE B 1 120 ? 7.84 -4.477 -8.883 1 98.81 120 ILE B C 1
ATOM 2992 O O . ILE B 1 120 ? 7.73 -3.418 -8.266 1 98.81 120 ILE B O 1
ATOM 2996 N N . ILE B 1 121 ? 7.004 -4.867 -9.781 1 98.81 121 ILE B N 1
ATOM 2997 C CA . ILE B 1 121 ? 5.723 -4.211 -10.008 1 98.81 121 ILE B CA 1
ATOM 2998 C C . ILE B 1 121 ? 4.594 -5.062 -9.43 1 98.81 121 ILE B C 1
ATOM 3000 O O . ILE B 1 121 ? 4.551 -6.273 -9.656 1 98.81 121 ILE B O 1
ATOM 3004 N N . THR B 1 122 ? 3.691 -4.469 -8.703 1 98.69 122 THR B N 1
ATOM 3005 C CA . THR B 1 122 ? 2.631 -5.254 -8.078 1 98.69 122 THR B CA 1
ATOM 3006 C C . THR B 1 122 ? 1.424 -4.375 -7.758 1 98.69 122 THR B C 1
ATOM 3008 O O . THR B 1 122 ? 1.526 -3.146 -7.75 1 98.69 122 THR B O 1
ATOM 3011 N N . TYR B 1 123 ? 0.296 -5.047 -7.613 1 98.06 123 TYR B N 1
ATOM 3012 C CA . TYR B 1 123 ? -0.907 -4.387 -7.117 1 98.06 123 TYR B CA 1
ATOM 3013 C C . TYR B 1 123 ? -1.326 -4.961 -5.766 1 98.06 123 TYR B C 1
ATOM 3015 O O . TYR B 1 123 ? -2.455 -4.746 -5.32 1 98.06 123 TYR B O 1
ATOM 3023 N N . SER B 1 124 ? -0.422 -5.723 -5.125 1 97.69 124 SER B N 1
ATOM 3024 C CA . SER B 1 124 ? -0.666 -6.355 -3.834 1 97.69 124 SER B CA 1
ATOM 3025 C C . SER B 1 124 ? -0.146 -5.492 -2.689 1 97.69 124 SER B C 1
ATOM 3027 O O . SER B 1 124 ? 1.043 -5.172 -2.637 1 97.69 124 SER B O 1
ATOM 3029 N N . VAL B 1 125 ? -1.032 -5.195 -1.764 1 96.06 125 VAL B N 1
ATOM 3030 C CA . VAL B 1 125 ? -0.655 -4.457 -0.563 1 96.06 125 VAL B CA 1
ATOM 3031 C C . VAL B 1 125 ? 0.329 -5.281 0.264 1 96.06 125 VAL B C 1
ATOM 3033 O O . VAL B 1 125 ? 1.305 -4.746 0.795 1 96.06 125 VAL B O 1
ATOM 3036 N N . GLN B 1 126 ? 0.16 -6.543 0.277 1 93.62 126 GLN B N 1
ATOM 3037 C CA . GLN B 1 126 ? 0.979 -7.43 1.097 1 93.62 126 GLN B CA 1
ATOM 3038 C C . GLN B 1 126 ? 2.398 -7.531 0.548 1 93.62 126 GLN B C 1
ATOM 3040 O O . GLN B 1 126 ? 3.361 -7.613 1.313 1 93.62 126 GLN B O 1
ATOM 3045 N N . ILE B 1 127 ? 2.482 -7.559 -0.711 1 96.81 127 ILE B N 1
ATOM 3046 C CA . ILE B 1 127 ? 3.801 -7.609 -1.33 1 96.81 127 ILE B CA 1
ATOM 3047 C C . ILE B 1 127 ? 4.574 -6.332 -1.001 1 96.81 127 ILE B C 1
ATOM 3049 O O . ILE B 1 127 ? 5.754 -6.387 -0.646 1 96.81 127 ILE B O 1
ATOM 3053 N N . VAL B 1 128 ? 3.912 -5.18 -1.096 1 97.06 128 VAL B N 1
ATOM 3054 C CA . VAL B 1 128 ? 4.531 -3.904 -0.759 1 97.06 128 VAL B CA 1
ATOM 3055 C C . VAL B 1 128 ? 5.035 -3.938 0.683 1 97.06 128 VAL B C 1
ATOM 3057 O O . VAL B 1 128 ? 6.203 -3.639 0.947 1 97.06 128 VAL B O 1
ATOM 3060 N N . ILE B 1 129 ? 4.199 -4.371 1.553 1 92.5 129 ILE B N 1
ATOM 3061 C CA . ILE B 1 129 ? 4.508 -4.391 2.979 1 92.5 129 ILE B CA 1
ATOM 3062 C C . ILE B 1 129 ? 5.691 -5.316 3.24 1 92.5 129 ILE B C 1
ATOM 3064 O O . ILE B 1 129 ? 6.648 -4.938 3.92 1 92.5 129 ILE B O 1
ATOM 3068 N N . LYS B 1 130 ? 5.625 -6.461 2.697 1 91.25 130 LYS B N 1
ATOM 3069 C CA . LYS B 1 130 ? 6.676 -7.445 2.926 1 91.25 130 LYS B CA 1
ATOM 3070 C C . LYS B 1 130 ? 8.008 -6.973 2.354 1 91.25 130 LYS B C 1
ATOM 3072 O O . LYS B 1 130 ? 9.07 -7.258 2.914 1 91.25 130 LYS B O 1
ATOM 3077 N N . ALA B 1 131 ? 8.008 -6.258 1.374 1 95.81 131 ALA B N 1
ATOM 3078 C CA . ALA B 1 131 ? 9.219 -5.832 0.68 1 95.81 131 ALA B CA 1
ATOM 3079 C C . ALA B 1 131 ? 9.875 -4.652 1.392 1 95.81 131 ALA B C 1
ATOM 3081 O O . ALA B 1 131 ? 11.023 -4.309 1.105 1 95.81 131 ALA B O 1
ATOM 3082 N N . ILE B 1 132 ? 9.148 -3.979 2.291 1 90.69 132 ILE B N 1
ATOM 3083 C CA . ILE B 1 132 ? 9.648 -2.803 2.992 1 90.69 132 ILE B CA 1
ATOM 3084 C C . ILE B 1 132 ? 11.008 -3.109 3.609 1 90.69 132 ILE B C 1
ATOM 3086 O O . ILE B 1 132 ? 11.906 -2.266 3.6 1 90.69 132 ILE B O 1
ATOM 3090 N N . GLN B 1 133 ? 11.25 -4.293 4.027 1 87.06 133 GLN B N 1
ATOM 3091 C CA . GLN B 1 133 ? 12.445 -4.645 4.789 1 87.06 133 GLN B CA 1
ATOM 3092 C C . GLN B 1 133 ? 13.625 -4.918 3.861 1 87.06 133 GLN B C 1
ATOM 3094 O O . GLN B 1 133 ? 14.75 -5.105 4.324 1 87.06 133 GLN B O 1
ATOM 3099 N N . TYR B 1 134 ? 13.406 -4.941 2.598 1 92 134 TYR B N 1
ATOM 3100 C CA . TYR B 1 134 ? 14.469 -5.234 1.647 1 92 134 TYR B CA 1
ATOM 3101 C C . TYR B 1 134 ? 14.781 -4.016 0.786 1 92 134 TYR B C 1
ATOM 3103 O O . TYR B 1 134 ? 14.273 -3.891 -0.33 1 92 134 TYR B O 1
ATOM 3111 N N . PRO B 1 135 ? 15.664 -3.125 1.223 1 89.31 135 PRO B N 1
ATOM 3112 C CA . PRO B 1 135 ? 15.906 -1.832 0.58 1 89.31 135 PRO B CA 1
ATOM 3113 C C . PRO B 1 135 ? 16.531 -1.973 -0.81 1 89.31 135 PRO B C 1
ATOM 3115 O O . PRO B 1 135 ? 16.469 -1.038 -1.613 1 89.31 135 PRO B O 1
ATOM 3118 N N . GLU B 1 136 ? 17.078 -3.143 -1.138 1 92.44 136 GLU B N 1
ATOM 3119 C CA . GLU B 1 136 ? 17.719 -3.334 -2.432 1 92.44 136 GLU B CA 1
ATOM 3120 C C . GLU B 1 136 ? 16.703 -3.598 -3.531 1 92.44 136 GLU B C 1
ATOM 3122 O O . GLU B 1 136 ? 17.031 -3.553 -4.719 1 92.44 136 GLU B O 1
ATOM 3127 N N . ILE B 1 137 ? 15.484 -3.842 -3.15 1 97.19 137 ILE B N 1
ATOM 3128 C CA . ILE B 1 137 ? 14.43 -4.129 -4.113 1 97.19 137 ILE B CA 1
ATOM 3129 C C . ILE B 1 137 ? 13.625 -2.859 -4.391 1 97.19 137 ILE B C 1
ATOM 3131 O O . ILE B 1 137 ? 13.086 -2.242 -3.463 1 97.19 137 ILE B O 1
ATOM 3135 N N . THR B 1 138 ? 13.609 -2.418 -5.59 1 98.06 138 THR B N 1
ATOM 3136 C CA . THR B 1 138 ? 12.703 -1.352 -5.992 1 98.06 138 THR B CA 1
ATOM 3137 C C . THR B 1 138 ? 11.281 -1.889 -6.172 1 98.06 138 THR B C 1
ATOM 3139 O O . THR B 1 138 ? 11.07 -2.871 -6.883 1 98.06 138 THR B O 1
ATOM 3142 N N . VAL B 1 139 ? 10.336 -1.284 -5.488 1 98.5 139 VAL B N 1
ATOM 3143 C CA . VAL B 1 139 ? 8.945 -1.716 -5.582 1 98.5 139 VAL B CA 1
ATOM 3144 C C . VAL B 1 139 ? 8.102 -0.605 -6.207 1 98.5 139 VAL B C 1
ATOM 3146 O O . VAL B 1 139 ? 8.133 0.538 -5.742 1 98.5 139 VAL B O 1
ATOM 3149 N N . ILE B 1 140 ? 7.402 -0.925 -7.23 1 98.5 140 ILE B N 1
ATOM 3150 C CA . ILE B 1 140 ? 6.438 -0.029 -7.859 1 98.5 140 ILE B CA 1
ATOM 3151 C C . ILE B 1 140 ? 5.02 -0.548 -7.621 1 98.5 140 ILE B C 1
ATOM 3153 O O . ILE B 1 140 ? 4.68 -1.657 -8.039 1 98.5 140 ILE B O 1
ATOM 3157 N N . SER B 1 141 ? 4.246 0.272 -6.961 1 98.44 141 SER B N 1
ATOM 3158 C CA . SER B 1 141 ? 2.852 -0.073 -6.707 1 98.44 141 SER B CA 1
ATOM 3159 C C . SER B 1 141 ? 1.939 0.479 -7.797 1 98.44 141 SER B C 1
ATOM 3161 O O . SER B 1 141 ? 2.078 1.634 -8.203 1 98.44 141 SER B O 1
ATOM 3163 N N . LEU B 1 142 ? 1.042 -0.363 -8.266 1 98.19 142 LEU B N 1
ATOM 3164 C CA . LEU B 1 142 ? -0.044 0.096 -9.125 1 98.19 142 LEU B CA 1
ATOM 3165 C C . LEU B 1 142 ? -1.124 0.797 -8.305 1 98.19 142 LEU B C 1
ATOM 3167 O O . LEU B 1 142 ? -1.249 0.562 -7.102 1 98.19 142 LEU B O 1
ATOM 3171 N N . PRO B 1 143 ? -1.848 1.694 -8.945 1 97.44 143 PRO B N 1
ATOM 3172 C CA . PRO B 1 143 ? -2.898 2.428 -8.234 1 97.44 143 PRO B CA 1
ATOM 3173 C C . PRO B 1 143 ? -4.199 1.638 -8.125 1 97.44 143 PRO B C 1
ATOM 3175 O O . PRO B 1 143 ? -4.344 0.59 -8.766 1 97.44 143 PRO B O 1
ATOM 3178 N N . GLY B 1 144 ? -5.125 2.234 -7.309 1 97.12 144 GLY B N 1
ATOM 3179 C CA . GLY B 1 144 ? -6.508 1.783 -7.371 1 97.12 144 GLY B CA 1
ATOM 3180 C C . GLY B 1 144 ? -7.18 1.738 -6.012 1 97.12 144 GLY B C 1
ATOM 3181 O O . GLY B 1 144 ? -6.645 2.254 -5.027 1 97.12 144 GLY B O 1
ATOM 3182 N N . VAL B 1 145 ? -8.383 1.17 -6.074 1 97.56 145 VAL B N 1
ATOM 3183 C CA . VAL B 1 145 ? -9.195 1.027 -4.871 1 97.56 145 VAL B CA 1
ATOM 3184 C C . VAL B 1 145 ? -8.734 -0.192 -4.078 1 97.56 145 VAL B C 1
ATOM 3186 O O . VAL B 1 145 ? -8.484 -1.255 -4.648 1 97.56 145 VAL B O 1
ATOM 3189 N N . LEU B 1 146 ? -8.602 0.024 -2.76 1 97 146 LEU B N 1
ATOM 3190 C CA . LEU B 1 146 ? -8.219 -1.079 -1.884 1 97 146 LEU B CA 1
ATOM 3191 C C . LEU B 1 146 ? -9.312 -2.141 -1.841 1 97 146 LEU B C 1
ATOM 3193 O O . LEU B 1 146 ? -10.422 -1.875 -1.371 1 97 146 LEU B O 1
ATOM 3197 N N . LYS B 1 147 ? -8.969 -3.303 -2.371 1 94.88 147 LYS B N 1
ATOM 3198 C CA . LYS B 1 147 ? -9.82 -4.48 -2.246 1 94.88 147 LYS B CA 1
ATOM 3199 C C . LYS B 1 147 ? -9.414 -5.328 -1.045 1 94.88 147 LYS B C 1
ATOM 3201 O O . LYS B 1 147 ? -8.391 -6.016 -1.082 1 94.88 147 LYS B O 1
ATOM 3206 N N . ARG B 1 148 ? -10.172 -5.316 -0.022 1 89.94 148 ARG B N 1
ATOM 3207 C CA . ARG B 1 148 ? -9.797 -5.863 1.279 1 89.94 148 ARG B CA 1
ATOM 3208 C C . ARG B 1 148 ? -9.742 -7.387 1.237 1 89.94 148 ARG B C 1
ATOM 3210 O O . ARG B 1 148 ? -8.812 -7.996 1.767 1 89.94 148 ARG B O 1
ATOM 3217 N N . PRO B 1 149 ? -10.617 -8.109 0.547 1 86.06 149 PRO B N 1
ATOM 3218 C CA . PRO B 1 149 ? -10.57 -9.57 0.562 1 86.06 149 PRO B CA 1
ATOM 3219 C C . PRO B 1 149 ? -9.266 -10.133 -0.004 1 86.06 149 PRO B C 1
ATOM 3221 O O . PRO B 1 149 ? -8.828 -11.211 0.395 1 86.06 149 PRO B O 1
ATOM 3224 N N . THR B 1 150 ? -8.625 -9.383 -0.874 1 88.62 150 THR B N 1
ATOM 3225 C CA . THR B 1 150 ? -7.41 -9.875 -1.506 1 88.62 150 THR B CA 1
ATOM 3226 C C . THR B 1 150 ? -6.223 -8.984 -1.167 1 88.62 150 THR B C 1
ATOM 3228 O O . THR B 1 150 ? -5.109 -9.211 -1.643 1 88.62 150 THR B O 1
ATOM 3231 N N . TYR B 1 151 ? -6.461 -7.906 -0.401 1 92.5 151 TYR B N 1
ATOM 3232 C CA . TYR B 1 151 ? -5.43 -6.926 -0.084 1 92.5 151 TYR B CA 1
ATOM 3233 C C . TYR B 1 151 ? -4.703 -6.473 -1.345 1 92.5 151 TYR B C 1
ATOM 3235 O O . TYR B 1 151 ? -3.473 -6.543 -1.415 1 92.5 151 TYR B O 1
ATOM 3243 N N . SER B 1 152 ? -5.492 -5.98 -2.229 1 95.69 152 SER B N 1
ATOM 3244 C CA . SER B 1 152 ? -4.977 -5.562 -3.527 1 95.69 152 SER B CA 1
ATOM 3245 C C . SER B 1 152 ? -5.586 -4.234 -3.963 1 95.69 152 SER B C 1
ATOM 3247 O O . SER B 1 152 ? -6.57 -3.777 -3.379 1 95.69 152 SER B O 1
ATOM 3249 N N . PHE B 1 153 ? -4.945 -3.582 -4.848 1 97.44 153 PHE B N 1
ATOM 3250 C CA . PHE B 1 153 ? -5.477 -2.387 -5.492 1 97.44 153 PHE B CA 1
ATOM 3251 C C . PHE B 1 153 ? -6.113 -2.73 -6.832 1 97.44 153 PHE B C 1
ATOM 3253 O O . PHE B 1 153 ? -5.492 -3.393 -7.668 1 97.44 153 PHE B O 1
ATOM 3260 N N . ILE B 1 154 ? -7.375 -2.262 -7.023 1 95.75 154 ILE B N 1
ATOM 3261 C CA . ILE B 1 154 ? -8.094 -2.611 -8.242 1 95.75 154 ILE B CA 1
ATOM 3262 C C . ILE B 1 154 ? -8.695 -1.354 -8.867 1 95.75 154 ILE B C 1
ATOM 3264 O O . ILE B 1 154 ? -8.898 -0.35 -8.18 1 95.75 154 ILE B O 1
ATOM 3268 N N . GLY B 1 155 ? -8.977 -1.394 -10.18 1 92.94 155 GLY B N 1
ATOM 3269 C CA . GLY B 1 155 ? -9.594 -0.298 -10.906 1 92.94 155 GLY B CA 1
ATOM 3270 C C . GLY B 1 155 ? -8.945 -0.034 -12.25 1 92.94 155 GLY B C 1
ATOM 3271 O O . GLY B 1 155 ? -7.871 -0.567 -12.547 1 92.94 155 GLY B O 1
ATOM 3272 N N . SER B 1 156 ? -9.531 0.792 -13.008 1 87.94 156 SER B N 1
ATOM 3273 C CA . SER B 1 156 ? -9.078 1.05 -14.375 1 87.94 156 SER B CA 1
ATOM 3274 C C . SER B 1 156 ? -7.688 1.679 -14.383 1 87.94 156 SER B C 1
ATOM 3276 O O . SER B 1 156 ? -6.879 1.405 -15.273 1 87.94 156 SER B O 1
ATOM 3278 N N . GLY B 1 157 ? -7.395 2.424 -13.414 1 91.94 157 GLY B N 1
ATOM 3279 C CA . GLY B 1 157 ? -6.078 3.043 -13.344 1 91.94 157 GLY B CA 1
ATOM 3280 C C . GLY B 1 157 ? -4.949 2.037 -13.266 1 91.94 157 GLY B C 1
ATOM 3281 O O . GLY B 1 157 ? -3.844 2.297 -13.75 1 91.94 157 GLY B O 1
ATOM 3282 N N . SER B 1 158 ? -5.199 0.927 -12.688 1 93.62 158 SER B N 1
ATOM 3283 C CA . SER B 1 158 ? -4.16 -0.076 -12.469 1 93.62 158 SER B CA 1
ATOM 3284 C C . SER B 1 158 ? -3.689 -0.68 -13.789 1 93.62 158 SER B C 1
ATOM 3286 O O . SER B 1 158 ? -2.488 -0.727 -14.062 1 93.62 158 SER B O 1
ATOM 3288 N N . TYR B 1 159 ? -4.629 -1.139 -14.602 1 91.56 159 TYR B N 1
ATOM 3289 C CA . TYR B 1 159 ? -4.18 -1.783 -15.828 1 91.56 159 TYR B CA 1
ATOM 3290 C C . TYR B 1 159 ? -3.676 -0.753 -16.828 1 91.56 159 TYR B C 1
ATOM 3292 O O . TYR B 1 159 ? -2.764 -1.033 -17.609 1 91.56 159 TYR B O 1
ATOM 3300 N N . GLU B 1 160 ? -4.227 0.536 -16.797 1 93.19 160 GLU B N 1
ATOM 3301 C CA . GLU B 1 160 ? -3.701 1.594 -17.656 1 93.19 160 GLU B CA 1
ATOM 3302 C C . GLU B 1 160 ? -2.248 1.907 -17.312 1 93.19 160 GLU B C 1
ATOM 3304 O O . GLU B 1 160 ? -1.409 2.037 -18.219 1 93.19 160 GLU B O 1
ATOM 3309 N N . TYR B 1 161 ? -1.976 2.006 -16.094 1 95.44 161 TYR B N 1
ATOM 3310 C CA . TYR B 1 161 ? -0.613 2.266 -15.641 1 95.44 161 TYR B CA 1
ATOM 3311 C C . TYR B 1 161 ? 0.302 1.091 -15.961 1 95.44 161 TYR B C 1
ATOM 3313 O O . TYR B 1 161 ? 1.425 1.281 -16.438 1 95.44 161 TYR B O 1
ATOM 3321 N N . LEU B 1 162 ? -0.139 -0.111 -15.789 1 97.44 162 LEU B N 1
ATOM 3322 C CA . LEU B 1 162 ? 0.64 -1.317 -16.047 1 97.44 162 LEU B CA 1
ATOM 3323 C C . LEU B 1 162 ? 1.013 -1.42 -17.516 1 97.44 162 LEU B C 1
ATOM 3325 O O . LEU B 1 162 ? 2.088 -1.918 -17.859 1 97.44 162 LEU B O 1
ATOM 3329 N N . GLN B 1 163 ? 0.196 -0.864 -18.391 1 96.69 163 GLN B N 1
ATOM 3330 C CA . GLN B 1 163 ? 0.411 -0.919 -19.828 1 96.69 163 GLN B CA 1
ATOM 3331 C C . GLN B 1 163 ? 1.662 -0.142 -20.234 1 96.69 163 GLN B C 1
ATOM 3333 O O . GLN B 1 163 ? 2.213 -0.355 -21.312 1 96.69 163 GLN B O 1
ATOM 3338 N N . THR B 1 164 ? 2.086 0.725 -19.406 1 95.69 164 THR B N 1
ATOM 3339 C CA . THR B 1 164 ? 3.209 1.584 -19.766 1 95.69 164 THR B CA 1
ATOM 3340 C C . THR B 1 164 ? 4.535 0.884 -19.484 1 95.69 164 THR B C 1
ATOM 3342 O O . THR B 1 164 ? 5.598 1.379 -19.859 1 95.69 164 THR B O 1
ATOM 3345 N N . PHE B 1 165 ? 4.539 -0.29 -18.891 1 97.5 165 PHE B N 1
ATOM 3346 C CA . PHE B 1 165 ? 5.758 -0.968 -18.469 1 97.5 165 PHE B CA 1
ATOM 3347 C C . PHE B 1 165 ? 6.129 -2.08 -19.438 1 97.5 165 PHE B C 1
ATOM 3349 O O . PHE B 1 165 ? 5.262 -2.619 -20.125 1 97.5 165 PHE B O 1
ATOM 3356 N N . ASN B 1 166 ? 7.414 -2.312 -19.547 1 97.81 166 ASN B N 1
ATOM 3357 C CA . ASN B 1 166 ? 7.949 -3.541 -20.125 1 97.81 166 ASN B CA 1
ATOM 3358 C C . ASN B 1 166 ? 8.445 -4.496 -19.047 1 97.81 166 ASN B C 1
ATOM 3360 O O . ASN B 1 166 ? 9.289 -4.125 -18.219 1 97.81 166 ASN B O 1
ATOM 3364 N N . ILE B 1 167 ? 8.016 -5.707 -19.062 1 98.62 167 ILE B N 1
ATOM 3365 C CA . ILE B 1 167 ? 8.25 -6.621 -17.953 1 98.62 167 ILE B CA 1
ATOM 3366 C C . ILE B 1 167 ? 9.023 -7.844 -18.453 1 98.62 167 ILE B C 1
ATOM 3368 O O . ILE B 1 167 ? 8.664 -8.445 -19.469 1 98.62 167 ILE B O 1
ATOM 3372 N N . ASN B 1 168 ? 10.125 -8.188 -17.734 1 98.75 168 ASN B N 1
ATOM 3373 C CA . ASN B 1 168 ? 10.891 -9.383 -18.094 1 98.75 168 ASN B CA 1
ATOM 3374 C C . ASN B 1 168 ? 10.102 -10.656 -17.797 1 98.75 168 ASN B C 1
ATOM 3376 O O . ASN B 1 168 ? 9.961 -11.516 -18.672 1 98.75 168 ASN B O 1
ATOM 3380 N N . LYS B 1 169 ? 9.609 -10.734 -16.578 1 98.81 169 LYS B N 1
ATOM 3381 C CA . LYS B 1 169 ? 8.93 -11.945 -16.125 1 98.81 169 LYS B CA 1
ATOM 3382 C C . LYS B 1 169 ? 7.727 -11.625 -15.258 1 98.81 169 LYS B C 1
ATOM 3384 O O . LYS B 1 169 ? 7.785 -10.719 -14.422 1 98.81 169 LYS B O 1
ATOM 3389 N N . ALA B 1 170 ? 6.672 -12.32 -15.469 1 98.88 170 ALA B N 1
ATOM 3390 C CA . ALA B 1 170 ? 5.5 -12.234 -14.609 1 98.88 170 ALA B CA 1
ATOM 3391 C C . ALA B 1 170 ? 5.297 -13.531 -13.828 1 98.88 170 ALA B C 1
ATOM 3393 O O . ALA B 1 170 ? 5.258 -14.617 -14.422 1 98.88 170 ALA B O 1
ATOM 3394 N N . PHE B 1 171 ? 5.207 -13.414 -12.531 1 98.94 171 PHE B N 1
ATOM 3395 C CA . PHE B 1 171 ? 4.859 -14.531 -11.656 1 98.94 171 PHE B CA 1
ATOM 3396 C C . PHE B 1 171 ? 3.393 -14.461 -11.25 1 98.94 171 PHE B C 1
ATOM 3398 O O . PHE B 1 171 ? 3.006 -13.617 -10.438 1 98.94 171 PHE B O 1
ATOM 3405 N N . MET B 1 172 ? 2.648 -15.398 -11.773 1 98.62 172 MET B N 1
ATOM 3406 C CA . MET B 1 172 ? 1.19 -15.312 -11.719 1 98.62 172 MET B CA 1
ATOM 3407 C C . MET B 1 172 ? 0.611 -16.391 -10.812 1 98.62 172 MET B C 1
ATOM 3409 O O . MET B 1 172 ? 1.135 -17.516 -10.758 1 98.62 172 MET B O 1
ATOM 3413 N N . SER B 1 173 ? -0.452 -16.047 -10.125 1 97.25 173 SER B N 1
ATOM 3414 C CA . SER B 1 173 ? -1.285 -17 -9.414 1 97.25 173 SER B CA 1
ATOM 3415 C C . SER B 1 173 ? -2.662 -17.125 -10.062 1 97.25 173 SER B C 1
ATOM 3417 O O . SER B 1 173 ? -3.025 -16.328 -10.914 1 97.25 173 SER B O 1
ATOM 3419 N N . CYS B 1 174 ? -3.381 -18.203 -9.625 1 96.19 174 CYS B N 1
ATOM 3420 C CA . CYS B 1 174 ? -4.699 -18.406 -10.211 1 96.19 174 CYS B CA 1
ATOM 3421 C C . CYS B 1 174 ? -5.625 -19.109 -9.227 1 96.19 174 CYS B C 1
ATOM 3423 O O . CYS B 1 174 ? -5.172 -19.656 -8.219 1 96.19 174 CYS B O 1
ATOM 3425 N N . THR B 1 175 ? -6.902 -18.969 -9.516 1 92.69 175 THR B N 1
ATOM 3426 C CA . THR B 1 175 ? -7.906 -19.719 -8.758 1 92.69 175 THR B CA 1
ATOM 3427 C C . THR B 1 175 ? -8.047 -21.141 -9.289 1 92.69 175 THR B C 1
ATOM 3429 O O . THR B 1 175 ? -8.32 -22.062 -8.531 1 92.69 175 THR B O 1
ATOM 3432 N N . GLY B 1 176 ? -7.863 -21.281 -10.57 1 94.62 176 GLY B N 1
ATOM 3433 C CA . GLY B 1 176 ? -7.93 -22.578 -11.227 1 94.62 176 GLY B CA 1
ATOM 3434 C C . GLY B 1 176 ? -7.363 -22.562 -12.633 1 94.62 176 GLY B C 1
ATOM 3435 O O . GLY B 1 176 ? -7.184 -21.5 -13.227 1 94.62 176 GLY B O 1
ATOM 3436 N N . LEU B 1 177 ? -7.078 -23.828 -13.078 1 97.5 177 LEU B N 1
ATOM 3437 C CA . LEU B 1 177 ? -6.605 -23.969 -14.453 1 97.5 177 LEU B CA 1
ATOM 3438 C C . LEU B 1 177 ? -7.098 -25.266 -15.07 1 97.5 177 LEU B C 1
ATOM 3440 O O . LEU B 1 177 ? -7.262 -26.266 -14.367 1 97.5 177 LEU B O 1
ATOM 3444 N N . SER B 1 178 ? -7.355 -25.25 -16.328 1 95.38 178 SER B N 1
ATOM 3445 C CA . SER B 1 178 ? -7.695 -26.422 -17.141 1 95.38 178 SER B CA 1
ATOM 3446 C C . SER B 1 178 ? -7.215 -26.25 -18.578 1 95.38 178 SER B C 1
ATOM 3448 O O . SER B 1 178 ? -7.039 -25.125 -19.047 1 95.38 178 SER B O 1
ATOM 3450 N N . ILE B 1 179 ? -6.992 -27.344 -19.203 1 95.31 179 ILE B N 1
ATOM 3451 C CA . ILE B 1 179 ? -6.496 -27.312 -20.578 1 95.31 179 ILE B CA 1
ATOM 3452 C C . ILE B 1 179 ? -7.531 -26.641 -21.469 1 95.31 179 ILE B C 1
ATOM 3454 O O . ILE B 1 179 ? -7.18 -25.844 -22.344 1 95.31 179 ILE B O 1
ATOM 3458 N N . GLU B 1 180 ? -8.773 -26.859 -21.25 1 90.62 180 GLU B N 1
ATOM 3459 C CA . GLU B 1 180 ? -9.867 -26.406 -22.094 1 90.62 180 GLU B CA 1
ATOM 3460 C C . GLU B 1 180 ? -10.156 -24.922 -21.875 1 90.62 180 GLU B C 1
ATOM 3462 O O . GLU B 1 180 ? -10.352 -24.172 -22.828 1 90.62 180 GLU B O 1
ATOM 3467 N N . ASN B 1 181 ? -10.102 -24.5 -20.641 1 92.5 181 ASN B N 1
ATOM 3468 C CA . ASN B 1 181 ? -10.602 -23.172 -20.312 1 92.5 181 ASN B CA 1
ATOM 3469 C C . ASN B 1 181 ? -9.461 -22.203 -20.062 1 92.5 181 ASN B C 1
ATOM 3471 O O . ASN B 1 181 ? -9.664 -20.984 -20.047 1 92.5 181 ASN B O 1
ATOM 3475 N N . GLY B 1 182 ? -8.273 -22.734 -19.828 1 97.38 182 GLY B N 1
ATOM 3476 C CA . GLY B 1 182 ? -7.145 -21.859 -19.562 1 97.38 182 GLY B CA 1
ATOM 3477 C C . GLY B 1 182 ? -6.957 -21.547 -18.078 1 97.38 182 GLY B C 1
ATOM 3478 O O . GLY B 1 182 ? -7.332 -22.359 -17.219 1 97.38 182 GLY B O 1
ATOM 3479 N N . ILE B 1 183 ? -6.262 -20.438 -17.797 1 98.25 183 ILE B N 1
ATOM 3480 C CA . ILE B 1 183 ? -5.961 -20.016 -16.438 1 98.25 183 ILE B CA 1
ATOM 3481 C C . ILE B 1 183 ? -6.992 -18.984 -15.969 1 98.25 183 ILE B C 1
ATOM 3483 O O . ILE B 1 183 ? -7.176 -17.953 -16.609 1 98.25 183 ILE B O 1
ATOM 3487 N N . CYS B 1 184 ? -7.602 -19.312 -14.766 1 94.56 184 CYS B N 1
ATOM 3488 C CA . CYS B 1 184 ? -8.797 -18.562 -14.375 1 94.56 184 CYS B CA 1
ATOM 3489 C C . CYS B 1 184 ? -8.586 -17.859 -13.047 1 94.56 184 CYS B C 1
ATOM 3491 O O . CYS B 1 184 ? -7.73 -18.25 -12.25 1 94.56 184 CYS B O 1
ATOM 3493 N N . ASN B 1 185 ? -9.273 -16.75 -12.891 1 92.62 185 ASN B N 1
ATOM 3494 C CA . ASN B 1 185 ? -9.391 -16.078 -11.602 1 92.62 185 ASN B CA 1
ATOM 3495 C C . ASN B 1 185 ? -10.852 -15.805 -11.242 1 92.62 185 ASN B C 1
ATOM 3497 O O . ASN B 1 185 ? -11.711 -15.758 -12.125 1 92.62 185 ASN B O 1
ATOM 3501 N N . ALA B 1 186 ? -11.102 -15.562 -10.023 1 87.38 186 ALA B N 1
ATOM 3502 C CA . ALA B 1 186 ? -12.469 -15.469 -9.516 1 87.38 186 ALA B CA 1
ATOM 3503 C C . ALA B 1 186 ? -12.938 -14.023 -9.469 1 87.38 186 ALA B C 1
ATOM 3505 O O . ALA B 1 186 ? -14.133 -13.758 -9.32 1 87.38 186 ALA B O 1
ATOM 3506 N N . SER B 1 187 ? -12.055 -13.102 -9.562 1 87.62 187 SER B N 1
ATOM 3507 C CA . SER B 1 187 ? -12.391 -11.688 -9.422 1 87.62 187 SER B CA 1
ATOM 3508 C C . SER B 1 187 ? -12.367 -10.969 -10.766 1 87.62 187 SER B C 1
ATOM 3510 O O . SER B 1 187 ? -11.328 -10.898 -11.422 1 87.62 187 SER B O 1
ATOM 3512 N N . ALA B 1 188 ? -13.484 -10.383 -11.117 1 86.12 188 ALA B N 1
ATOM 3513 C CA . ALA B 1 188 ? -13.562 -9.633 -12.359 1 86.12 188 ALA B CA 1
ATOM 3514 C C . ALA B 1 188 ? -12.656 -8.406 -12.312 1 86.12 188 ALA B C 1
ATOM 3516 O O . ALA B 1 188 ? -12.07 -8.016 -13.336 1 86.12 188 ALA B O 1
ATOM 3517 N N . GLU B 1 189 ? -12.492 -7.887 -11.133 1 88.19 189 GLU B N 1
ATOM 3518 C CA . GLU B 1 189 ? -11.734 -6.648 -10.961 1 88.19 189 GLU B CA 1
ATOM 3519 C C . GLU B 1 189 ? -10.242 -6.879 -11.188 1 88.19 189 GLU B C 1
ATOM 3521 O O . GLU B 1 189 ? -9.531 -5.973 -11.625 1 88.19 189 GLU B O 1
ATOM 3526 N N . GLU B 1 190 ? -9.82 -8.07 -10.961 1 93.38 190 GLU B N 1
ATOM 3527 C CA . GLU B 1 190 ? -8.398 -8.375 -11.109 1 93.38 190 GLU B CA 1
ATOM 3528 C C . GLU B 1 190 ? -8.086 -8.891 -12.516 1 93.38 190 GLU B C 1
ATOM 3530 O O . GLU B 1 190 ? -6.922 -8.969 -12.906 1 93.38 190 GLU B O 1
ATOM 3535 N N . PHE B 1 191 ? -9.188 -9.18 -13.266 1 93.31 191 PHE B N 1
ATOM 3536 C CA . PHE B 1 191 ? -9.055 -9.812 -14.57 1 93.31 191 PHE B CA 1
ATOM 3537 C C . PHE B 1 191 ? -8.203 -8.945 -15.5 1 93.31 191 PHE B C 1
ATOM 3539 O O . PHE B 1 191 ? -7.23 -9.43 -16.078 1 93.31 191 PHE B O 1
ATOM 3546 N N . ASP B 1 192 ? -8.484 -7.68 -15.578 1 93.94 192 ASP B N 1
ATOM 3547 C CA . ASP B 1 192 ? -7.812 -6.797 -16.531 1 93.94 192 ASP B CA 1
ATOM 3548 C C . ASP B 1 192 ? -6.34 -6.617 -16.156 1 93.94 192 ASP B C 1
ATOM 3550 O O . ASP B 1 192 ? -5.48 -6.535 -17.031 1 93.94 192 ASP B O 1
ATOM 3554 N N . ILE B 1 193 ? -6.059 -6.512 -14.883 1 97.69 193 ILE B N 1
ATOM 3555 C CA . ILE B 1 193 ? -4.68 -6.359 -14.43 1 97.69 193 ILE B CA 1
ATOM 3556 C C . ILE B 1 193 ? -3.877 -7.605 -14.797 1 97.69 193 ILE B C 1
ATOM 3558 O O . ILE B 1 193 ? -2.783 -7.504 -15.352 1 97.69 193 ILE B O 1
ATOM 3562 N N . LYS B 1 194 ? -4.422 -8.773 -14.516 1 97.94 194 LYS B N 1
ATOM 3563 C CA . LYS B 1 194 ? -3.74 -10.031 -14.805 1 97.94 194 LYS B CA 1
ATOM 3564 C C . LYS B 1 194 ? -3.539 -10.211 -16.312 1 97.94 194 LYS B C 1
ATOM 3566 O O . LYS B 1 194 ? -2.453 -10.594 -16.75 1 97.94 194 LYS B O 1
ATOM 3571 N N . LYS B 1 195 ? -4.574 -9.93 -17.047 1 97.5 195 LYS B N 1
ATOM 3572 C CA . LYS B 1 195 ? -4.473 -10.031 -18.5 1 97.5 195 LYS B CA 1
ATOM 3573 C C . LYS B 1 195 ? -3.391 -9.102 -19.031 1 97.5 195 LYS B C 1
ATOM 3575 O O . LYS B 1 195 ? -2.615 -9.484 -19.906 1 97.5 195 LYS B O 1
ATOM 3580 N N . THR B 1 196 ? -3.344 -7.887 -18.516 1 98.06 196 THR B N 1
ATOM 3581 C CA . THR B 1 196 ? -2.342 -6.914 -18.938 1 98.06 196 THR B CA 1
ATOM 3582 C C . THR B 1 196 ? -0.94 -7.387 -18.562 1 98.06 196 THR B C 1
ATOM 3584 O O . THR B 1 196 ? -0.005 -7.266 -19.359 1 98.06 196 THR B O 1
ATOM 3587 N N . ALA B 1 197 ? -0.772 -7.934 -17.359 1 98.5 197 ALA B N 1
ATOM 3588 C CA . ALA B 1 197 ? 0.523 -8.469 -16.938 1 98.5 197 ALA B CA 1
ATOM 3589 C C . ALA B 1 197 ? 1.021 -9.531 -17.906 1 98.5 197 ALA B C 1
ATOM 3591 O O . ALA B 1 197 ? 2.191 -9.523 -18.297 1 98.5 197 ALA B O 1
ATOM 3592 N N . VAL B 1 198 ? 0.11 -10.367 -18.312 1 98.31 198 VAL B N 1
ATOM 3593 C CA . VAL B 1 198 ? 0.445 -11.43 -19.25 1 98.31 198 VAL B CA 1
ATOM 3594 C C . VAL B 1 198 ? 0.881 -10.828 -20.578 1 98.31 198 VAL B C 1
ATOM 3596 O O . VAL B 1 198 ? 1.9 -11.227 -21.141 1 98.31 198 VAL B O 1
ATOM 3599 N N . SER B 1 199 ? 0.156 -9.812 -21.031 1 97.75 199 SER B N 1
ATOM 3600 C CA . SER B 1 199 ? 0.406 -9.227 -22.344 1 97.75 199 SER B CA 1
ATOM 3601 C C . SER B 1 199 ? 1.694 -8.414 -22.359 1 97.75 199 SER B C 1
ATOM 3603 O O . SER B 1 199 ? 2.336 -8.266 -23.391 1 97.75 199 SER B O 1
ATOM 3605 N N . LYS B 1 200 ? 2.15 -7.922 -21.266 1 98.19 200 LYS B N 1
ATOM 3606 C CA . LYS B 1 200 ? 3.273 -6.988 -21.203 1 98.19 200 LYS B CA 1
ATOM 3607 C C . LYS B 1 200 ? 4.555 -7.699 -20.766 1 98.19 200 LYS B C 1
ATOM 3609 O O . LYS B 1 200 ? 5.625 -7.09 -20.719 1 98.19 200 LYS B O 1
ATOM 3614 N N . SER B 1 201 ? 4.496 -8.992 -20.469 1 98.56 201 SER B N 1
ATOM 3615 C CA . SER B 1 201 ? 5.648 -9.711 -19.938 1 98.56 201 SER B CA 1
ATOM 3616 C C . SER B 1 201 ? 6.273 -10.609 -21 1 98.56 201 SER B C 1
ATOM 3618 O O . SER B 1 201 ? 5.566 -11.227 -21.797 1 98.56 201 SER B O 1
ATOM 3620 N N . GLN B 1 202 ? 7.566 -10.711 -20.984 1 98.44 202 GLN B N 1
ATOM 3621 C CA . GLN B 1 202 ? 8.297 -11.57 -21.906 1 98.44 202 GLN B CA 1
ATOM 3622 C C . GLN B 1 202 ? 8.133 -13.039 -21.531 1 98.44 202 GLN B C 1
ATOM 3624 O O . GLN B 1 202 ? 8.016 -13.898 -22.406 1 98.44 202 GLN B O 1
ATOM 3629 N N . THR B 1 203 ? 8.188 -13.328 -20.297 1 98.69 203 THR B N 1
ATOM 3630 C CA . THR B 1 203 ? 8.055 -14.688 -19.781 1 98.69 203 THR B CA 1
ATOM 3631 C C . THR B 1 203 ? 6.953 -14.758 -18.734 1 98.69 203 THR B C 1
ATOM 3633 O O . THR B 1 203 ? 6.918 -13.953 -17.812 1 98.69 203 THR B O 1
ATOM 3636 N N . ILE B 1 204 ? 6.07 -15.695 -18.891 1 98.81 204 ILE B N 1
ATOM 3637 C CA . ILE B 1 204 ? 4.961 -15.898 -17.969 1 98.81 204 ILE B CA 1
ATOM 3638 C C . ILE B 1 204 ? 5.184 -17.188 -17.172 1 98.81 204 ILE B C 1
ATOM 3640 O O . ILE B 1 204 ? 5.262 -18.266 -17.75 1 98.81 204 ILE B O 1
ATOM 3644 N N . ILE B 1 205 ? 5.281 -17.062 -15.852 1 98.88 205 ILE B N 1
ATOM 3645 C CA . ILE B 1 205 ? 5.484 -18.188 -14.945 1 98.88 205 ILE B CA 1
ATOM 3646 C C . ILE B 1 205 ? 4.285 -18.328 -14.016 1 98.88 205 ILE B C 1
ATOM 3648 O O . ILE B 1 205 ? 3.973 -17.406 -13.25 1 98.88 205 ILE B O 1
ATOM 3652 N N . LEU B 1 206 ? 3.643 -19.453 -14.078 1 98.81 206 LEU B N 1
ATOM 3653 C CA . LEU B 1 206 ? 2.461 -19.703 -13.258 1 98.81 206 LEU B CA 1
ATOM 3654 C C . LEU B 1 206 ? 2.828 -20.5 -12.008 1 98.81 206 LEU B C 1
ATOM 3656 O O . LEU B 1 206 ? 3.484 -21.531 -12.094 1 98.81 206 LEU B O 1
ATOM 3660 N N . LEU B 1 207 ? 2.43 -19.922 -10.891 1 98.56 207 LEU B N 1
ATOM 3661 C CA . LEU B 1 207 ? 2.572 -20.594 -9.602 1 98.56 207 LEU B CA 1
ATOM 3662 C C . LEU B 1 207 ? 1.245 -21.203 -9.156 1 98.56 207 LEU B C 1
ATOM 3664 O O . LEU B 1 207 ? 0.309 -20.469 -8.82 1 98.56 207 LEU B O 1
ATOM 3668 N N . ALA B 1 208 ? 1.18 -22.547 -9.125 1 97 208 ALA B N 1
ATOM 3669 C CA . ALA B 1 208 ? -0.084 -23.203 -8.805 1 97 208 ALA B CA 1
ATOM 3670 C C . ALA B 1 208 ? 0.154 -24.531 -8.086 1 97 208 ALA B C 1
ATOM 3672 O O . ALA B 1 208 ? 0.818 -25.422 -8.625 1 97 208 ALA B O 1
ATOM 3673 N N . ASP B 1 209 ? -0.415 -24.594 -6.902 1 95.12 209 ASP B N 1
ATOM 3674 C CA . ASP B 1 209 ? -0.354 -25.906 -6.27 1 95.12 209 ASP B CA 1
ATOM 3675 C C . ASP B 1 209 ? -1.36 -26.859 -6.898 1 95.12 209 ASP B C 1
ATOM 3677 O O . ASP B 1 209 ? -2.209 -26.453 -7.691 1 95.12 209 ASP B O 1
ATOM 3681 N N . HIS B 1 210 ? -1.299 -28.141 -6.5 1 94.12 210 HIS B N 1
ATOM 3682 C CA . HIS B 1 210 ? -2.064 -29.203 -7.137 1 94.12 210 HIS B CA 1
ATOM 3683 C C . HIS B 1 210 ? -3.561 -28.938 -7.059 1 94.12 210 HIS B C 1
ATOM 3685 O O . HIS B 1 210 ? -4.328 -29.406 -7.902 1 94.12 210 HIS B O 1
ATOM 3691 N N . SER B 1 211 ? -3.969 -28.141 -6.051 1 91.94 211 SER B N 1
ATOM 3692 C CA . SER B 1 211 ? -5.398 -27.938 -5.828 1 91.94 211 SER B CA 1
ATOM 3693 C C . SER B 1 211 ? -6 -27.047 -6.906 1 91.94 211 SER B C 1
ATOM 3695 O O . SER B 1 211 ? -7.223 -26.953 -7.031 1 91.94 211 SER B O 1
ATOM 3697 N N . LYS B 1 212 ? -5.188 -26.406 -7.77 1 94.44 212 LYS B N 1
ATOM 3698 C CA . LYS B 1 212 ? -5.684 -25.469 -8.766 1 94.44 212 LYS B CA 1
ATOM 3699 C C . LYS B 1 212 ? -5.973 -26.172 -10.086 1 94.44 212 LYS B C 1
ATOM 3701 O O . LYS B 1 212 ? -6.621 -25.609 -10.977 1 94.44 212 LYS B O 1
ATOM 3706 N N . PHE B 1 213 ? -5.523 -27.438 -10.289 1 95.62 213 PHE B N 1
ATOM 3707 C CA . PHE B 1 213 ? -5.633 -28.141 -11.555 1 95.62 213 PHE B CA 1
ATOM 3708 C C . PHE B 1 213 ? -7.047 -28.656 -11.766 1 95.62 213 PHE B C 1
ATOM 3710 O O . PHE B 1 213 ? -7.68 -29.156 -10.828 1 95.62 213 PHE B O 1
ATOM 3717 N N . ASN B 1 214 ? -7.473 -28.531 -12.969 1 94.5 214 ASN B N 1
ATOM 3718 C CA . ASN B 1 214 ? -8.789 -28.984 -13.406 1 94.5 214 ASN B CA 1
ATOM 3719 C C . ASN B 1 214 ? -9.906 -28.25 -12.656 1 94.5 214 ASN B C 1
ATOM 3721 O O . ASN B 1 214 ? -10.891 -28.859 -12.242 1 94.5 214 ASN B O 1
ATOM 3725 N N . LYS B 1 215 ? -9.688 -26.984 -12.406 1 92.62 215 LYS B N 1
ATOM 3726 C CA . LYS B 1 215 ? -10.672 -26.094 -11.82 1 92.62 215 LYS B CA 1
ATOM 3727 C C . LYS B 1 215 ? -10.914 -24.875 -12.719 1 92.62 215 LYS B C 1
ATOM 3729 O O . LYS B 1 215 ? -9.977 -24.328 -13.297 1 92.62 215 LYS B O 1
ATOM 3734 N N . VAL B 1 216 ? -12.164 -24.578 -12.781 1 87.44 216 VAL B N 1
ATOM 3735 C CA . VAL B 1 216 ? -12.562 -23.438 -13.586 1 87.44 216 VAL B CA 1
ATOM 3736 C C . VAL B 1 216 ? -13.172 -22.359 -12.695 1 87.44 216 VAL B C 1
ATOM 3738 O O . VAL B 1 216 ? -13.945 -22.672 -11.781 1 87.44 216 VAL B O 1
ATOM 3741 N N . ALA B 1 217 ? -12.758 -21.141 -12.93 1 91 217 ALA B N 1
ATOM 3742 C CA . ALA B 1 217 ? -13.305 -20 -12.188 1 91 217 ALA B CA 1
ATOM 3743 C C . ALA B 1 217 ? -13.906 -18.969 -13.141 1 91 217 ALA B C 1
ATOM 3745 O O . ALA B 1 217 ? -14.047 -19.234 -14.336 1 91 217 ALA B O 1
ATOM 3746 N N . LEU B 1 218 ? -14.281 -17.875 -12.672 1 86.44 218 LEU B N 1
ATOM 3747 C CA . LEU B 1 218 ? -15.188 -16.922 -13.297 1 86.44 218 LEU B CA 1
ATOM 3748 C C . LEU B 1 218 ? -14.617 -16.422 -14.617 1 86.44 218 LEU B C 1
ATOM 3750 O O . LEU B 1 218 ? -15.336 -16.312 -15.609 1 86.44 218 LEU B O 1
ATOM 3754 N N . MET B 1 219 ? -13.359 -16.062 -14.695 1 91.94 219 MET B N 1
ATOM 3755 C CA . MET B 1 219 ? -12.789 -15.445 -15.883 1 91.94 219 MET B CA 1
ATOM 3756 C C . MET B 1 219 ? -11.453 -16.078 -16.234 1 91.94 219 MET B C 1
ATOM 3758 O O . MET B 1 219 ? -10.656 -16.406 -15.359 1 91.94 219 MET B O 1
ATOM 3762 N N . THR B 1 220 ? -11.219 -16.188 -17.516 1 94.88 220 THR B N 1
ATOM 3763 C CA . THR B 1 220 ? -9.953 -16.688 -18.031 1 94.88 220 THR B CA 1
ATOM 3764 C C . THR B 1 220 ? -9.039 -15.523 -18.422 1 94.88 220 THR B C 1
ATOM 3766 O O . THR B 1 220 ? -9.344 -14.773 -19.359 1 94.88 220 THR B O 1
ATOM 3769 N N . PHE B 1 221 ? -7.871 -15.391 -17.734 1 97 221 PHE B N 1
ATOM 3770 C CA . PHE B 1 221 ? -7.027 -14.234 -18.031 1 97 221 PHE B CA 1
ATOM 3771 C C . PHE B 1 221 ? -5.863 -14.633 -18.922 1 97 221 PHE B C 1
ATOM 3773 O O . PHE B 1 221 ? -5.145 -13.773 -19.438 1 97 221 PHE B O 1
ATOM 3780 N N . CYS B 1 222 ? -5.66 -15.93 -19.156 1 97.94 222 CYS B N 1
ATOM 3781 C CA . CYS B 1 222 ? -4.551 -16.438 -19.969 1 97.94 222 CYS B CA 1
ATOM 3782 C C . CYS B 1 222 ? -4.852 -17.828 -20.5 1 97.94 222 CYS B C 1
ATOM 3784 O O . CYS B 1 222 ? -5.289 -18.703 -19.75 1 97.94 222 CYS B O 1
ATOM 3786 N N . ASP B 1 223 ? -4.641 -17.922 -21.797 1 96.44 223 ASP B N 1
ATOM 3787 C CA . ASP B 1 223 ? -4.727 -19.266 -22.359 1 96.44 223 ASP B CA 1
ATOM 3788 C C . ASP B 1 223 ? -3.564 -20.125 -21.875 1 96.44 223 ASP B C 1
ATOM 3790 O O . ASP B 1 223 ? -2.451 -19.641 -21.688 1 96.44 223 ASP B O 1
ATOM 3794 N N . MET B 1 224 ? -3.824 -21.422 -21.781 1 96.56 224 MET B N 1
ATOM 3795 C CA . MET B 1 224 ? -2.834 -22.344 -21.219 1 96.56 224 MET B CA 1
ATOM 3796 C C . MET B 1 224 ? -1.576 -22.375 -22.094 1 96.56 224 MET B C 1
ATOM 3798 O O . MET B 1 224 ? -0.469 -22.547 -21.578 1 96.56 224 MET B O 1
ATOM 3802 N N . ASP B 1 225 ? -1.724 -22.203 -23.344 1 96.44 225 ASP B N 1
ATOM 3803 C CA . ASP B 1 225 ? -0.587 -22.359 -24.25 1 96.44 225 ASP B CA 1
ATOM 3804 C C . ASP B 1 225 ? 0.258 -21.094 -24.297 1 96.44 225 ASP B C 1
ATOM 3806 O O . ASP B 1 225 ? 1.271 -21.031 -25 1 96.44 225 ASP B O 1
ATOM 3810 N N . LYS B 1 226 ? -0.138 -20.094 -23.562 1 96.94 226 LYS B N 1
ATOM 3811 C CA . LYS B 1 226 ? 0.602 -18.828 -23.547 1 96.94 226 LYS B CA 1
ATOM 3812 C C . LYS B 1 226 ? 1.582 -18.781 -22.375 1 96.94 226 LYS B C 1
ATOM 3814 O O . LYS B 1 226 ? 2.463 -17.922 -22.328 1 96.94 226 LYS B O 1
ATOM 3819 N N . ILE B 1 227 ? 1.426 -19.672 -21.438 1 97.88 227 ILE B N 1
ATOM 3820 C CA . ILE B 1 227 ? 2.363 -19.656 -20.328 1 97.88 227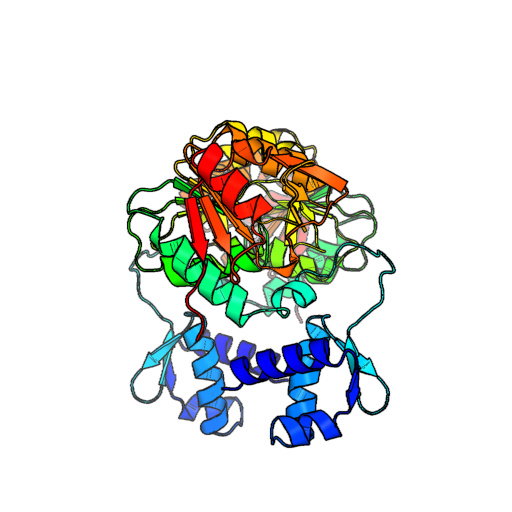 ILE B CA 1
ATOM 3821 C C . ILE B 1 227 ? 3.68 -20.297 -20.75 1 97.88 227 ILE B C 1
ATOM 3823 O O . ILE B 1 227 ? 3.697 -21.188 -21.609 1 97.88 227 ILE B O 1
ATOM 3827 N N . HIS B 1 228 ? 4.719 -19.859 -20.156 1 98.62 228 HIS B N 1
ATOM 3828 C CA . HIS B 1 228 ? 6.043 -20.375 -20.484 1 98.62 228 HIS B CA 1
ATOM 3829 C C . HIS B 1 228 ? 6.484 -21.453 -19.5 1 98.62 228 HIS B C 1
ATOM 3831 O O . HIS B 1 228 ? 7.227 -22.359 -19.859 1 98.62 228 HIS B O 1
ATOM 3837 N N . CYS B 1 229 ? 6.066 -21.297 -18.297 1 98.62 229 CYS B N 1
ATOM 3838 C CA . CYS B 1 229 ? 6.469 -22.203 -17.234 1 98.62 229 CYS B CA 1
ATOM 3839 C C . CYS B 1 229 ? 5.371 -22.328 -16.172 1 98.62 229 CYS B C 1
ATOM 3841 O O . CYS B 1 229 ? 4.676 -21.359 -15.883 1 98.62 229 CYS B O 1
ATOM 3843 N N . ILE B 1 230 ? 5.246 -23.516 -15.672 1 98.69 230 ILE B N 1
ATOM 3844 C CA . ILE B 1 230 ? 4.371 -23.75 -14.523 1 98.69 230 ILE B CA 1
ATOM 3845 C C . ILE B 1 230 ? 5.152 -24.453 -13.414 1 98.69 230 ILE B C 1
ATOM 3847 O O . ILE B 1 230 ? 5.863 -25.422 -13.672 1 98.69 230 ILE B O 1
ATOM 3851 N N . ILE B 1 231 ? 5.043 -23.906 -12.234 1 98.62 231 ILE B N 1
ATOM 3852 C CA . ILE B 1 231 ? 5.652 -24.484 -11.047 1 98.62 231 ILE B CA 1
ATOM 3853 C C . ILE B 1 231 ? 4.566 -25 -10.109 1 98.62 231 ILE B C 1
ATOM 3855 O O . ILE B 1 231 ? 3.652 -24.266 -9.734 1 98.62 231 ILE B O 1
ATOM 3859 N N . THR B 1 232 ? 4.652 -26.281 -9.742 1 98.19 232 THR B N 1
ATOM 3860 C CA . THR B 1 232 ? 3.611 -26.922 -8.938 1 98.19 232 THR B CA 1
ATOM 3861 C C . THR B 1 232 ? 4.219 -27.859 -7.914 1 98.19 232 THR B C 1
ATOM 3863 O O . THR B 1 232 ? 5.438 -28.047 -7.875 1 98.19 232 THR B O 1
ATOM 3866 N N . ASP B 1 233 ? 3.365 -28.312 -7.016 1 96.19 233 ASP B N 1
ATOM 3867 C CA . ASP B 1 233 ? 3.854 -29.125 -5.898 1 96.19 233 ASP B CA 1
ATOM 3868 C C . ASP B 1 233 ? 3.715 -30.609 -6.195 1 96.19 233 ASP B C 1
ATOM 3870 O O . ASP B 1 233 ? 4.34 -31.438 -5.527 1 96.19 233 ASP B O 1
ATOM 3874 N N . LYS B 1 234 ? 2.881 -31.016 -7.137 1 95.81 234 LYS B N 1
ATOM 3875 C CA . LYS B 1 234 ? 2.662 -32.406 -7.523 1 95.81 234 LYS B CA 1
ATOM 3876 C C . LYS B 1 234 ? 2.645 -32.562 -9.047 1 95.81 234 LYS B C 1
ATOM 3878 O O . LYS B 1 234 ? 2.182 -31.656 -9.758 1 95.81 234 LYS B O 1
ATOM 3883 N N . THR B 1 235 ? 3.127 -33.75 -9.438 1 96.44 235 THR B N 1
ATOM 3884 C CA . THR B 1 235 ? 3.059 -34.031 -10.859 1 96.44 235 THR B CA 1
ATOM 3885 C C . THR B 1 235 ? 1.609 -34.062 -11.336 1 96.44 235 THR B C 1
ATOM 3887 O O . THR B 1 235 ? 0.782 -34.781 -10.766 1 96.44 235 THR B O 1
ATOM 3890 N N . PRO B 1 236 ? 1.316 -33.281 -12.336 1 96.94 236 PRO B N 1
ATOM 3891 C CA . PRO B 1 236 ? -0.06 -33.312 -12.836 1 96.94 236 PRO B CA 1
ATOM 3892 C C . PRO B 1 236 ? -0.385 -34.594 -13.617 1 96.94 236 PRO B C 1
ATOM 3894 O O . PRO B 1 236 ? 0.484 -35.438 -13.797 1 96.94 236 PRO B O 1
ATOM 3897 N N . SER B 1 237 ? -1.655 -34.719 -14.023 1 96.19 237 SER B N 1
ATOM 3898 C CA . SER B 1 237 ? -2.115 -35.875 -14.773 1 96.19 237 SER B CA 1
ATOM 3899 C C . SER B 1 237 ? -1.412 -36 -16.125 1 96.19 237 SER B C 1
ATOM 3901 O O . SER B 1 237 ? -0.829 -35 -16.594 1 96.19 237 SER B O 1
ATOM 3903 N N . ALA B 1 238 ? -1.505 -37.062 -16.766 1 97.25 238 ALA B N 1
ATOM 3904 C CA . ALA B 1 238 ? -0.834 -37.344 -18.031 1 97.25 238 ALA B CA 1
ATOM 3905 C C . ALA B 1 238 ? -1.294 -36.406 -19.125 1 97.25 238 ALA B C 1
ATOM 3907 O O . ALA B 1 238 ? -0.498 -35.969 -19.969 1 97.25 238 ALA B O 1
ATOM 3908 N N . ASN B 1 239 ? -2.52 -36.094 -19.125 1 96.5 239 ASN B N 1
ATOM 3909 C CA . ASN B 1 239 ? -3.045 -35.188 -20.125 1 96.5 239 ASN B CA 1
ATOM 3910 C C . ASN B 1 239 ? -2.393 -33.812 -20.031 1 96.5 239 ASN B C 1
ATOM 3912 O O . ASN B 1 239 ? -2.092 -33.188 -21.062 1 96.5 239 ASN B O 1
ATOM 3916 N N . PHE B 1 240 ? -2.16 -33.375 -18.828 1 97.75 240 PHE B N 1
ATOM 3917 C CA . PHE B 1 240 ? -1.473 -32.094 -18.625 1 97.75 240 PHE B CA 1
ATOM 3918 C C . PHE B 1 240 ? -0.026 -32.188 -19.094 1 97.75 240 PHE B C 1
ATOM 3920 O O . PHE B 1 240 ? 0.467 -31.281 -19.781 1 97.75 240 PHE B O 1
ATOM 3927 N N . ILE B 1 241 ? 0.606 -33.25 -18.75 1 97.88 241 ILE B N 1
ATOM 3928 C CA . ILE B 1 241 ? 2.006 -33.438 -19.109 1 97.88 241 ILE B CA 1
ATOM 3929 C C . ILE B 1 241 ? 2.146 -33.406 -20.625 1 97.88 241 ILE B C 1
ATOM 3931 O O . ILE B 1 241 ? 3.023 -32.75 -21.172 1 97.88 241 ILE B O 1
ATOM 3935 N N . GLU B 1 242 ? 1.333 -34.156 -21.25 1 97.81 242 GLU B N 1
ATOM 3936 C CA . GLU B 1 242 ? 1.339 -34.188 -22.719 1 97.81 242 GLU B CA 1
ATOM 3937 C C . GLU B 1 242 ? 1.097 -32.812 -23.312 1 97.81 242 GLU B C 1
ATOM 3939 O O . GLU B 1 242 ? 1.778 -32.406 -24.266 1 97.81 242 GLU B O 1
ATOM 3944 N N . PHE B 1 243 ? 0.116 -32.125 -22.781 1 97.69 243 PHE B N 1
ATOM 3945 C CA . PHE B 1 243 ? -0.195 -30.797 -23.25 1 97.69 243 PHE B CA 1
ATOM 3946 C C . PHE B 1 243 ? 1.016 -29.875 -23.109 1 97.69 243 PHE B C 1
ATOM 3948 O O . PHE B 1 243 ? 1.35 -29.141 -24.047 1 97.69 243 PHE B O 1
ATOM 3955 N N . PHE B 1 244 ? 1.66 -29.875 -21.969 1 98.38 244 PHE B N 1
ATOM 3956 C CA . PHE B 1 244 ? 2.822 -29.031 -21.719 1 98.38 244 PHE B CA 1
ATOM 3957 C C . PHE B 1 244 ? 3.939 -29.344 -22.703 1 98.38 244 PHE B C 1
ATOM 3959 O O . PHE B 1 244 ? 4.535 -28.438 -23.281 1 98.38 244 PHE B O 1
ATOM 3966 N N . GLU B 1 245 ? 4.195 -30.609 -22.906 1 97.75 245 GLU B N 1
ATOM 3967 C CA . GLU B 1 245 ? 5.238 -31.047 -23.844 1 97.75 245 GLU B CA 1
ATOM 3968 C C . GLU B 1 245 ? 4.941 -30.578 -25.266 1 97.75 245 GLU B C 1
ATOM 3970 O O . GLU B 1 245 ? 5.816 -30.031 -25.938 1 97.75 245 GLU B O 1
ATOM 3975 N N . ASN B 1 246 ? 3.725 -30.719 -25.672 1 97.94 246 ASN B N 1
ATOM 3976 C CA . ASN B 1 246 ? 3.318 -30.391 -27.031 1 97.94 246 ASN B CA 1
ATOM 3977 C C . ASN B 1 246 ? 3.375 -28.891 -27.281 1 97.94 246 ASN B C 1
ATOM 3979 O O . ASN B 1 246 ? 3.48 -28.453 -28.438 1 97.94 246 ASN B O 1
ATOM 3983 N N . ASN B 1 247 ? 3.301 -28.094 -26.25 1 97.94 247 ASN B N 1
ATOM 3984 C CA . ASN B 1 247 ? 3.244 -26.656 -26.422 1 97.94 247 ASN B CA 1
ATOM 3985 C C . ASN B 1 247 ? 4.512 -25.969 -25.906 1 97.94 247 ASN B C 1
ATOM 3987 O O . ASN B 1 247 ? 4.574 -24.75 -25.812 1 97.94 247 ASN B O 1
ATOM 3991 N N . GLY B 1 248 ? 5.488 -26.766 -25.562 1 98.06 248 GLY B N 1
ATOM 3992 C CA . GLY B 1 248 ? 6.773 -26.234 -25.141 1 98.06 248 GLY B CA 1
ATOM 3993 C C . GLY B 1 248 ? 6.703 -25.5 -23.797 1 98.06 248 GLY B C 1
ATOM 3994 O O . GLY B 1 248 ? 7.418 -24.531 -23.594 1 98.06 248 GLY B O 1
ATOM 3995 N N . ILE B 1 249 ? 5.793 -25.828 -22.969 1 98.56 249 ILE B N 1
ATOM 3996 C CA . ILE B 1 249 ? 5.641 -25.25 -21.656 1 98.56 249 ILE B CA 1
ATOM 3997 C C . ILE B 1 249 ? 6.504 -26 -20.641 1 98.56 249 ILE B C 1
ATOM 3999 O O . ILE B 1 249 ? 6.406 -27.234 -20.531 1 98.56 249 ILE B O 1
ATOM 4003 N N . GLU B 1 250 ? 7.336 -25.312 -19.938 1 98.5 250 GLU B N 1
ATOM 4004 C CA . GLU B 1 250 ? 8.195 -25.938 -18.938 1 98.5 250 GLU B CA 1
ATOM 4005 C C . GLU B 1 250 ? 7.41 -26.281 -17.672 1 98.5 250 GLU B C 1
ATOM 4007 O O . GLU B 1 250 ? 6.699 -25.422 -17.125 1 98.5 250 GLU B O 1
ATOM 4012 N N . LEU B 1 251 ? 7.516 -27.516 -17.25 1 98.38 251 LEU B N 1
ATOM 4013 C CA . LEU B 1 251 ? 6.91 -27.969 -16 1 98.38 251 LEU B CA 1
ATOM 4014 C C . LEU B 1 251 ? 7.969 -28.172 -14.93 1 98.38 251 LEU B C 1
ATOM 4016 O O . LEU B 1 251 ? 8.938 -28.906 -15.141 1 98.38 251 LEU B O 1
ATOM 4020 N N . GLN B 1 252 ? 7.793 -27.469 -13.812 1 98 252 GLN B N 1
ATOM 4021 C CA . GLN B 1 252 ? 8.648 -27.656 -12.648 1 98 252 GLN B CA 1
ATOM 4022 C C . GLN B 1 252 ? 7.844 -28.172 -11.453 1 98 252 GLN B C 1
ATOM 4024 O O . GLN B 1 252 ? 6.895 -27.531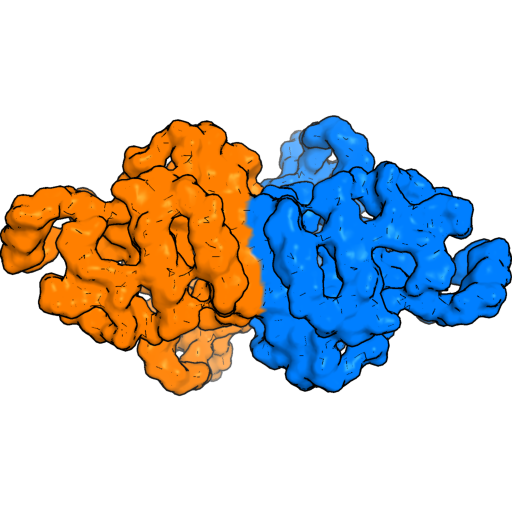 -11.016 1 98 252 GLN B O 1
ATOM 4029 N N . VAL B 1 253 ? 8.227 -29.328 -10.938 1 97.19 253 VAL B N 1
ATOM 4030 C CA . VAL B 1 253 ? 7.594 -29.922 -9.758 1 97.19 253 VAL B CA 1
ATOM 4031 C C . VAL B 1 253 ? 8.562 -29.875 -8.578 1 97.19 253 VAL B C 1
ATOM 4033 O O . VAL B 1 253 ? 9.711 -30.297 -8.695 1 97.19 253 VAL B O 1
ATOM 4036 N N . ILE B 1 254 ? 8.086 -29.281 -7.496 1 93.12 254 ILE B N 1
ATOM 4037 C CA . ILE B 1 254 ? 8.953 -29.203 -6.328 1 93.12 254 ILE B CA 1
ATOM 4038 C C . ILE B 1 254 ? 9.266 -30.609 -5.82 1 93.12 254 ILE B C 1
ATOM 4040 O O . ILE B 1 254 ? 8.469 -31.531 -6.008 1 93.12 254 ILE B O 1
ATOM 4044 N N . ASP B 1 255 ? 10.461 -30.734 -5.297 1 78.5 255 ASP B N 1
ATOM 4045 C CA . ASP B 1 255 ? 10.891 -32.031 -4.773 1 78.5 255 ASP B CA 1
ATOM 4046 C C . ASP B 1 255 ? 10.039 -32.469 -3.586 1 78.5 255 ASP B C 1
ATOM 4048 O O . ASP B 1 255 ? 9.586 -31.609 -2.805 1 78.5 255 ASP B O 1
ATOM 4052 N N . LYS B 1 256 ? 9.555 -33.625 -3.672 1 64.88 256 LYS B N 1
ATOM 4053 C CA . LYS B 1 256 ? 8.859 -34.219 -2.52 1 64.88 256 LYS B CA 1
ATOM 4054 C C . LYS B 1 256 ? 9.734 -34.156 -1.269 1 64.88 256 LYS B C 1
ATOM 4056 O O . LYS B 1 256 ? 10.953 -34.312 -1.345 1 64.88 256 LYS B O 1
ATOM 4061 N N . ASN B 1 257 ? 9.516 -33.312 -0.213 1 48.94 257 ASN B N 1
ATOM 4062 C CA . ASN B 1 257 ? 10.242 -33.594 1.025 1 48.94 257 ASN B CA 1
ATOM 4063 C C . ASN B 1 257 ? 10.062 -35.031 1.462 1 48.94 257 ASN B C 1
ATOM 4065 O O . ASN B 1 257 ? 9.023 -35.656 1.218 1 48.94 257 ASN B O 1
#

Organism: NCBI:txid1812858

Nearest PDB structures (foldseek):
  7l6l-assembly1_E  TM=9.526E-01  e=3.855E-18  Escherichia coli K-12
  2f8m-assembly1_B  TM=7.705E-01  e=4.516E-08  Plasmodium falciparum 3D7
  5uf2-assembly1_A  TM=7.557E-01  e=1.872E-07  Neisseria gonorrhoeae NCCP11945
  5hsm-assembly1_A-2  TM=8.896E-01  e=4.965E-02  Mycobacterium tuberculosis H37Rv
  4yif-assembly2_D  TM=8.446E-01  e=7.195E-02  Mycobacterium tuberculosis H37Rv

InterPro domains:
  IPR001034 DeoR-type HTH domain [PF08220] (5-60)
  IPR001034 DeoR-type HTH domain [PR00037] (23-37)
  IPR001034 DeoR-type HTH domain [PR00037] (37-55)
  IPR001034 DeoR-type HTH domain [PS51000] (2-57)
  IPR001034 DeoR-type HTH domain [SM00420] (5-57)
  IPR014036 DeoR-like transcriptional repressor, C-terminal sensor domain [PF00455] (76-234)
  IPR018356 Transcription regulator, HTH DeoR-type, conserved site [PS00894] (5-39)
  IPR036388 Winged helix-like DNA-binding domain superfamily [G3DSA:1.10.10.10] (1-59)
  IPR036390 Winged helix DNA-binding domain superfamily [SSF46785] (4-61)
  IPR037171 NagB/RpiA transferase-like [SSF100950] (75-235)
  IPR050313 Carbohydrate Metabolism HTH-type Transcriptional Regulators [PTHR30363] (3-252)

Foldseek 3Di:
DLVVLLLVLLLVQLVVQKDFLVRSCVVSVHDSVSSVVSVVVVVVVVQWDDDVRIIGGPPPDPPPDQDFLSSQLSPCVVFLLLLLLVVLVVDAALFEEEQEQHNSSLNVLVNNLPHANYEYEYFAQSSVVSNVVRVRYHYHHFAADQDRRRRGHFDPRRLVVLLVDAGAEYEDEAQAAELVAGGHHADPRCLSNLLSSLVRYPAYEYEDEPVRYPDHHDDHSDHNLSHAEYEYADDDDPVVVVVCVVSNHHYHHRDDD/DLVVLLLVLLLVQLVVQKDFLVRSCVVSVHDSVSSVVSVVVVVVVVQWDDDVRIIGGPPPDPPPDQDFLSSQLSPCVVFLLLLLLVVLVVDAALFEEEQEQHNSSLNVLVNNLPHANYEYEYFAQSSVVSNVVRVRYHYDHFAADQDRRRRGHFDPRRLVVLLVDAGAEYEDEAQAAELVAGGHHADPRCLSNLLSSLVRYPAYEYEDEPVRYPDHHDDHSDHNLSHAEYEYADDDDPVVVVVCVVSNHHYHHRDDD

pLDDT: mean 88.13, std 13.9, range [31.44, 98.94]

Solvent-accessible surface area (backbone atoms only — not comparable to full-atom values): 26760 Å² total; per-residue (Å²): 105,64,67,60,45,46,51,48,49,51,37,48,34,58,74,54,43,50,39,42,49,66,56,50,21,64,74,66,69,43,53,65,69,55,50,51,52,50,45,50,55,40,33,73,70,56,58,32,34,83,45,93,75,25,38,26,48,56,66,71,79,78,68,73,84,65,67,43,46,68,60,51,41,52,50,62,41,69,54,28,42,51,38,14,49,59,54,38,68,74,62,54,69,60,35,35,32,36,44,39,60,50,57,40,53,47,46,21,54,75,61,47,66,81,45,47,63,27,35,39,37,31,38,22,54,61,50,55,59,66,42,63,83,34,81,59,49,46,40,33,40,41,18,22,36,61,38,74,64,66,39,25,35,34,48,72,60,22,36,59,57,54,66,76,50,78,29,51,34,26,41,35,57,63,64,8,25,31,85,88,69,10,34,10,32,72,47,75,66,52,37,57,40,51,28,44,48,56,73,41,25,75,35,35,34,38,49,42,52,62,86,23,59,78,29,85,46,76,39,63,47,41,57,56,77,70,42,44,30,39,36,23,53,48,83,70,57,67,70,55,51,51,49,29,62,76,58,68,28,44,78,43,61,48,76,81,128,107,65,68,60,45,46,51,48,49,50,36,49,33,58,75,52,42,50,40,40,49,66,54,50,20,64,74,66,69,45,53,65,69,55,49,51,52,50,44,50,54,40,33,74,71,58,58,32,34,82,46,95,74,26,38,25,49,58,65,70,77,76,67,76,85,68,66,44,44,68,59,52,42,52,51,62,42,69,53,31,42,51,39,14,47,59,53,38,68,74,62,54,68,60,36,34,30,36,44,39,61,49,57,41,53,47,46,22,54,76,62,45,67,82,47,47,63,28,35,39,37,30,40,21,53,61,50,55,58,65,41,64,82,35,82,59,49,44,40,33,40,42,17,20,36,63,37,73,66,66,38,24,35,33,50,72,60,22,37,59,57,54,66,75,49,80,30,52,35,26,42,37,59,62,64,8,24,31,85,90,70,10,34,10,32,73,49,74,67,52,36,57,42,51,30,45,48,58,73,41,26,75,36,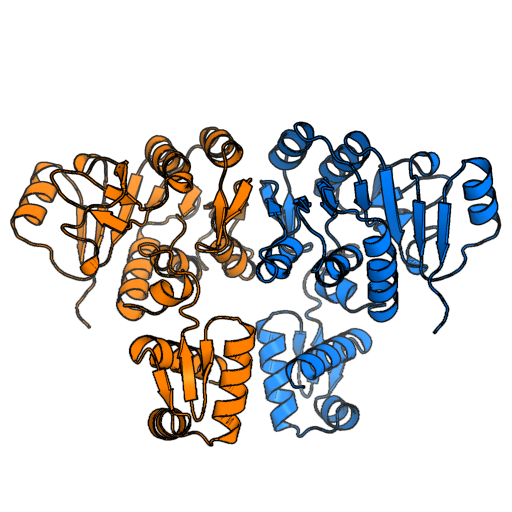35,34,38,49,44,52,64,86,24,58,77,29,84,46,78,40,63,47,40,58,57,76,68,40,44,30,38,36,21,54,49,83,70,58,69,70,54,52,52,51,28,63,75,57,68,29,44,80,42,61,48,77,82,129